Protein 7RTI (pdb70)

Structure (mmCIF, N/CA/C/O backbone):
data_7RTI
#
_entry.id   7RTI
#
_cell.length_a   67.790
_cell.length_b   97.080
_cell.length_c   105.540
_cell.angle_alpha   90.00
_cell.angle_beta   90.00
_cell.angle_gamma   90.00
#
_symmetry.space_group_name_H-M   'P 21 21 21'
#
loop_
_entity.id
_entity.type
_entity.pdbx_description
1 polymer "DNA (5'-D(*AP*AP*TP*CP*TP*TP*TP*CP*CP*CP*AP*CP*GP*GP*T)-3')"
2 polymer "DNA (5'-D(*TP*TP*AP*CP*CP*GP*TP*GP*GP*GP*AP*AP*AP*GP*A)-3')"
3 polymer 'Recombining binding protein suppressor of hairless'
4 polymer 'Lethal(3)malignant brain tumor-like protein 3'
5 non-polymer 1,2-ETHANEDIOL
6 water water
#
loop_
_atom_site.group_PDB
_atom_site.id
_atom_site.type_symbol
_atom_site.label_atom_id
_atom_site.label_alt_id
_atom_site.label_comp_id
_atom_site.label_asym_id
_atom_site.label_entity_id
_atom_site.label_seq_id
_atom_site.pdbx_PDB_ins_code
_atom_site.Cartn_x
_atom_site.Cartn_y
_atom_site.Cartn_z
_atom_site.occupancy
_atom_site.B_iso_or_equiv
_atom_site.auth_seq_id
_atom_site.auth_comp_id
_atom_site.auth_asym_id
_atom_site.auth_atom_id
_atom_site.pdbx_PDB_model_num
ATOM 610 N N . SER C 3 1 ? -1.427 -3.947 21.889 1.00 38.42 52 SER C N 1
ATOM 611 C CA . SER C 3 1 ? -2.706 -4.542 21.500 1.00 47.05 52 SER C CA 1
ATOM 612 C C . SER C 3 1 ? -2.809 -4.687 19.985 1.00 48.59 52 SER C C 1
ATOM 613 O O . SER C 3 1 ? -2.368 -3.805 19.250 1.00 47.85 52 SER C O 1
ATOM 616 N N . PRO C 3 2 ? -3.383 -5.797 19.523 1.00 50.17 53 PRO C N 1
ATOM 617 C CA . PRO C 3 2 ? -3.560 -5.997 18.079 1.00 44.49 53 PRO C CA 1
ATOM 618 C C . PRO C 3 2 ? -4.288 -4.821 17.452 1.00 43.23 53 PRO C C 1
ATOM 619 O O . PRO C 3 2 ? -5.097 -4.147 18.111 1.00 41.95 53 PRO C O 1
ATOM 623 N N . PRO C 3 3 ? -4.006 -4.529 16.185 1.00 45.15 54 PRO C N 1
ATOM 624 C CA . PRO C 3 3 ? -4.689 -3.422 15.508 1.00 43.31 54 PRO C CA 1
ATOM 625 C C . PRO C 3 3 ? -6.159 -3.741 15.277 1.00 41.78 54 PRO C C 1
ATOM 626 O O . PRO C 3 3 ? -6.587 -4.895 15.306 1.00 40.84 54 PRO C O 1
ATOM 630 N N . LYS C 3 4 ? -6.924 -2.687 15.010 1.00 43.70 55 LYS C N 1
ATOM 631 C CA . LYS C 3 4 ? -8.369 -2.802 14.815 1.00 43.28 55 LYS C CA 1
ATOM 632 C C . LYS C 3 4 ? -8.707 -3.607 13.566 1.00 39.84 55 LYS C C 1
ATOM 633 O O . LYS C 3 4 ? -8.150 -3.368 12.495 1.00 39.05 55 LYS C O 1
ATOM 639 N N . ARG C 3 5 ? -9.656 -4.536 13.701 1.00 36.71 56 ARG C N 1
ATOM 640 C CA . ARG C 3 5 ? -10.175 -5.302 12.580 1.00 39.32 56 ARG C CA 1
ATOM 641 C C . ARG C 3 5 ? -11.194 -4.486 11.782 1.00 39.67 56 ARG C C 1
ATOM 642 O O . ARG C 3 5 ? -11.803 -3.539 12.286 1.00 38.94 56 ARG C O 1
ATOM 650 N N . LEU C 3 6 ? -11.384 -4.876 10.519 1.00 33.72 57 LEU C N 1
ATOM 651 C CA . LEU C 3 6 ? -12.318 -4.164 9.654 1.00 35.67 57 LEU C CA 1
ATOM 652 C C . LEU C 3 6 ? -13.747 -4.299 10.171 1.00 37.42 57 LEU C C 1
ATOM 653 O O . LEU C 3 6 ? -14.230 -5.408 10.399 1.00 35.76 57 LEU C O 1
ATOM 658 N N . THR C 3 7 ? -14.426 -3.171 10.333 1.00 35.90 58 THR C N 1
ATOM 659 C CA . THR C 3 7 ? -15.830 -3.137 10.726 1.00 35.66 58 THR C CA 1
ATOM 660 C C . THR C 3 7 ? -16.714 -3.208 9.490 1.00 36.44 58 THR C C 1
ATOM 661 O O . THR C 3 7 ? -16.279 -2.895 8.377 1.00 36.39 58 THR C O 1
ATOM 665 N N . ARG C 3 8 ? -17.978 -3.616 9.696 1.00 37.10 59 ARG C N 1
ATOM 666 C CA . ARG C 3 8 ? -18.932 -3.653 8.585 1.00 37.43 59 ARG C CA 1
ATOM 667 C C . ARG C 3 8 ? -19.148 -2.267 7.991 1.00 35.64 59 ARG C C 1
ATOM 668 O O . ARG C 3 8 ? -19.295 -2.118 6.772 1.00 38.34 59 ARG C O 1
ATOM 676 N N . GLU C 3 9 ? -19.210 -1.243 8.840 1.00 37.68 60 GLU C N 1
ATOM 677 C CA . GLU C 3 9 ? -19.337 0.120 8.338 1.00 41.17 60 GLU C CA 1
ATOM 678 C C . GLU C 3 9 ? -18.158 0.486 7.437 1.00 36.66 60 GLU C C 1
ATOM 679 O O . GLU C 3 9 ? -18.342 1.085 6.371 1.00 38.65 60 GLU C O 1
ATOM 685 N N . ALA C 3 10 ? -16.939 0.108 7.828 1.00 34.48 61 ALA C N 1
ATOM 686 C CA . ALA C 3 10 ? -15.792 0.483 7.001 1.00 38.13 61 ALA C CA 1
ATOM 687 C C . ALA C 3 10 ? -15.785 -0.288 5.691 1.00 34.61 61 ALA C C 1
ATOM 688 O O . ALA C 3 10 ? -15.336 0.244 4.670 1.00 35.20 61 ALA C O 1
ATOM 690 N N . MET C 3 11 ? -16.301 -1.525 5.685 1.00 36.26 62 MET C N 1
ATOM 691 C CA . MET C 3 11 ? -16.397 -2.263 4.426 1.00 34.87 62 MET C CA 1
ATOM 692 C C . MET C 3 11 ? -17.420 -1.629 3.493 1.00 36.95 62 MET C C 1
ATOM 693 O O . MET C 3 11 ? -17.199 -1.570 2.280 1.00 36.00 62 MET C O 1
ATOM 698 N N . ARG C 3 12 ? -18.554 -1.164 4.042 1.00 36.39 63 ARG C N 1
ATOM 699 C CA . ARG C 3 12 ? -19.552 -0.485 3.219 1.00 37.01 63 ARG C CA 1
ATOM 700 C C . ARG C 3 12 ? -18.977 0.786 2.613 1.00 38.73 63 ARG C C 1
ATOM 701 O O . ARG C 3 12 ? -19.218 1.086 1.441 1.00 40.84 63 ARG C O 1
ATOM 709 N N . ASN C 3 13 ? -18.196 1.535 3.396 1.00 38.36 64 ASN C N 1
ATOM 710 C CA . ASN C 3 13 ? -17.564 2.743 2.881 1.00 40.45 64 ASN C CA 1
ATOM 711 C C . ASN C 3 13 ? -16.633 2.413 1.720 1.00 42.22 64 ASN C C 1
ATOM 712 O O . ASN C 3 13 ? -16.663 3.089 0.685 1.00 43.99 64 ASN C O 1
ATOM 717 N N . TYR C 3 14 ? -15.830 1.350 1.857 1.00 40.60 65 TYR C N 1
ATOM 718 C CA . TYR C 3 14 ? -14.930 0.953 0.772 1.00 42.10 65 TYR C CA 1
ATOM 719 C C . TYR C 3 14 ? -15.699 0.565 -0.480 1.00 44.26 65 TYR C C 1
ATOM 720 O O . TYR C 3 14 ? -15.319 0.946 -1.593 1.00 44.73 65 TYR C O 1
ATOM 729 N N . LEU C 3 15 ? -16.759 -0.235 -0.322 1.00 40.95 66 LEU C N 1
ATOM 730 C CA . LEU C 3 15 ? -17.505 -0.694 -1.487 1.00 44.17 66 LEU C CA 1
ATOM 731 C C . LEU C 3 15 ? -18.149 0.471 -2.232 1.00 47.07 66 LEU C C 1
ATOM 732 O O . LEU C 3 15 ? -18.301 0.416 -3.457 1.00 45.84 66 LEU C O 1
ATOM 737 N N . LYS C 3 16 ? -18.488 1.546 -1.519 1.00 48.89 67 LYS C N 1
ATOM 738 C CA . LYS C 3 16 ? -19.051 2.732 -2.161 1.00 52.98 67 LYS C CA 1
ATOM 739 C C . LYS C 3 16 ? -17.987 3.502 -2.939 1.00 55.77 67 LYS C C 1
ATOM 740 O O . LYS C 3 16 ? -18.156 3.786 -4.130 1.00 55.96 67 LYS C O 1
ATOM 746 N N . GLU C 3 17 ? -16.883 3.853 -2.286 1.00 61.62 68 GLU C N 1
ATOM 747 C CA . GLU C 3 17 ? -15.818 4.651 -2.899 1.00 64.70 68 GLU C CA 1
ATOM 748 C C . GLU C 3 17 ? -14.539 3.816 -2.952 1.00 61.68 68 GLU C C 1
ATOM 749 O O . GLU C 3 17 ? -13.687 3.903 -2.068 1.00 71.25 68 GLU C O 1
ATOM 755 N N . ARG C 3 18 ? -14.403 3.019 -4.012 1.00 57.01 69 ARG C N 1
ATOM 756 C CA . ARG C 3 18 ? -13.320 2.041 -4.150 1.00 52.79 69 ARG C CA 1
ATOM 757 C C . ARG C 3 18 ? -12.016 2.727 -4.571 1.00 56.32 69 ARG C C 1
ATOM 758 O O . ARG C 3 18 ? -11.650 2.784 -5.750 1.00 61.81 69 ARG C O 1
ATOM 766 N N . GLY C 3 19 ? -11.275 3.232 -3.590 1.00 47.95 70 GLY C N 1
ATOM 767 C CA . GLY C 3 19 ? -9.989 3.815 -3.937 1.00 47.03 70 GLY C CA 1
ATOM 768 C C . GLY C 3 19 ? -8.774 2.903 -3.846 1.00 42.10 70 GLY C C 1
ATOM 769 O O . GLY C 3 19 ? -7.857 3.192 -3.073 1.00 37.56 70 GLY C O 1
ATOM 770 N N . ASP C 3 20 ? -8.733 1.830 -4.643 1.00 37.59 71 ASP C N 1
ATOM 771 C CA . ASP C 3 20 ? -7.680 0.816 -4.531 1.00 35.47 71 ASP C CA 1
ATOM 772 C C . ASP C 3 20 ? -6.314 1.342 -4.967 1.00 33.18 71 ASP C C 1
ATOM 773 O O . ASP C 3 20 ? -6.197 2.174 -5.867 1.00 32.89 71 ASP C O 1
ATOM 778 N N . GLN C 3 21 ? -5.268 0.813 -4.339 1.00 32.32 72 GLN C N 1
ATOM 779 C CA . GLN C 3 21 ? -3.892 1.019 -4.779 1.00 29.89 72 GLN C CA 1
ATOM 780 C C . GLN C 3 21 ? -3.406 -0.238 -5.491 1.00 29.55 72 GLN C C 1
ATOM 781 O O . GLN C 3 21 ? -3.499 -1.339 -4.940 1.00 30.05 72 GLN C O 1
ATOM 787 N N . THR C 3 22 ? -2.880 -0.080 -6.703 1.00 30.07 73 THR C N 1
ATOM 788 C CA . THR C 3 22 ? -2.434 -1.209 -7.510 1.00 29.35 73 THR C CA 1
ATOM 789 C C . THR C 3 22 ? -0.974 -1.035 -7.918 1.00 31.69 73 THR C C 1
ATOM 790 O O . THR C 3 22 ? -0.554 0.057 -8.308 1.00 30.94 73 THR C O 1
ATOM 794 N N . VAL C 3 23 ? -0.199 -2.113 -7.824 1.00 30.23 74 VAL C N 1
ATOM 795 C CA . VAL C 3 23 ? 1.155 -2.164 -8.369 1.00 31.10 74 VAL C CA 1
ATOM 796 C C . VAL C 3 23 ? 1.170 -3.163 -9.518 1.00 30.73 74 VAL C C 1
ATOM 797 O O . VAL C 3 23 ? 0.698 -4.295 -9.358 1.00 28.69 74 VAL C O 1
ATOM 801 N N . LEU C 3 24 ? 1.708 -2.742 -10.672 1.00 29.55 75 LEU C N 1
ATOM 802 C CA . LEU C 3 24 ? 1.879 -3.596 -11.844 1.00 31.32 75 LEU C CA 1
ATOM 803 C C . LEU C 3 24 ? 3.361 -3.749 -12.130 1.00 29.09 75 LEU C C 1
ATOM 804 O O . LEU C 3 24 ? 4.083 -2.753 -12.174 1.00 30.38 75 LEU C O 1
ATOM 809 N N . ILE C 3 25 ? 3.809 -4.968 -12.388 1.00 28.66 76 ILE C N 1
ATOM 810 C CA . ILE C 3 25 ? 5.171 -5.200 -12.860 1.00 28.23 76 ILE C CA 1
ATOM 811 C C . ILE C 3 25 ? 5.092 -5.873 -14.228 1.00 28.76 76 ILE C C 1
ATOM 812 O O . ILE C 3 25 ? 4.662 -7.027 -14.331 1.00 29.24 76 ILE C O 1
ATOM 817 N N . LEU C 3 26 ? 5.520 -5.174 -15.270 1.00 28.56 77 LEU C N 1
ATOM 818 C CA . LEU C 3 26 ? 5.578 -5.735 -16.619 1.00 29.29 77 LEU C CA 1
ATOM 819 C C . LEU C 3 26 ? 7.018 -6.100 -16.954 1.00 30.10 77 LEU C C 1
ATOM 820 O O . LEU C 3 26 ? 7.935 -5.309 -16.711 1.00 30.45 77 LEU C O 1
ATOM 825 N N . HIS C 3 27 ? 7.221 -7.283 -17.529 1.00 25.72 78 HIS C N 1
ATOM 826 C CA . HIS C 3 27 ? 8.585 -7.764 -17.721 1.00 29.91 78 HIS C CA 1
ATOM 827 C C . HIS C 3 27 ? 8.596 -8.907 -18.724 1.00 28.95 78 HIS C C 1
ATOM 828 O O . HIS C 3 27 ? 7.560 -9.503 -19.016 1.00 27.90 78 HIS C O 1
ATOM 835 N N . ALA C 3 28 ? 9.792 -9.218 -19.231 1.00 30.33 79 ALA C N 1
ATOM 836 C CA . ALA C 3 28 ? 9.971 -10.361 -20.125 1.00 29.62 79 ALA C CA 1
ATOM 837 C C . ALA C 3 28 ? 9.922 -11.683 -19.350 1.00 30.16 79 ALA C C 1
ATOM 838 O O . ALA C 3 28 ? 10.181 -11.739 -18.145 1.00 28.69 79 ALA C O 1
ATOM 840 N N . LYS C 3 29 ? 9.582 -12.766 -20.065 1.00 27.04 80 LYS C N 1
ATOM 841 C CA . LYS C 3 29 ? 9.506 -14.104 -19.478 1.00 28.61 80 LYS C CA 1
ATOM 842 C C . LYS C 3 29 ? 10.844 -14.841 -19.434 1.00 26.28 80 LYS C C 1
ATOM 843 O O . LYS C 3 29 ? 10.966 -15.846 -18.725 1.00 27.19 80 LYS C O 1
ATOM 849 N N . VAL C 3 30 ? 11.839 -14.399 -20.194 1.00 30.17 81 VAL C N 1
ATOM 850 C CA . VAL C 3 30 ? 13.153 -15.027 -20.194 1.00 28.17 81 VAL C CA 1
ATOM 851 C C . VAL C 3 30 ? 14.195 -13.926 -20.079 1.00 27.86 81 VAL C C 1
ATOM 852 O O . VAL C 3 30 ? 13.899 -12.738 -20.240 1.00 29.56 81 VAL C O 1
ATOM 856 N N . ALA C 3 31 ? 15.424 -14.327 -19.772 1.00 29.22 82 ALA C N 1
ATOM 857 C CA . ALA C 3 31 ? 16.519 -13.369 -19.714 1.00 28.24 82 ALA C CA 1
ATOM 858 C C . ALA C 3 31 ? 17.838 -14.106 -19.866 1.00 29.79 82 ALA C C 1
ATOM 859 O O . ALA C 3 31 ? 18.048 -15.153 -19.250 1.00 30.91 82 ALA C O 1
ATOM 861 N N . GLN C 3 32 ? 18.731 -13.535 -20.657 1.00 28.75 83 GLN C N 1
ATOM 862 C CA . GLN C 3 32 ? 20.028 -14.140 -20.893 1.00 30.16 83 GLN C CA 1
ATOM 863 C C . GLN C 3 32 ? 20.991 -13.765 -19.773 1.00 30.48 83 GLN C C 1
ATOM 864 O O . GLN C 3 32 ? 21.082 -12.598 -19.374 1.00 29.11 83 GLN C O 1
ATOM 870 N N . LYS C 3 33 ? 21.722 -14.753 -19.275 1.00 30.77 84 LYS C N 1
ATOM 871 C CA . LYS C 3 33 ? 22.604 -14.522 -18.150 1.00 31.50 84 LYS C CA 1
ATOM 872 C C . LYS C 3 3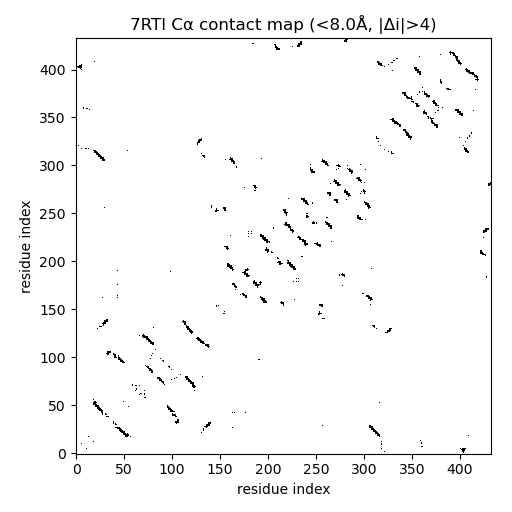3 ? 23.903 -13.855 -18.605 1.00 32.34 84 LYS C C 1
ATOM 873 O O . LYS C 3 33 ? 24.298 -13.923 -19.780 1.00 32.21 84 LYS C O 1
ATOM 879 N N . SER C 3 34 ? 24.574 -13.212 -17.646 1.00 31.72 85 SER C N 1
ATOM 880 C CA . SER C 3 34 ? 25.852 -12.535 -17.857 1.00 31.97 85 SER C CA 1
ATOM 881 C C . SER C 3 34 ? 26.978 -13.327 -17.197 1.00 35.09 85 SER C C 1
ATOM 882 O O . SER C 3 34 ? 26.852 -13.741 -16.040 1.00 36.28 85 SER C O 1
ATOM 885 N N . TYR C 3 35 ? 28.075 -13.520 -17.921 1.00 29.19 86 TYR C N 1
ATOM 886 C CA . TYR C 3 35 ? 29.250 -14.220 -17.423 1.00 35.06 86 TYR C CA 1
ATOM 887 C C . TYR C 3 35 ? 30.315 -13.213 -16.991 1.00 40.07 86 TYR C C 1
ATOM 888 O O . TYR C 3 35 ? 30.310 -12.050 -17.409 1.00 36.42 86 TYR C O 1
ATOM 897 N N . GLY C 3 36 ? 31.233 -13.675 -16.138 1.00 38.71 87 GLY C N 1
ATOM 898 C CA . GLY C 3 36 ? 32.350 -12.829 -15.740 1.00 39.09 87 GLY C CA 1
ATOM 899 C C . GLY C 3 36 ? 31.843 -11.533 -15.132 1.00 39.17 87 GLY C C 1
ATOM 900 O O . GLY C 3 36 ? 30.960 -11.536 -14.271 1.00 37.70 87 GLY C O 1
ATOM 901 N N . ASN C 3 37 ? 32.373 -10.406 -15.612 1.00 40.46 88 ASN C N 1
ATOM 902 C CA . ASN C 3 37 ? 31.964 -9.085 -15.144 1.00 39.05 88 ASN C CA 1
ATOM 903 C C . ASN C 3 37 ? 31.056 -8.347 -16.121 1.00 36.68 88 ASN C C 1
ATOM 904 O O . ASN C 3 37 ? 30.794 -7.162 -15.914 1.00 36.15 88 ASN C O 1
ATOM 909 N N . GLU C 3 38 ? 30.593 -8.995 -17.187 1.00 36.57 89 GLU C N 1
ATOM 910 C CA . GLU C 3 38 ? 29.805 -8.282 -18.185 1.00 32.65 89 GLU C CA 1
ATOM 911 C C . GLU C 3 38 ? 28.393 -7.998 -17.654 1.00 31.25 89 GLU C C 1
ATOM 912 O O . GLU C 3 38 ? 27.959 -8.539 -16.641 1.00 32.34 89 GLU C O 1
ATOM 918 N N . LYS C 3 39 ? 27.667 -7.132 -18.355 1.00 30.98 90 LYS C N 1
ATOM 919 C CA . LYS C 3 39 ? 26.278 -6.830 -18.022 1.00 29.22 90 LYS C CA 1
ATOM 920 C C . LYS C 3 39 ? 25.462 -6.960 -19.301 1.00 30.96 90 LYS C C 1
ATOM 921 O O . LYS C 3 39 ? 25.663 -6.190 -20.246 1.00 29.44 90 LYS C O 1
ATOM 927 N N . ARG C 3 40 ? 24.575 -7.953 -19.356 1.00 25.30 91 ARG C N 1
ATOM 928 C CA . ARG C 3 40 ? 23.660 -8.127 -20.478 1.00 27.30 91 ARG C CA 1
ATOM 929 C C . ARG C 3 40 ? 22.282 -7.752 -19.946 1.00 27.27 91 ARG C C 1
ATOM 930 O O . ARG C 3 40 ? 21.643 -8.537 -19.246 1.00 23.61 91 ARG C O 1
ATOM 938 N N . PHE C 3 41 ? 21.846 -6.539 -20.261 1.00 23.83 92 PHE C N 1
ATOM 939 C CA . PHE C 3 41 ? 20.678 -5.965 -19.613 1.00 29.03 92 PHE C CA 1
ATOM 940 C C . PHE C 3 41 ? 19.393 -6.686 -20.020 1.00 25.56 92 PHE C C 1
ATOM 941 O O . PHE C 3 41 ? 19.265 -7.192 -21.130 1.00 26.78 92 PHE C O 1
ATOM 949 N N . PHE C 3 42 ? 18.448 -6.741 -19.091 1.00 29.46 93 PHE C N 1
ATOM 950 C CA . PHE C 3 42 ? 17.119 -7.239 -19.405 1.00 28.64 93 PHE C CA 1
ATOM 951 C C . PHE C 3 42 ? 16.484 -6.323 -20.437 1.00 27.62 93 PHE C C 1
ATOM 952 O O . PHE C 3 42 ? 16.395 -5.108 -20.233 1.00 29.12 93 PHE C O 1
ATOM 960 N N . CYS C 3 43 ? 16.044 -6.909 -21.545 1.00 27.49 94 CYS C N 1
ATOM 961 C CA . CYS C 3 43 ? 15.409 -6.176 -22.636 1.00 25.79 94 CYS C CA 1
ATOM 962 C C . CYS C 3 43 ? 14.166 -6.950 -23.036 1.00 29.39 94 CYS C C 1
ATOM 963 O O . CYS C 3 43 ? 14.262 -8.154 -23.322 1.00 35.03 94 CYS C O 1
ATOM 966 N N . PRO C 3 44 ? 12.985 -6.332 -23.047 1.00 30.93 95 PRO C N 1
ATOM 967 C CA . PRO C 3 44 ? 12.725 -4.953 -22.635 1.00 27.96 95 PRO C CA 1
ATOM 968 C C . PRO C 3 44 ? 12.921 -4.735 -21.134 1.00 26.16 95 PRO C C 1
ATOM 969 O O . PRO C 3 44 ? 12.908 -5.687 -20.346 1.00 28.03 95 PRO C O 1
ATOM 973 N N . PRO C 3 45 ? 13.121 -3.488 -20.743 1.00 27.16 96 PRO C N 1
ATOM 974 C CA . PRO C 3 45 ? 13.387 -3.192 -19.346 1.00 28.20 96 PRO C CA 1
ATOM 975 C C . PRO C 3 45 ? 12.135 -3.384 -18.508 1.00 27.63 96 PRO C C 1
ATOM 976 O O . PRO C 3 45 ? 11.056 -2.900 -18.871 1.00 28.14 96 PRO C O 1
ATOM 980 N N . PRO C 3 46 ? 12.235 -4.067 -17.372 1.00 26.04 97 PRO C N 1
ATOM 981 C CA . PRO C 3 46 ? 11.053 -4.228 -16.515 1.00 28.96 97 PRO C CA 1
ATOM 982 C C . PRO C 3 46 ? 10.483 -2.869 -16.146 1.00 30.24 97 PRO C C 1
ATOM 983 O O . PRO C 3 46 ? 11.227 -1.912 -15.935 1.00 28.10 97 PRO C O 1
ATOM 987 N N . CYS C 3 47 ? 9.156 -2.785 -16.084 1.00 27.65 98 CYS C N 1
ATOM 988 C CA . CYS C 3 47 ? 8.473 -1.518 -15.852 1.00 30.85 98 CYS C CA 1
ATOM 989 C C . CYS C 3 47 ? 7.478 -1.645 -14.702 1.00 32.61 98 CYS C C 1
ATOM 990 O O . CYS C 3 47 ? 6.624 -2.538 -14.715 1.00 33.81 98 CYS C O 1
ATOM 993 N N . VAL C 3 48 ? 7.579 -0.744 -13.720 1.00 28.73 99 VAL C N 1
ATOM 994 C CA . VAL C 3 48 ? 6.690 -0.716 -12.557 1.00 29.32 99 VAL C CA 1
ATOM 995 C C . VAL C 3 48 ? 5.664 0.395 -12.748 1.00 31.05 99 VAL C C 1
ATOM 996 O O . VAL C 3 48 ? 6.030 1.523 -13.093 1.00 28.91 99 VAL C O 1
ATOM 1000 N N . TYR C 3 49 ? 4.384 0.089 -12.506 1.00 30.69 100 TYR C N 1
ATOM 1001 C CA . TYR C 3 49 ? 3.294 1.052 -12.624 1.00 29.31 100 TYR C CA 1
ATOM 1002 C C . TYR C 3 49 ? 2.522 1.146 -11.324 1.00 30.83 100 TYR C C 1
ATOM 1003 O O . TYR C 3 49 ? 2.191 0.120 -10.724 1.00 30.42 100 TYR C O 1
ATOM 1012 N N . LEU C 3 50 ? 2.180 2.373 -10.928 1.00 30.24 101 LEU C N 1
ATOM 1013 C CA . LEU C 3 50 ? 1.352 2.633 -9.751 1.00 32.20 101 LEU C CA 1
ATOM 1014 C C . LEU C 3 50 ? -0.024 3.046 -10.265 1.00 29.87 101 LEU C C 1
ATOM 1015 O O . LEU C 3 50 ? -0.247 4.216 -10.566 1.00 29.97 101 LEU C O 1
ATOM 1020 N N . MET C 3 51 ? -0.948 2.095 -10.344 1.00 31.80 102 MET C N 1
ATOM 1021 C CA . MET C 3 51 ? -2.250 2.325 -10.955 1.00 30.24 102 MET C CA 1
ATOM 1022 C C . MET C 3 51 ? -3.330 2.546 -9.905 1.00 33.36 102 MET C C 1
ATOM 1023 O O . MET C 3 51 ? -3.176 2.193 -8.730 1.00 32.31 102 MET C O 1
ATOM 1028 N N . GLY C 3 52 ? -4.433 3.132 -10.346 1.00 32.80 103 GLY C N 1
ATOM 1029 C CA . GLY C 3 52 ? -5.603 3.241 -9.493 1.00 33.12 103 GLY C CA 1
ATOM 1030 C C . GLY C 3 52 ? -5.717 4.603 -8.832 1.00 36.85 103 GLY C C 1
ATOM 1031 O O . GLY C 3 52 ? -4.721 5.296 -8.588 1.00 37.83 103 GLY C O 1
ATOM 1032 N N . SER C 3 53 ? -6.957 5.000 -8.525 1.00 33.23 104 SER C N 1
ATOM 1033 C CA . SER C 3 53 ? -7.160 6.267 -7.837 1.00 37.17 104 SER C CA 1
ATOM 1034 C C . SER C 3 53 ? -6.631 6.247 -6.411 1.00 35.41 104 SER C C 1
ATOM 1035 O O . SER C 3 53 ? -6.586 7.302 -5.766 1.00 38.22 104 SER C O 1
ATOM 1038 N N . GLY C 3 54 ? -6.231 5.084 -5.900 1.00 36.30 105 GLY C N 1
ATOM 1039 C CA . GLY C 3 54 ? -5.874 5.001 -4.498 1.00 35.55 105 GLY C CA 1
ATOM 1040 C C . GLY C 3 54 ? -4.596 5.728 -4.144 1.00 34.36 105 GLY C C 1
ATOM 1041 O O . GLY C 3 54 ? -4.415 6.125 -2.993 1.00 33.56 105 GLY C O 1
ATOM 1042 N N . TRP C 3 55 ? -3.685 5.896 -5.110 1.00 35.00 106 TRP C N 1
ATOM 1043 C CA . TRP C 3 55 ? -2.424 6.577 -4.807 1.00 35.43 106 TRP C CA 1
ATOM 1044 C C . TRP C 3 55 ? -2.673 8.044 -4.479 1.00 36.90 106 TRP C C 1
ATOM 1045 O O . TRP C 3 55 ? -2.150 8.573 -3.488 1.00 37.90 106 TRP C O 1
ATOM 1056 N N . LYS C 3 56 ? -3.499 8.709 -5.284 1.00 35.15 107 LYS C N 1
ATOM 1057 C CA . LYS C 3 56 ? -3.840 10.099 -5.007 1.00 38.60 107 LYS C CA 1
ATOM 1058 C C . LYS C 3 56 ? -4.620 10.228 -3.706 1.00 40.63 107 LYS C C 1
ATOM 1059 O O . LYS C 3 56 ? -4.350 11.129 -2.904 1.00 41.02 107 LYS C O 1
ATOM 1065 N N . LYS C 3 57 ? -5.579 9.326 -3.469 1.00 37.04 108 LYS C N 1
ATOM 1066 C CA . LYS C 3 57 ? -6.312 9.351 -2.208 1.00 40.52 108 LYS C CA 1
ATOM 1067 C C . LYS C 3 57 ? -5.358 9.181 -1.036 1.00 40.09 108 LYS C C 1
ATOM 1068 O O . LYS C 3 57 ? -5.411 9.937 -0.064 1.00 41.63 108 LYS C O 1
ATOM 1074 N N . LYS C 3 58 ? -4.459 8.195 -1.123 1.00 38.50 109 LYS C N 1
ATOM 1075 C CA . LYS C 3 58 ? -3.485 7.979 -0.056 1.00 40.13 109 LYS C CA 1
ATOM 1076 C C . LYS C 3 58 ? -2.577 9.196 0.127 1.00 41.56 109 LYS C C 1
ATOM 1077 O O . LYS C 3 58 ? -2.258 9.580 1.259 1.00 44.87 109 LYS C O 1
ATOM 1083 N N . LYS C 3 59 ? -2.154 9.818 -0.976 1.00 40.01 110 LYS C N 1
ATOM 1084 C CA . LYS C 3 59 ? -1.321 11.013 -0.881 1.00 42.69 110 LYS C CA 1
ATOM 1085 C C . LYS C 3 59 ? -2.026 12.138 -0.125 1.00 46.03 110 LYS C C 1
ATOM 1086 O O . LYS C 3 59 ? -1.415 12.806 0.717 1.00 45.35 110 LYS C O 1
ATOM 1092 N N . GLU C 3 60 ? -3.304 12.380 -0.430 1.00 43.28 111 GLU C N 1
ATOM 1093 C CA . GLU C 3 60 ? -4.048 13.433 0.257 1.00 47.36 111 GLU C CA 1
ATOM 1094 C C . GLU C 3 60 ? -4.267 13.090 1.729 1.00 48.95 111 GLU C C 1
ATOM 1095 O O . GLU C 3 60 ? -4.198 13.970 2.587 1.00 53.32 111 GLU C O 1
ATOM 1101 N N . GLN C 3 61 ? -4.522 11.815 2.043 1.00 48.94 112 GLN C N 1
ATOM 1102 C CA . GLN C 3 61 ? -4.628 11.409 3.445 1.00 53.03 112 GLN C CA 1
ATOM 1103 C C . GLN C 3 61 ? -3.351 11.725 4.212 1.00 53.88 112 GLN C C 1
ATOM 1104 O O . GLN C 3 61 ? -3.408 12.210 5.344 1.00 56.38 112 GLN C O 1
ATOM 1110 N N . MET C 3 62 ? -2.188 11.427 3.628 1.00 50.66 113 MET C N 1
ATOM 1111 C CA . MET C 3 62 ? -0.935 11.665 4.336 1.00 51.53 113 MET C CA 1
ATOM 1112 C C . MET C 3 62 ? -0.697 13.152 4.543 1.00 55.19 113 MET C C 1
ATOM 1113 O O . MET C 3 62 ? -0.262 13.572 5.622 1.00 56.58 113 MET C O 1
ATOM 1118 N N . GLU C 3 63 ? -0.983 13.963 3.524 1.00 55.03 114 GLU C N 1
ATOM 1119 C CA . GLU C 3 63 ? -0.734 15.395 3.636 1.00 58.62 114 GLU C CA 1
ATOM 1120 C C . GLU C 3 63 ? -1.723 16.056 4.585 1.00 61.99 114 GLU C C 1
ATOM 1121 O O . GLU C 3 63 ? -1.356 16.977 5.322 1.00 62.18 114 GLU C O 1
ATOM 1127 N N . ARG C 3 64 ? -2.975 15.586 4.597 1.00 64.92 115 ARG C N 1
ATOM 1128 C CA . ARG C 3 64 ? -3.923 16.025 5.619 1.00 67.27 115 ARG C CA 1
ATOM 1129 C C . ARG C 3 64 ? -3.408 15.744 7.024 1.00 68.82 115 ARG C C 1
ATOM 1130 O O . ARG C 3 64 ? -3.733 16.477 7.963 1.00 77.75 115 ARG C O 1
ATOM 1138 N N . ASP C 3 65 ? -2.618 14.685 7.194 1.00 65.31 116 ASP C N 1
ATOM 1139 C CA . ASP C 3 65 ? -2.077 14.320 8.494 1.00 65.00 116 ASP C CA 1
ATOM 1140 C C . ASP C 3 65 ? -0.706 14.932 8.754 1.00 65.87 116 ASP C C 1
ATOM 1141 O O . ASP C 3 65 ? 0.005 14.477 9.658 1.00 64.27 116 ASP C O 1
ATOM 1146 N N . GLY C 3 66 ? -0.318 15.946 7.981 1.00 64.88 117 GLY C N 1
ATOM 1147 C CA . GLY C 3 66 ? 0.885 16.712 8.245 1.00 64.98 117 GLY C CA 1
ATOM 1148 C C . GLY C 3 66 ? 2.043 16.443 7.310 1.00 62.83 117 GLY C C 1
ATOM 1149 O O . GLY C 3 66 ? 3.041 17.172 7.372 1.00 66.78 117 GLY C O 1
ATOM 1150 N N . CYS C 3 67 ? 1.953 15.437 6.446 1.00 61.65 118 CYS C N 1
ATOM 1151 C CA . CYS C 3 67 ? 3.079 15.095 5.589 1.00 60.50 118 CYS C CA 1
ATOM 1152 C C . CYS C 3 67 ? 3.292 16.155 4.519 1.00 56.54 118 CYS C C 1
ATOM 1153 O O . CYS C 3 67 ? 2.343 16.623 3.883 1.00 57.00 118 CYS C O 1
ATOM 1156 N N . SER C 3 68 ? 4.552 16.516 4.312 1.00 54.00 119 SER C N 1
ATOM 1157 C CA . SER C 3 68 ? 4.926 17.336 3.179 1.00 53.48 119 SER C CA 1
ATOM 1158 C C . SER C 3 68 ? 4.758 16.552 1.882 1.00 53.48 119 SER C C 1
ATOM 1159 O O . SER C 3 68 ? 4.603 15.330 1.873 1.00 51.09 119 SER C O 1
ATOM 1162 N N . GLU C 3 69 ? 4.815 17.279 0.770 1.00 52.58 120 GLU C N 1
ATOM 1163 C CA . GLU C 3 69 ? 4.737 16.647 -0.539 1.00 55.29 120 GLU C CA 1
ATOM 1164 C C . GLU C 3 69 ? 5.832 15.602 -0.714 1.00 54.68 120 GLU C C 1
ATOM 1165 O O . GLU C 3 69 ? 5.586 14.523 -1.264 1.00 49.88 120 GLU C O 1
ATOM 1171 N N . GLN C 3 70 ? 7.043 15.894 -0.232 1.00 56.49 121 GLN C N 1
ATOM 1172 C CA . GLN C 3 70 ? 8.152 14.957 -0.404 1.00 57.37 121 GLN C CA 1
ATOM 1173 C C . GLN C 3 70 ? 7.960 13.701 0.440 1.00 49.36 121 GLN C C 1
ATOM 1174 O O . GLN C 3 70 ? 8.335 12.604 0.019 1.00 47.42 121 GLN C O 1
ATOM 1180 N N . GLU C 3 71 ? 7.398 13.845 1.642 1.00 43.94 122 GLU C N 1
ATOM 1181 C CA . GLU C 3 71 ? 7.161 12.696 2.513 1.00 45.36 122 GLU C CA 1
ATOM 1182 C C . GLU C 3 71 ? 6.047 11.779 2.010 1.00 43.42 122 GLU C C 1
ATOM 1183 O O . GLU C 3 71 ? 6.019 10.599 2.380 1.00 41.82 122 GLU C O 1
ATOM 1189 N N . SER C 3 72 ? 5.122 12.297 1.204 1.00 42.26 123 SER C N 1
ATOM 1190 C CA . SER C 3 72 ? 4.026 11.511 0.651 1.00 44.44 123 SER C CA 1
ATOM 1191 C C . SER C 3 72 ? 4.377 10.846 -0.676 1.00 41.28 123 SER C C 1
ATOM 1192 O O . SER C 3 72 ? 3.581 10.051 -1.188 1.00 41.58 123 SER C O 1
ATOM 1195 N N . GLN C 3 73 ? 5.535 11.149 -1.232 1.00 40.30 124 GLN C N 1
ATOM 1196 C CA . GLN C 3 73 ? 5.962 10.563 -2.493 1.00 38.20 124 GLN C CA 1
ATOM 1197 C C . GLN C 3 73 ? 6.307 9.082 -2.325 1.00 40.50 124 GLN C C 1
ATOM 1198 O O . GLN C 3 73 ? 7.099 8.730 -1.439 1.00 37.65 124 GLN C O 1
ATOM 1204 N N . PRO C 3 74 ? 5.765 8.194 -3.161 1.00 36.12 125 PRO C N 1
ATOM 1205 C CA . PRO C 3 74 ? 6.196 6.793 -3.118 1.00 36.66 125 PRO C CA 1
ATOM 1206 C C . PRO C 3 74 ? 7.609 6.631 -3.671 1.00 38.66 125 PRO C C 1
ATOM 1207 O O . PRO C 3 74 ? 8.007 7.312 -4.618 1.00 35.56 125 PRO C O 1
ATOM 1211 N N . CYS C 3 75 ? 8.381 5.745 -3.040 1.00 33.98 126 CYS C N 1
ATOM 1212 C CA . CYS C 3 75 ? 9.719 5.391 -3.501 1.00 31.73 126 CYS C CA 1
ATOM 1213 C C . CYS C 3 75 ? 9.744 3.909 -3.846 1.00 34.35 126 CYS C C 1
ATOM 1214 O O . CYS C 3 75 ? 8.986 3.119 -3.276 1.00 32.04 126 CYS C O 1
ATOM 1217 N N . ALA C 3 76 ? 10.621 3.521 -4.773 1.00 32.33 127 ALA C N 1
ATOM 1218 C CA . ALA C 3 76 ? 10.670 2.125 -5.185 1.00 31.68 127 ALA C CA 1
ATOM 1219 C C . ALA C 3 76 ? 12.082 1.741 -5.598 1.00 30.79 127 ALA C C 1
ATOM 1220 O O . ALA C 3 76 ? 12.807 2.549 -6.179 1.00 27.45 127 ALA C O 1
ATOM 1222 N N . PHE C 3 77 ? 12.455 0.506 -5.277 1.00 30.14 128 PHE C N 1
ATOM 1223 C CA . PHE C 3 77 ? 13.706 -0.109 -5.680 1.00 27.91 128 PHE C CA 1
ATOM 1224 C C . PHE C 3 77 ? 13.368 -1.444 -6.316 1.00 31.73 128 PHE C C 1
ATOM 1225 O O . PHE C 3 77 ? 12.345 -2.051 -5.988 1.00 30.23 128 PHE C O 1
ATOM 1233 N N . ILE C 3 78 ? 14.221 -1.901 -7.234 1.00 29.20 129 ILE C N 1
ATOM 1234 C CA . ILE C 3 78 ? 13.992 -3.176 -7.899 1.00 31.32 129 ILE C CA 1
ATOM 1235 C C . ILE C 3 78 ? 15.313 -3.927 -8.004 1.00 33.23 129 ILE C C 1
ATOM 1236 O O . ILE C 3 78 ? 16.391 -3.329 -8.093 1.00 32.64 129 ILE C O 1
ATOM 1241 N N . GLY C 3 79 ? 15.227 -5.249 -7.926 1.00 30.55 130 GLY C N 1
ATOM 1242 C CA . GLY C 3 79 ? 16.404 -6.091 -7.968 1.00 31.21 130 GLY C CA 1
ATOM 1243 C C . GLY C 3 79 ? 16.003 -7.523 -8.236 1.00 34.47 130 GLY C C 1
ATOM 1244 O O . GLY C 3 79 ? 14.819 -7.870 -8.257 1.00 29.31 130 GLY C O 1
ATOM 1245 N N . ILE C 3 80 ? 17.021 -8.344 -8.492 1.00 32.99 131 ILE C N 1
ATOM 1246 C CA . ILE C 3 80 ? 16.842 -9.789 -8.529 1.00 35.92 131 ILE C CA 1
ATOM 1247 C C . ILE C 3 80 ? 16.440 -10.273 -7.148 1.00 34.87 131 ILE C C 1
ATOM 1248 O O . ILE C 3 80 ? 17.136 -10.013 -6.163 1.00 39.10 131 ILE C O 1
ATOM 1253 N N . GLY C 3 81 ? 15.337 -11.011 -7.068 1.00 36.72 132 GLY C N 1
ATOM 1254 C CA . GLY C 3 81 ? 14.881 -11.495 -5.771 1.00 37.55 132 GLY C CA 1
ATOM 1255 C C . GLY C 3 81 ? 15.813 -12.565 -5.220 1.00 42.94 132 GLY C C 1
ATOM 1256 O O . GLY C 3 81 ? 16.372 -13.372 -5.963 1.00 43.70 132 GLY C O 1
ATOM 1257 N N . ASN C 3 82 ? 15.984 -12.565 -3.896 1.00 45.82 133 ASN C N 1
ATOM 1258 C CA . ASN C 3 82 ? 16.748 -13.609 -3.209 1.00 48.56 133 ASN C CA 1
ATOM 1259 C C . ASN C 3 82 ? 18.157 -13.739 -3.781 1.00 48.17 133 ASN C C 1
ATOM 1260 O O . ASN C 3 82 ? 18.598 -14.832 -4.147 1.00 46.46 133 ASN C O 1
ATOM 1265 N N . SER C 3 83 ? 18.858 -12.613 -3.889 1.00 47.03 134 SER C N 1
ATOM 1266 C CA . SER C 3 83 ? 20.218 -12.633 -4.405 1.00 48.15 134 SER C CA 1
ATOM 1267 C C . SER C 3 83 ? 21.050 -11.593 -3.685 1.00 49.62 134 SER C C 1
ATOM 1268 O O . SER C 3 83 ? 20.527 -10.652 -3.083 1.00 48.42 134 SER C O 1
ATOM 1271 N N . ASP C 3 84 ? 22.367 -11.759 -3.800 1.00 52.02 135 ASP C N 1
ATOM 1272 C CA . ASP C 3 84 ? 23.318 -10.779 -3.300 1.00 54.19 135 ASP C CA 1
ATOM 1273 C C . ASP C 3 84 ? 23.468 -9.564 -4.219 1.00 53.03 135 ASP C C 1
ATOM 1274 O O . ASP C 3 84 ? 24.054 -8.565 -3.792 1.00 53.08 135 ASP C O 1
ATOM 1276 N N . GLN C 3 85 ? 22.961 -9.615 -5.456 1.00 48.00 136 GLN C N 1
ATOM 1277 C CA . GLN C 3 85 ? 23.057 -8.456 -6.342 1.00 48.27 136 GLN C CA 1
ATOM 1278 C C . GLN C 3 85 ? 22.293 -7.278 -5.745 1.00 47.25 136 GLN C C 1
ATOM 1279 O O . GLN C 3 85 ? 21.277 -7.450 -5.070 1.00 44.50 136 GLN C O 1
ATOM 1285 N N . GLU C 3 86 ? 22.792 -6.070 -5.994 1.00 46.55 137 GLU C N 1
ATOM 1286 C CA . GLU C 3 86 ? 22.240 -4.883 -5.343 1.00 46.58 137 GLU C CA 1
ATOM 1287 C C . GLU C 3 86 ? 20.924 -4.442 -5.988 1.00 42.94 137 GLU C C 1
ATOM 1288 O O . GLU C 3 86 ? 20.689 -4.638 -7.182 1.00 37.51 137 GLU C O 1
ATOM 1290 N N . MET C 3 87 ? 20.067 -3.817 -5.190 1.00 40.65 138 MET C N 1
ATOM 1291 C CA . MET C 3 87 ? 18.848 -3.240 -5.736 1.00 37.95 138 MET C CA 1
ATOM 1292 C C . MET C 3 87 ? 19.136 -1.874 -6.347 1.00 35.22 138 MET C C 1
ATOM 1293 O O . MET C 3 87 ? 20.085 -1.193 -5.961 1.00 40.55 138 MET C O 1
ATOM 1298 N N . GLN C 3 88 ? 18.301 -1.478 -7.309 1.00 32.77 139 GLN C N 1
ATOM 1299 C CA . GLN C 3 88 ? 18.469 -0.234 -8.042 1.00 32.87 139 GLN C CA 1
ATOM 1300 C C . GLN C 3 88 ? 17.234 0.640 -7.869 1.00 33.19 139 GLN C C 1
ATOM 1301 O O . GLN C 3 88 ? 16.098 0.145 -7.924 1.00 31.64 139 GLN C O 1
ATOM 1307 N N . GLN C 3 89 ? 17.457 1.940 -7.649 1.00 28.92 140 GLN C N 1
ATOM 1308 C CA . GLN C 3 89 ? 16.360 2.847 -7.357 1.00 35.12 140 GLN C CA 1
ATOM 1309 C C . GLN C 3 89 ? 15.635 3.182 -8.647 1.00 36.57 140 GLN C C 1
ATOM 1310 O O . GLN C 3 89 ? 16.274 3.448 -9.670 1.00 36.63 140 GLN C O 1
ATOM 1316 N N . LEU C 3 90 ? 14.306 3.159 -8.601 1.00 32.92 141 LEU C N 1
ATOM 1317 C CA . LEU C 3 90 ? 13.491 3.667 -9.692 1.00 37.42 141 LEU C CA 1
ATOM 1318 C C . LEU C 3 90 ? 13.203 5.142 -9.458 1.00 40.98 141 LEU C C 1
ATOM 1319 O O . LEU C 3 90 ? 13.153 5.603 -8.318 1.00 42.54 141 LEU C O 1
ATOM 1324 N N . ASN C 3 91 ? 13.015 5.888 -10.538 1.00 40.78 142 ASN C N 1
ATOM 1325 C CA . ASN C 3 91 ? 12.660 7.302 -10.433 1.00 48.12 142 ASN C CA 1
ATOM 1326 C C . ASN C 3 91 ? 11.172 7.462 -10.729 1.00 48.08 142 ASN C C 1
ATOM 1327 O O . ASN C 3 91 ? 10.754 7.386 -11.887 1.00 49.36 142 ASN C O 1
ATOM 1332 N N . LEU C 3 92 ? 10.381 7.717 -9.686 1.00 49.30 143 LEU C N 1
ATOM 1333 C CA . LEU C 3 92 ? 8.936 7.869 -9.811 1.00 50.29 143 LEU C CA 1
ATOM 1334 C C . LEU C 3 92 ? 8.464 9.305 -9.637 1.00 56.30 143 LEU C C 1
ATOM 1335 O O . LEU C 3 92 ? 7.257 9.530 -9.480 1.00 57.00 143 LEU C O 1
ATOM 1340 N N . GLU C 3 93 ? 9.366 10.283 -9.657 1.00 59.93 144 GLU C N 1
ATOM 1341 C CA . GLU C 3 93 ? 8.940 11.665 -9.474 1.00 61.11 144 GLU C CA 1
ATOM 1342 C C . GLU C 3 93 ? 8.189 12.162 -10.704 1.00 58.92 144 GLU C C 1
ATOM 1343 O O . GLU C 3 93 ? 8.681 12.069 -11.833 1.00 58.88 144 GLU C O 1
ATOM 1349 N N . GLY C 3 94 ? 6.988 12.686 -10.478 1.00 58.75 145 GLY C N 1
ATOM 1350 C CA . GLY C 3 94 ? 6.193 13.279 -11.530 1.00 61.25 145 GLY C CA 1
ATOM 1351 C C . GLY C 3 94 ? 5.506 12.302 -12.451 1.00 57.07 145 GLY C C 1
ATOM 1352 O O . GLY C 3 94 ? 4.744 12.735 -13.322 1.00 58.19 145 GLY C O 1
ATOM 1353 N N . LYS C 3 95 ? 5.745 11.003 -12.296 1.00 54.74 146 LYS C N 1
ATOM 1354 C CA . LYS C 3 95 ? 5.181 9.992 -13.172 1.00 50.42 146 LYS C CA 1
ATOM 1355 C C . LYS C 3 95 ? 4.595 8.868 -12.325 1.00 44.91 146 LYS C C 1
ATOM 1356 O O . LYS C 3 95 ? 4.918 8.714 -11.147 1.00 43.45 146 LYS C O 1
ATOM 1362 N N . ASN C 3 96 ? 3.729 8.069 -12.933 1.00 39.02 147 ASN C N 1
ATOM 1363 C CA . ASN C 3 96 ? 3.164 6.921 -12.243 1.00 39.58 147 ASN C CA 1
ATOM 1364 C C . ASN C 3 96 ? 3.811 5.602 -12.663 1.00 37.62 147 ASN C C 1
ATOM 1365 O O . ASN C 3 96 ? 3.254 4.534 -12.386 1.00 35.21 147 ASN C O 1
ATOM 1370 N N . TYR C 3 97 ? 4.968 5.655 -13.325 1.00 38.44 148 TYR C N 1
ATOM 1371 C CA . TYR C 3 97 ? 5.637 4.468 -13.839 1.00 36.15 148 TYR C CA 1
ATOM 1372 C C . TYR C 3 97 ? 7.120 4.777 -13.994 1.00 35.68 148 TYR C C 1
ATOM 1373 O O . TYR C 3 97 ? 7.506 5.925 -14.221 1.00 37.37 148 TYR C O 1
ATOM 1382 N N . CYS C 3 98 ? 7.943 3.731 -13.914 1.00 33.12 149 CYS C N 1
ATOM 1383 C CA . CYS C 3 98 ? 9.365 3.864 -14.212 1.00 34.28 149 CYS C CA 1
ATOM 1384 C C . CYS C 3 98 ? 9.883 2.531 -14.731 1.00 33.61 149 CYS C C 1
ATOM 1385 O O . CYS C 3 98 ? 9.407 1.467 -14.323 1.00 30.93 149 CYS C O 1
ATOM 1388 N N . THR C 3 99 ? 10.856 2.600 -15.633 1.00 32.53 150 THR C N 1
ATOM 1389 C CA . THR C 3 99 ? 11.509 1.420 -16.183 1.00 33.27 150 THR C CA 1
ATOM 1390 C C . THR C 3 99 ? 12.866 1.216 -15.516 1.00 32.33 150 THR C C 1
ATOM 1391 O O . THR C 3 99 ? 13.530 2.169 -15.108 1.00 33.30 150 THR C O 1
ATOM 1395 N N . ALA C 3 100 ? 13.279 -0.034 -15.424 1.00 30.54 151 ALA C N 1
ATOM 1396 C CA . ALA C 3 100 ? 14.581 -0.389 -14.875 1.00 30.21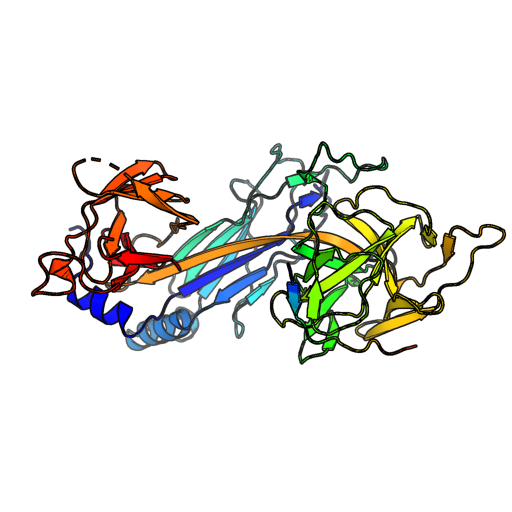 151 ALA C CA 1
ATOM 1397 C C . ALA C 3 100 ? 15.453 -0.842 -16.042 1.00 27.76 151 ALA C C 1
ATOM 1398 O O . ALA C 3 100 ? 15.301 -1.963 -16.534 1.00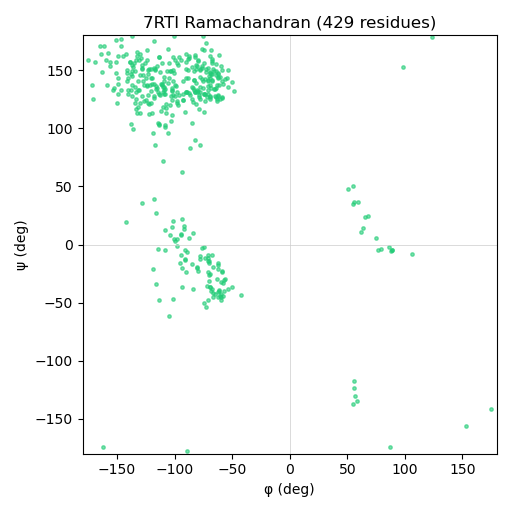 28.20 151 ALA C O 1
ATOM 1400 N N . LYS C 3 101 ? 16.359 0.032 -16.483 1.00 28.72 152 LYS C N 1
ATOM 1401 C CA . LYS C 3 101 ? 17.071 -0.148 -17.742 1.00 29.84 152 LYS C CA 1
ATOM 1402 C C . LYS C 3 101 ? 18.392 -0.897 -17.625 1.00 29.23 152 LYS C C 1
ATOM 1403 O O . LYS C 3 101 ? 18.950 -1.277 -18.664 1.00 30.57 152 LYS C O 1
ATOM 1409 N N . THR C 3 102 ? 18.917 -1.104 -16.420 1.00 29.16 153 THR C N 1
ATOM 1410 C CA . THR C 3 102 ? 20.255 -1.679 -16.273 1.00 29.80 153 THR C CA 1
ATOM 1411 C C . THR C 3 102 ? 20.256 -2.877 -15.323 1.00 29.16 153 THR C C 1
ATOM 1412 O O . THR C 3 102 ? 21.222 -3.108 -14.588 1.00 32.49 153 THR C O 1
ATOM 1416 N N . LEU C 3 103 ? 19.199 -3.672 -15.335 1.00 28.15 154 LEU C N 1
ATOM 1417 C CA . LEU C 3 103 ? 19.184 -4.925 -14.584 1.00 29.06 154 LEU C CA 1
ATOM 1418 C C . LEU C 3 103 ? 19.860 -6.037 -15.381 1.00 29.51 154 LEU C C 1
ATOM 1419 O O . LEU C 3 103 ? 19.801 -6.065 -16.608 1.00 28.11 154 LEU C O 1
ATOM 1424 N N . TYR C 3 104 ? 20.479 -6.972 -14.664 1.00 28.78 155 TYR C N 1
ATOM 1425 C CA . TYR C 3 104 ? 21.134 -8.119 -15.288 1.00 29.66 155 TYR C CA 1
ATOM 1426 C C . TYR C 3 104 ? 21.267 -9.206 -14.230 1.00 31.90 155 TYR C C 1
ATOM 1427 O O . TYR C 3 104 ? 21.240 -8.926 -13.032 1.00 31.76 155 TYR C O 1
ATOM 1436 N N . ILE C 3 105 ? 21.424 -10.449 -14.668 1.00 29.62 156 ILE C N 1
ATOM 1437 C CA . ILE C 3 105 ? 21.617 -11.546 -13.722 1.00 32.99 156 ILE C CA 1
ATOM 1438 C C . ILE C 3 105 ? 22.949 -12.215 -14.011 1.00 36.85 156 ILE C C 1
ATOM 1439 O O . ILE C 3 105 ? 23.190 -12.682 -15.129 1.00 33.90 156 ILE C O 1
ATOM 1444 N N . SER C 3 106 ? 23.813 -12.232 -12.999 1.00 36.99 157 SER C N 1
ATOM 1445 C CA . SER C 3 106 ? 25.146 -12.816 -13.060 1.00 39.07 157 SER C CA 1
ATOM 1446 C C . SER C 3 106 ? 25.089 -14.341 -12.986 1.00 42.71 157 SER C C 1
ATOM 1447 O O . SER C 3 106 ? 24.186 -14.928 -12.379 1.00 40.05 157 SER C O 1
ATOM 1450 N N . ASP C 3 107 ? 26.088 -14.986 -13.585 1.00 41.28 158 ASP C N 1
ATOM 1451 C CA . ASP C 3 107 ? 26.177 -16.437 -13.471 1.00 42.82 158 ASP C CA 1
ATOM 1452 C C . ASP C 3 107 ? 26.658 -16.898 -12.098 1.00 44.17 158 ASP C C 1
ATOM 1453 O O . ASP C 3 107 ? 26.715 -18.110 -11.884 1.00 44.95 158 ASP C O 1
ATOM 1458 N N . SER C 3 108 ? 26.990 -15.972 -11.183 1.00 45.43 159 SER C N 1
ATOM 1459 C CA . SER C 3 108 ? 27.089 -16.306 -9.759 1.00 49.31 159 SER C CA 1
ATOM 1460 C C . SER C 3 108 ? 25.813 -16.971 -9.256 1.00 51.10 159 SER C C 1
ATOM 1461 O O . SER C 3 108 ? 25.858 -17.876 -8.413 1.00 48.63 159 SER C O 1
ATOM 1464 N N . ASP C 3 109 ? 24.664 -16.498 -9.733 1.00 45.62 160 ASP C N 1
ATOM 1465 C CA . ASP C 3 109 ? 23.388 -17.122 -9.413 1.00 49.19 160 ASP C CA 1
ATOM 1466 C C . ASP C 3 109 ? 23.255 -18.415 -10.195 1.00 49.86 160 ASP C C 1
ATOM 1467 O O . ASP C 3 109 ? 23.428 -18.431 -11.418 1.00 48.94 160 ASP C O 1
ATOM 1472 N N . LYS C 3 110 ? 22.919 -19.493 -9.495 1.00 49.42 161 LYS C N 1
ATOM 1473 C CA . LYS C 3 110 ? 22.809 -20.812 -10.097 1.00 49.61 161 LYS C CA 1
ATOM 1474 C C . LYS C 3 110 ? 21.363 -21.212 -10.397 1.00 50.39 161 LYS C C 1
ATOM 1475 O O . LYS C 3 110 ? 21.120 -22.336 -10.854 1.00 49.82 161 LYS C O 1
ATOM 1481 N N . ARG C 3 111 ? 20.401 -20.323 -10.176 1.00 48.46 162 ARG C N 1
ATOM 1482 C CA . ARG C 3 111 ? 19.010 -20.712 -10.342 1.00 49.20 162 ARG C CA 1
ATOM 1483 C C . ARG C 3 111 ? 18.629 -20.779 -11.816 1.00 45.33 162 ARG C C 1
ATOM 1484 O O . ARG C 3 111 ? 19.237 -20.140 -12.676 1.00 42.91 162 ARG C O 1
ATOM 1492 N N . LYS C 3 112 ? 17.637 -21.610 -12.102 1.00 44.57 163 LYS C N 1
ATOM 1493 C CA . LYS C 3 112 ? 17.111 -21.718 -13.449 1.00 45.28 163 LYS C CA 1
ATOM 1494 C C . LYS C 3 112 ? 15.974 -20.743 -13.696 1.00 42.50 163 LYS C C 1
ATOM 1495 O O . LYS C 3 112 ? 15.717 -20.400 -14.853 1.00 39.12 163 LYS C O 1
ATOM 1501 N N . HIS C 3 113 ? 15.291 -20.307 -12.638 1.00 40.24 164 HIS C N 1
ATOM 1502 C CA . HIS C 3 113 ? 14.254 -19.295 -12.714 1.00 38.38 164 HIS C CA 1
ATOM 1503 C C . HIS C 3 113 ? 14.452 -18.320 -11.563 1.00 36.99 164 HIS C C 1
ATOM 1504 O O . HIS C 3 113 ? 14.995 -18.681 -10.523 1.00 34.37 164 HIS C O 1
ATOM 1511 N N . PHE C 3 114 ? 14.019 -17.077 -11.748 1.00 33.96 165 PHE C N 1
ATOM 1512 C CA . PHE C 3 114 ? 14.040 -16.115 -10.656 1.00 31.08 165 PHE C CA 1
ATOM 1513 C C . PHE C 3 114 ? 12.855 -15.180 -10.814 1.00 30.85 165 PHE C C 1
ATOM 1514 O O . PHE C 3 114 ? 12.155 -15.204 -11.827 1.00 28.18 165 PHE C O 1
ATOM 1522 N N . MET C 3 115 ? 12.625 -14.363 -9.786 1.00 31.82 166 MET C N 1
ATOM 1523 C CA . MET C 3 115 ? 11.652 -13.278 -9.842 1.00 29.60 166 MET C CA 1
ATOM 1524 C C . MET C 3 115 ? 12.340 -11.955 -9.532 1.00 29.53 166 MET C C 1
ATOM 1525 O O . MET C 3 115 ? 13.320 -11.900 -8.788 1.00 31.97 166 MET C O 1
ATOM 1530 N N . LEU C 3 116 ? 11.815 -10.889 -10.111 1.00 28.49 167 LEU C N 1
ATOM 1531 C CA . LEU C 3 116 ? 12.212 -9.549 -9.716 1.00 29.48 167 LEU C CA 1
ATOM 1532 C C . LEU C 3 116 ? 11.509 -9.195 -8.420 1.00 28.98 167 LEU C C 1
ATOM 1533 O O . LEU C 3 116 ? 10.405 -9.668 -8.145 1.00 30.11 167 LEU C O 1
ATOM 1538 N N . SER C 3 117 ? 12.159 -8.360 -7.623 1.00 28.85 168 SER C N 1
ATOM 1539 C CA . SER C 3 117 ? 11.658 -7.946 -6.326 1.00 30.01 168 SER C CA 1
ATOM 1540 C C . SER C 3 117 ? 11.579 -6.430 -6.324 1.00 28.85 168 SER C C 1
ATOM 1541 O O . SER C 3 117 ? 12.582 -5.761 -6.595 1.00 30.77 168 SER C O 1
ATOM 1544 N N . VAL C 3 118 ? 10.385 -5.890 -6.080 1.00 25.82 169 VAL C N 1
ATOM 1545 C CA . VAL C 3 118 ? 10.179 -4.447 -6.042 1.00 26.67 169 VAL C CA 1
ATOM 1546 C C . VAL C 3 118 ? 9.867 -4.062 -4.601 1.00 30.26 169 VAL C C 1
ATOM 1547 O O . VAL C 3 118 ? 8.827 -4.456 -4.057 1.00 29.55 169 VAL C O 1
ATOM 1551 N N . LYS C 3 119 ? 10.756 -3.286 -3.988 1.00 28.86 170 LYS C N 1
ATOM 1552 C CA . LYS C 3 119 ? 10.592 -2.804 -2.620 1.00 29.68 170 LYS C CA 1
ATOM 1553 C C . LYS C 3 119 ? 10.081 -1.368 -2.636 1.00 30.66 170 LYS C C 1
ATOM 1554 O O . LYS C 3 119 ? 10.672 -0.507 -3.290 1.00 31.03 170 LYS C O 1
ATOM 1560 N N . MET C 3 120 ? 8.997 -1.099 -1.904 1.00 28.94 171 MET C N 1
ATOM 1561 C CA . MET C 3 120 ? 8.382 0.219 -1.911 1.00 31.14 171 MET C CA 1
ATOM 1562 C C . MET C 3 120 ? 8.142 0.757 -0.503 1.00 33.44 171 MET C C 1
ATOM 1563 O O . MET C 3 120 ? 7.806 0.010 0.423 1.00 32.93 171 MET C O 1
ATOM 1568 N N . PHE C 3 121 ? 8.281 2.076 -0.370 1.00 30.03 172 PHE C N 1
ATOM 1569 C CA . PHE C 3 121 ? 7.963 2.779 0.871 1.00 33.56 172 PHE C CA 1
ATOM 1570 C C . PHE C 3 121 ? 7.692 4.234 0.523 1.00 33.34 172 PHE C C 1
ATOM 1571 O O . PHE C 3 121 ? 7.996 4.690 -0.581 1.00 34.56 172 PHE C O 1
ATOM 1579 N N . TYR C 3 122 ? 7.095 4.953 1.463 1.00 32.28 173 TYR C N 1
ATOM 1580 C CA . TYR C 3 122 ? 6.844 6.370 1.242 1.00 35.29 173 TYR C CA 1
ATOM 1581 C C . TYR C 3 122 ? 8.029 7.193 1.735 1.00 36.98 173 TYR C C 1
ATOM 1582 O O . TYR C 3 122 ? 8.875 6.712 2.498 1.00 36.53 173 TYR C O 1
ATOM 1591 N N . GLY C 3 123 ? 8.072 8.456 1.287 1.00 37.52 174 GLY C N 1
ATOM 1592 C CA . GLY C 3 123 ? 9.163 9.350 1.650 1.00 38.97 174 GLY C CA 1
ATOM 1593 C C . GLY C 3 123 ? 9.319 9.578 3.145 1.00 38.94 174 GLY C C 1
ATOM 1594 O O . GLY C 3 123 ? 10.402 9.936 3.608 1.00 38.62 174 GLY C O 1
ATOM 1595 N N . ASN C 3 124 ? 8.253 9.384 3.922 1.00 38.28 175 ASN C N 1
ATOM 1596 C CA . ASN C 3 124 ? 8.379 9.464 5.375 1.00 38.42 175 ASN C CA 1
ATOM 1597 C C . ASN C 3 124 ? 8.862 8.149 6.004 1.00 36.71 175 ASN C C 1
ATOM 1598 O O . ASN C 3 124 ? 8.787 8.006 7.230 1.00 37.98 175 ASN C O 1
ATOM 1603 N N . SER C 3 125 ? 9.301 7.185 5.186 1.00 36.57 176 SER C N 1
ATOM 1604 C CA . SER C 3 125 ? 9.785 5.860 5.575 1.00 36.91 176 SER C CA 1
ATOM 1605 C C . SER C 3 125 ? 8.691 4.879 6.000 1.00 38.94 176 SER C C 1
ATOM 1606 O O . SER C 3 125 ? 9.022 3.763 6.445 1.00 39.62 176 SER C O 1
ATOM 1609 N N . ASP C 3 126 ? 7.408 5.240 5.891 1.00 38.19 177 ASP C N 1
ATOM 1610 C CA . ASP C 3 126 ? 6.346 4.263 6.132 1.00 39.24 177 ASP C CA 1
ATOM 1611 C C . ASP C 3 126 ? 6.451 3.139 5.103 1.00 36.86 177 ASP C C 1
ATOM 1612 O O . ASP C 3 126 ? 6.490 3.391 3.901 1.00 35.00 177 ASP C O 1
ATOM 1617 N N . ASP C 3 127 ? 6.482 1.900 5.569 1.00 42.69 178 ASP C N 1
ATOM 1618 C CA . ASP C 3 127 ? 6.683 0.770 4.670 1.00 42.61 178 ASP C CA 1
ATOM 1619 C C . ASP C 3 127 ? 5.419 0.438 3.885 1.00 38.74 178 ASP C C 1
ATOM 1620 O O . ASP C 3 127 ? 4.308 0.518 4.408 1.00 41.14 178 ASP C O 1
ATOM 1625 N N . ILE C 3 128 ? 5.597 0.063 2.617 1.00 37.04 179 ILE C N 1
ATOM 1626 C CA . ILE C 3 128 ? 4.503 -0.467 1.808 1.00 34.50 179 ILE C CA 1
ATOM 1627 C C . ILE C 3 128 ? 4.685 -1.969 1.673 1.00 37.39 179 ILE C C 1
ATOM 1628 O O . ILE C 3 128 ? 3.826 -2.748 2.110 1.00 33.71 179 ILE C O 1
ATOM 1633 N N . GLY C 3 129 ? 5.800 -2.383 1.073 1.00 32.64 180 GLY C N 1
ATOM 1634 C CA . GLY C 3 129 ? 6.208 -3.774 1.120 1.00 32.38 180 GLY C CA 1
ATOM 1635 C C . GLY C 3 129 ? 7.049 -4.145 -0.090 1.00 32.72 180 GLY C C 1
ATOM 1636 O O . GLY C 3 129 ? 7.644 -3.287 -0.746 1.00 29.75 180 GLY C O 1
ATOM 1637 N N . VAL C 3 130 ? 7.044 -5.443 -0.379 1.00 30.12 181 VAL C N 1
ATOM 1638 C CA . VAL C 3 130 ? 7.842 -6.041 -1.439 1.00 27.17 181 VAL C CA 1
ATOM 1639 C C . VAL C 3 130 ? 6.903 -6.814 -2.360 1.00 30.11 181 VAL C C 1
ATOM 1640 O O . VAL C 3 130 ? 6.156 -7.679 -1.900 1.00 31.76 181 VAL C O 1
ATOM 1644 N N . PHE C 3 131 ? 6.931 -6.491 -3.647 1.00 27.34 182 PHE C N 1
ATOM 1645 C CA . PHE C 3 131 ? 6.082 -7.102 -4.657 1.00 27.72 182 PHE C CA 1
ATOM 1646 C C . PHE C 3 131 ? 6.957 -7.875 -5.637 1.00 27.28 182 PHE C C 1
ATOM 1647 O O . PHE C 3 131 ? 7.964 -7.353 -6.112 1.00 26.36 182 PHE C O 1
ATOM 1655 N N . LEU C 3 132 ? 6.550 -9.093 -5.975 1.00 26.75 183 LEU C N 1
ATOM 1656 C CA . LEU C 3 132 ? 7.349 -9.988 -6.811 1.00 26.78 183 LEU C CA 1
ATOM 1657 C C . LEU C 3 132 ? 6.793 -10.063 -8.228 1.00 28.78 183 LEU C C 1
ATOM 1658 O O . LEU C 3 132 ? 5.574 -10.050 -8.430 1.00 24.93 183 LEU C O 1
ATOM 1663 N N . SER C 3 133 ? 7.690 -10.145 -9.212 1.00 25.89 184 SER C N 1
ATOM 1664 C CA . SER C 3 133 ? 7.252 -10.313 -10.587 1.00 26.15 184 SER C CA 1
ATOM 1665 C C . SER C 3 133 ? 6.796 -11.751 -10.788 1.00 27.77 184 SER C C 1
ATOM 1666 O O . SER C 3 133 ? 6.854 -12.582 -9.881 1.00 27.56 184 SER C O 1
ATOM 1669 N N . LYS C 3 134 ? 6.346 -12.054 -11.999 1.00 28.48 185 LYS C N 1
ATOM 1670 C CA . LYS C 3 134 ? 6.134 -13.439 -12.377 1.00 30.33 185 LYS C CA 1
ATOM 1671 C C . LYS C 3 134 ? 7.501 -14.114 -12.579 1.00 30.69 185 LYS C C 1
ATOM 1672 O O . LYS C 3 134 ? 8.553 -13.475 -12.540 1.00 30.86 185 LYS C O 1
ATOM 1678 N N . ARG C 3 135 ? 7.489 -15.422 -12.789 1.00 30.11 186 ARG C N 1
ATOM 1679 C CA . ARG C 3 135 ? 8.728 -16.187 -12.897 1.00 30.98 186 ARG C CA 1
ATOM 1680 C C . ARG C 3 135 ? 9.450 -15.858 -14.201 1.00 31.60 186 ARG C C 1
ATOM 1681 O O . ARG C 3 135 ? 8.818 -15.676 -15.240 1.00 32.42 186 ARG C O 1
ATOM 1689 N N . ILE C 3 136 ? 10.779 -15.756 -14.143 1.00 30.83 187 ILE C N 1
ATOM 1690 C CA . ILE C 3 136 ? 11.602 -15.437 -15.307 1.00 30.01 187 ILE C CA 1
ATOM 1691 C C . ILE C 3 136 ? 12.625 -16.548 -15.508 1.00 33.35 187 ILE C C 1
ATOM 1692 O O . ILE C 3 136 ? 13.344 -16.908 -14.571 1.00 30.17 187 ILE C O 1
ATOM 1697 N N . LYS C 3 137 ? 12.689 -17.078 -16.724 1.00 30.24 188 LYS C N 1
ATOM 1698 C CA . LYS C 3 137 ? 13.571 -18.188 -17.057 1.00 33.37 188 LYS C CA 1
ATOM 1699 C C . LYS C 3 137 ? 14.942 -17.682 -17.512 1.00 31.46 188 LYS C C 1
ATOM 1700 O O . LYS C 3 137 ? 15.031 -16.801 -18.375 1.00 31.71 188 LYS C O 1
ATOM 1706 N N . VAL C 3 138 ? 16.005 -18.262 -16.944 1.00 29.39 189 VAL C N 1
ATOM 1707 C CA . VAL C 3 138 ? 17.379 -17.930 -17.304 1.00 32.51 189 VAL C CA 1
ATOM 1708 C C . VAL C 3 138 ? 17.810 -18.783 -18.486 1.00 32.31 189 VAL C C 1
ATOM 1709 O O . VAL C 3 138 ? 17.685 -20.008 -18.440 1.00 31.40 189 VAL C O 1
ATOM 1713 N N . ILE C 3 139 ? 18.338 -18.153 -19.537 1.00 29.90 190 ILE C N 1
ATOM 1714 C CA . ILE C 3 139 ? 18.995 -18.905 -20.605 1.00 32.36 190 ILE C CA 1
ATOM 1715 C C . ILE C 3 13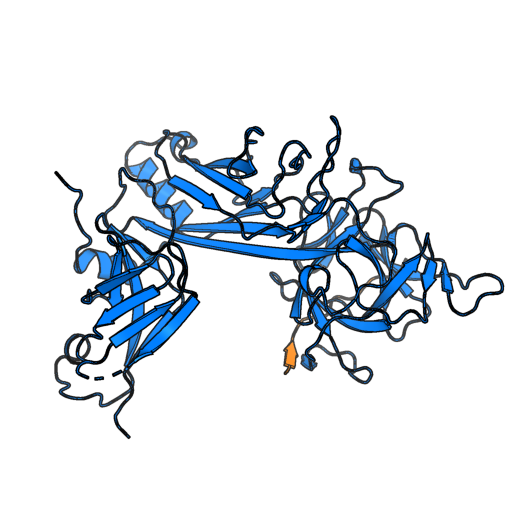9 ? 20.471 -18.505 -20.684 1.00 35.22 190 ILE C C 1
ATOM 1716 O O . ILE C 3 139 ? 20.860 -17.378 -20.351 1.00 35.51 190 ILE C O 1
ATOM 1721 N N . SER C 3 140 ? 21.305 -19.458 -21.117 1.00 31.95 191 SER C N 1
ATOM 1722 C CA . SER C 3 140 ? 22.712 -19.159 -21.340 1.00 32.11 191 SER C CA 1
ATOM 1723 C C . SER C 3 140 ? 22.888 -18.341 -22.615 1.00 34.19 191 SER C C 1
ATOM 1724 O O . SER C 3 140 ? 23.586 -17.318 -22.625 1.00 34.73 191 SER C O 1
ATOM 1727 N N . LYS C 3 141 ? 22.290 -18.806 -23.702 1.00 32.43 192 LYS C N 1
ATOM 1728 C CA . LYS C 3 141 ? 22.135 -18.075 -24.952 1.00 36.89 192 LYS C CA 1
ATOM 1729 C C . LYS C 3 141 ? 21.168 -18.873 -25.827 1.00 38.38 192 LYS C C 1
ATOM 1730 O O . LYS C 3 141 ? 21.016 -20.085 -25.625 1.00 39.19 192 LYS C O 1
ATOM 1736 N N . PRO C 3 142 ? 20.505 -18.227 -26.789 1.00 38.97 193 PRO C N 1
ATOM 1737 C CA . PRO C 3 142 ? 19.539 -18.958 -27.627 1.00 39.99 193 PRO C CA 1
ATOM 1738 C C . PRO C 3 142 ? 20.194 -20.074 -28.437 1.00 43.23 193 PRO C C 1
ATOM 1739 O O . PRO C 3 142 ? 21.325 -19.950 -28.912 1.00 41.49 193 PRO C O 1
ATOM 1743 N N . SER C 3 143 ? 19.472 -21.183 -28.581 1.00 44.81 194 SER C N 1
ATOM 1744 C CA . SER C 3 143 ? 19.955 -22.261 -29.424 1.00 45.17 194 SER C CA 1
ATOM 1745 C C . SER C 3 143 ? 19.957 -21.823 -30.890 1.00 46.59 194 SER C C 1
ATOM 1746 O O . SER C 3 143 ? 19.246 -20.901 -31.296 1.00 45.77 194 SER C O 1
ATOM 1749 N N . LYS C 3 144 ? 20.801 -22.477 -31.678 1.00 46.48 195 LYS C N 1
ATOM 1750 C CA . LYS C 3 144 ? 20.820 -22.287 -33.121 1.00 51.44 195 LYS C CA 1
ATOM 1751 C C . LYS C 3 144 ? 19.905 -23.259 -33.853 1.00 52.21 195 LYS C C 1
ATOM 1752 O O . LYS C 3 144 ? 19.627 -23.051 -35.036 1.00 50.73 195 LYS C O 1
ATOM 1758 N N . LYS C 3 145 ? 19.426 -24.297 -33.175 1.00 50.27 196 LYS C N 1
ATOM 1759 C CA . LYS C 3 145 ? 18.620 -25.340 -33.788 1.00 52.81 196 LYS C CA 1
ATOM 1760 C C . LYS C 3 145 ? 17.158 -24.931 -33.826 1.00 51.68 196 LYS C C 1
ATOM 1761 O O . LYS C 3 145 ? 16.692 -24.152 -32.995 1.00 52.92 196 LYS C O 1
ATOM 1767 N N . LYS C 3 146 ? 16.437 -25.474 -34.800 1.00 52.03 197 LYS C N 1
ATOM 1768 C CA . LYS C 3 146 ? 14.995 -25.296 -34.856 1.00 51.08 197 LYS C CA 1
ATOM 1769 C C . LYS C 3 146 ? 14.372 -25.636 -33.509 1.00 50.34 197 LYS C C 1
ATOM 1770 O O . LYS C 3 146 ? 14.775 -26.588 -32.839 1.00 48.26 197 LYS C O 1
ATOM 1776 N N . GLN C 3 147 ? 13.389 -24.839 -33.110 1.00 49.00 198 GLN C N 1
ATOM 1777 C CA . GLN C 3 147 ? 12.788 -24.968 -31.792 1.00 48.93 198 GLN C CA 1
ATOM 1778 C C . GLN C 3 147 ? 11.738 -26.077 -31.805 1.00 49.70 198 GLN C C 1
ATOM 1779 O O . GLN C 3 147 ? 10.883 -26.126 -32.694 1.00 49.98 198 GLN C O 1
ATOM 1785 N N . SER C 3 148 ? 11.812 -26.972 -30.826 1.00 54.10 199 SER C N 1
ATOM 1786 C CA . SER C 3 148 ? 10.859 -28.063 -30.709 1.00 55.63 199 SER C CA 1
ATOM 1787 C C . SER C 3 148 ? 9.673 -27.640 -29.850 1.00 59.12 199 SER C C 1
ATOM 1788 O O . SER C 3 148 ? 9.828 -26.906 -28.870 1.00 60.91 199 SER C O 1
ATOM 1791 N N . LEU C 3 149 ? 8.483 -28.110 -30.227 1.00 57.65 200 LEU C N 1
ATOM 1792 C CA . LEU C 3 149 ? 7.285 -27.827 -29.449 1.00 59.75 200 LEU C CA 1
ATOM 1793 C C . LEU C 3 149 ? 7.256 -28.563 -28.117 1.00 64.13 200 LEU C C 1
ATOM 1794 O O . LEU C 3 149 ? 6.398 -28.255 -27.281 1.00 64.70 200 LEU C O 1
ATOM 1799 N N . LYS C 3 150 ? 8.154 -29.529 -27.900 1.00 64.89 201 LYS C N 1
ATOM 1800 C CA . LYS C 3 150 ? 8.225 -30.187 -26.601 1.00 66.92 201 LYS C CA 1
ATOM 1801 C C . LYS C 3 150 ? 8.684 -29.228 -25.510 1.00 69.11 201 LYS C C 1
ATOM 1802 O O . LYS C 3 150 ? 8.437 -29.488 -24.329 1.00 69.51 201 LYS C O 1
ATOM 1804 N N . ASN C 3 151 ? 9.314 -28.116 -25.882 1.00 68.48 202 ASN C N 1
ATOM 1805 C CA . ASN C 3 151 ? 9.792 -27.109 -24.939 1.00 68.56 202 ASN C CA 1
ATOM 1806 C C . ASN C 3 151 ? 8.949 -25.842 -25.080 1.00 67.08 202 ASN C C 1
ATOM 1807 O O . ASN C 3 151 ? 9.404 -24.814 -25.590 1.00 61.38 202 ASN C O 1
ATOM 1812 N N . ALA C 3 152 ? 7.698 -25.925 -24.611 1.00 73.98 203 ALA C N 1
ATOM 1813 C CA . ALA C 3 152 ? 6.770 -24.806 -24.763 1.00 66.98 203 ALA C CA 1
ATOM 1814 C C . ALA C 3 152 ? 7.322 -23.524 -24.154 1.00 66.22 203 ALA C C 1
ATOM 1815 O O . ALA C 3 152 ? 7.003 -22.427 -24.630 1.00 60.60 203 ALA C O 1
ATOM 1817 N N . ASP C 3 153 ? 8.145 -23.649 -23.109 1.00 68.62 204 ASP C N 1
ATOM 1818 C CA . ASP C 3 153 ? 8.844 -22.540 -22.469 1.00 64.39 204 ASP C CA 1
ATOM 1819 C C . ASP C 3 153 ? 9.428 -21.559 -23.479 1.00 59.36 204 ASP C C 1
ATOM 1820 O O . ASP C 3 153 ? 9.327 -20.342 -23.305 1.00 55.18 204 ASP C O 1
ATOM 1825 N N . LEU C 3 154 ? 10.051 -22.065 -24.538 1.00 56.56 205 LEU C N 1
ATOM 1826 C CA . LEU C 3 154 ? 10.745 -21.204 -25.481 1.00 50.94 205 LEU C CA 1
ATOM 1827 C C . LEU C 3 154 ? 9.917 -20.876 -26.724 1.00 48.40 205 LEU C C 1
ATOM 1828 O O . LEU C 3 154 ? 10.433 -20.209 -27.625 1.00 46.54 205 LEU C O 1
ATOM 1833 N N . CYS C 3 155 ? 8.656 -21.311 -26.792 1.00 44.31 206 CYS C N 1
ATOM 1834 C CA . CYS C 3 155 ? 7.780 -21.032 -27.924 1.00 43.93 206 CYS C CA 1
ATOM 1835 C C . CYS C 3 155 ? 6.825 -19.887 -27.585 1.00 42.56 206 CYS C C 1
ATOM 1836 O O . CYS C 3 155 ? 6.834 -19.347 -26.476 1.00 42.93 206 CYS C O 1
ATOM 1839 N N . ILE C 3 156 ? 5.979 -19.522 -28.548 1.00 37.28 207 ILE C N 1
ATOM 1840 C CA . ILE C 3 156 ? 5.074 -18.383 -28.413 1.00 36.16 207 ILE C CA 1
ATOM 1841 C C . ILE C 3 156 ? 3.670 -18.800 -28.853 1.00 37.26 207 ILE C C 1
ATOM 1842 O O . ILE C 3 156 ? 3.437 -19.067 -30.040 1.00 35.94 207 ILE C O 1
ATOM 1847 N N . ALA C 3 157 ? 2.735 -18.834 -27.906 1.00 38.60 208 ALA C N 1
ATOM 1848 C CA . ALA C 3 157 ? 1.366 -19.254 -28.182 1.00 35.63 208 ALA C CA 1
ATOM 1849 C C . ALA C 3 157 ? 0.545 -18.096 -28.735 1.00 36.07 208 ALA C C 1
ATOM 1850 O O . ALA C 3 157 ? 0.688 -16.949 -28.297 1.00 35.36 208 ALA C O 1
ATOM 1852 N N . SER C 3 158 ? -0.327 -18.406 -29.694 1.00 35.18 209 SER C N 1
ATOM 1853 C CA . SER C 3 158 ? -1.267 -17.418 -30.200 1.00 35.79 209 SER C CA 1
ATOM 1854 C C . SER C 3 158 ? -2.045 -16.806 -29.046 1.00 38.25 209 SER C C 1
ATOM 1855 O O . SER C 3 158 ? -2.476 -17.506 -28.120 1.00 36.36 209 SER C O 1
ATOM 1858 N N . GLY C 3 159 ? -2.191 -15.486 -29.086 1.00 36.33 210 GLY C N 1
ATOM 1859 C CA . GLY C 3 159 ? -2.962 -14.796 -28.077 1.00 35.75 210 GLY C CA 1
ATOM 1860 C C . GLY C 3 159 ? -2.195 -14.367 -26.842 1.00 36.65 210 GLY C C 1
ATOM 1861 O O . GLY C 3 159 ? -2.778 -13.706 -25.978 1.00 36.49 210 GLY C O 1
ATOM 1862 N N . THR C 3 160 ? -0.922 -14.731 -26.714 1.00 36.55 211 THR C N 1
ATOM 1863 C CA . THR C 3 160 ? -0.103 -14.226 -25.622 1.00 34.35 211 THR C CA 1
ATOM 1864 C C . THR C 3 160 ? 0.563 -12.919 -26.055 1.00 34.45 211 THR C C 1
ATOM 1865 O O . THR C 3 160 ? 0.355 -12.423 -27.169 1.00 33.14 211 THR C O 1
ATOM 1869 N N . LYS C 3 161 ? 1.391 -12.360 -25.175 1.00 32.01 212 LYS C N 1
ATOM 1870 C CA . LYS C 3 161 ? 1.942 -11.024 -25.357 1.00 30.49 212 LYS C CA 1
ATOM 1871 C C . LYS C 3 161 ? 3.437 -11.081 -25.634 1.00 32.00 212 LYS C C 1
ATOM 1872 O O . LYS C 3 161 ? 4.170 -11.839 -24.994 1.00 30.49 212 LYS C O 1
ATOM 1878 N N . VAL C 3 162 ? 3.891 -10.252 -26.577 1.00 26.66 213 VAL C N 1
ATOM 1879 C CA . VAL C 3 162 ? 5.307 -10.155 -26.889 1.00 25.93 213 VAL C CA 1
ATOM 1880 C C . VAL C 3 162 ? 5.710 -8.691 -26.913 1.00 24.36 213 VAL C C 1
ATOM 1881 O O . VAL C 3 162 ? 4.888 -7.795 -27.116 1.00 27.01 213 VAL C O 1
ATOM 1885 N N . ALA C 3 163 ? 7.004 -8.463 -26.742 1.00 25.19 214 ALA C N 1
ATOM 1886 C CA . ALA C 3 163 ? 7.642 -7.198 -27.056 1.00 26.25 214 ALA C CA 1
ATOM 1887 C C . ALA C 3 163 ? 8.557 -7.374 -28.262 1.00 26.67 214 ALA C C 1
ATOM 1888 O O . ALA C 3 163 ? 9.046 -8.467 -28.552 1.00 26.36 214 ALA C O 1
ATOM 1890 N N . LEU C 3 164 ? 8.822 -6.274 -28.951 1.00 24.61 215 LEU C N 1
ATOM 1891 C CA . LEU C 3 164 ? 9.613 -6.323 -30.170 1.00 24.45 215 LEU C CA 1
ATOM 1892 C C . LEU C 3 164 ? 10.589 -5.160 -30.163 1.00 25.86 215 LEU C C 1
ATOM 1893 O O . LEU C 3 164 ? 10.169 -4.010 -30.010 1.00 23.52 215 LEU C O 1
ATOM 1898 N N . PHE C 3 165 ? 11.878 -5.441 -30.372 1.00 27.62 216 PHE C N 1
ATOM 1899 C CA . PHE C 3 165 ? 12.845 -4.354 -30.396 1.00 26.18 216 PHE C CA 1
ATOM 1900 C C . PHE C 3 165 ? 13.839 -4.524 -31.531 1.00 27.34 216 PHE C C 1
ATOM 1901 O O . PHE C 3 165 ? 14.069 -5.624 -32.047 1.00 25.40 216 PHE C O 1
ATOM 1909 N N . ASN C 3 166 ? 14.382 -3.393 -31.951 1.00 27.39 217 ASN C N 1
ATOM 1910 C CA . ASN C 3 166 ? 15.396 -3.342 -32.984 1.00 28.93 217 ASN C CA 1
ATOM 1911 C C . ASN C 3 166 ? 16.639 -2.690 -32.398 1.00 30.34 217 ASN C C 1
ATOM 1912 O O . ASN C 3 166 ? 16.535 -1.760 -31.584 1.00 27.07 217 ASN C O 1
ATOM 1917 N N . ARG C 3 167 ? 17.807 -3.185 -32.812 1.00 27.82 218 ARG C N 1
ATOM 1918 C CA . ARG C 3 167 ? 19.093 -2.691 -32.337 1.00 29.09 218 ARG C CA 1
ATOM 1919 C C . ARG C 3 167 ? 20.041 -2.602 -33.529 1.00 26.18 218 ARG C C 1
ATOM 1920 O O . ARG C 3 167 ? 20.124 -3.535 -34.333 1.00 28.82 218 ARG C O 1
ATOM 1928 N N . LEU C 3 168 ? 20.734 -1.485 -33.660 1.00 27.06 219 LEU C N 1
ATOM 1929 C CA . LEU C 3 168 ? 21.637 -1.253 -34.784 1.00 26.71 219 LEU C CA 1
ATOM 1930 C C . LEU C 3 168 ? 23.083 -1.587 -34.387 1.00 28.19 219 LEU C C 1
ATOM 1931 O O . LEU C 3 168 ? 23.627 -0.988 -33.453 1.00 29.57 219 LEU C O 1
ATOM 1936 N N . ARG C 3 169 ? 23.692 -2.546 -35.094 1.00 28.44 220 ARG C N 1
ATOM 1937 C CA . ARG C 3 169 ? 25.128 -2.863 -35.017 1.00 29.62 220 ARG C CA 1
ATOM 1938 C C . ARG C 3 169 ? 25.617 -3.067 -33.575 1.00 26.26 220 ARG C C 1
ATOM 1939 O O . ARG C 3 169 ? 26.644 -2.530 -33.162 1.00 26.93 220 ARG C O 1
ATOM 1947 N N . SER C 3 170 ? 24.879 -3.863 -32.802 1.00 26.27 221 SER C N 1
ATOM 1948 C CA . SER C 3 170 ? 25.310 -4.282 -31.463 1.00 28.67 221 SER C CA 1
ATOM 1949 C C . SER C 3 170 ? 25.422 -3.134 -30.455 1.00 28.51 221 SER C C 1
ATOM 1950 O O . SER C 3 170 ? 26.180 -3.242 -29.475 1.00 26.38 221 SER C O 1
ATOM 1953 N N . GLN C 3 171 ? 24.725 -2.018 -30.634 1.00 25.92 222 GLN C N 1
ATOM 1954 C CA . GLN C 3 171 ? 24.952 -0.877 -29.749 1.00 25.97 222 GLN C CA 1
ATOM 1955 C C . GLN C 3 171 ? 23.772 -0.718 -28.807 1.00 27.21 222 GLN C C 1
ATOM 1956 O O . GLN C 3 171 ? 22.640 -0.522 -29.256 1.00 26.08 222 GLN C O 1
ATOM 1962 N N . THR C 3 172 ? 24.042 -0.788 -27.502 1.00 27.98 223 THR C N 1
ATOM 1963 C CA . THR C 3 172 ? 22.960 -0.665 -26.529 1.00 27.24 223 THR C CA 1
ATOM 1964 C C . THR C 3 172 ? 22.225 0.670 -26.654 1.00 28.41 223 THR C C 1
ATOM 1965 O O . THR C 3 172 ? 21.009 0.719 -26.443 1.00 27.12 223 THR C O 1
ATOM 1969 N N . VAL C 3 173 ? 22.912 1.747 -27.050 1.00 27.23 224 VAL C N 1
ATOM 1970 C CA . VAL C 3 173 ? 22.232 3.044 -27.091 1.00 27.44 224 VAL C CA 1
ATOM 1971 C C . VAL C 3 173 ? 21.195 3.117 -28.216 1.00 30.10 224 VAL C C 1
ATOM 1972 O O . VAL C 3 173 ? 20.317 3.988 -28.189 1.00 26.89 224 VAL C O 1
ATOM 1976 N N . SER C 3 174 ? 21.248 2.207 -29.192 1.00 27.01 225 SER C N 1
ATOM 1977 C CA . SER C 3 174 ? 20.359 2.257 -30.346 1.00 26.38 225 SER C CA 1
ATOM 1978 C C . SER C 3 174 ? 19.070 1.477 -30.150 1.00 28.03 225 SER C C 1
ATOM 1979 O O . SER C 3 174 ? 18.213 1.515 -31.036 1.00 28.54 225 SER C O 1
ATOM 1982 N N . THR C 3 175 ? 18.914 0.768 -29.030 1.00 24.96 226 THR C N 1
ATOM 1983 C CA . THR C 3 175 ? 17.756 -0.089 -28.832 1.00 26.72 226 THR C CA 1
ATOM 1984 C C . THR C 3 175 ? 16.466 0.718 -28.916 1.00 26.44 226 THR C C 1
ATOM 1985 O O . THR C 3 175 ? 16.324 1.738 -28.236 1.00 25.06 226 THR C O 1
ATOM 1989 N N . ARG C 3 176 ? 15.534 0.271 -29.763 1.00 28.06 227 ARG C N 1
ATOM 1990 C CA . ARG C 3 176 ? 14.202 0.867 -29.854 1.00 28.89 227 ARG C CA 1
ATOM 1991 C C . ARG C 3 176 ? 13.135 -0.218 -29.822 1.00 27.29 227 ARG C C 1
ATOM 1992 O O . ARG C 3 176 ? 13.289 -1.272 -30.438 1.00 27.63 227 ARG C O 1
ATOM 2000 N N . TYR C 3 177 ? 12.047 0.071 -29.123 1.00 27.95 228 TYR C N 1
ATOM 2001 C CA . TYR C 3 177 ? 10.952 -0.854 -28.871 1.00 28.26 228 TYR C CA 1
ATOM 2002 C C . TYR C 3 177 ? 9.698 -0.410 -29.622 1.00 29.33 228 TYR C C 1
ATOM 2003 O O . TYR C 3 177 ? 9.352 0.777 -29.621 1.00 30.38 228 TYR C O 1
ATOM 2012 N N . LEU C 3 178 ? 8.999 -1.363 -30.234 1.00 26.90 229 LEU C N 1
ATOM 2013 C CA . LEU C 3 178 ? 7.706 -1.035 -30.821 1.00 29.56 229 LEU C CA 1
ATOM 2014 C C . LEU C 3 178 ? 6.750 -0.592 -29.715 1.00 30.47 229 LEU C C 1
ATOM 2015 O O . LEU C 3 178 ? 6.719 -1.175 -28.624 1.00 26.45 229 LEU C O 1
ATOM 2020 N N . HIS C 3 179 ? 5.987 0.462 -29.989 1.00 29.59 230 HIS C N 1
ATOM 2021 C CA . HIS C 3 179 ? 5.211 1.126 -28.949 1.00 30.88 230 HIS C CA 1
ATOM 2022 C C . HIS C 3 179 ? 4.153 1.994 -29.615 1.00 34.16 230 HIS C C 1
ATOM 2023 O O . HIS C 3 179 ? 4.370 2.520 -30.706 1.00 35.01 230 HIS C O 1
ATOM 2030 N N . VAL C 3 180 ? 3.015 2.150 -28.947 1.00 34.72 231 VAL C N 1
ATOM 2031 C CA . VAL C 3 180 ? 1.913 2.962 -29.462 1.00 37.02 231 VAL C CA 1
ATOM 2032 C C . VAL C 3 180 ? 1.739 4.159 -28.545 1.00 38.08 231 VAL C C 1
ATOM 2033 O O . VAL C 3 180 ? 1.713 4.009 -27.316 1.00 38.39 231 VAL C O 1
ATOM 2037 N N . GLU C 3 181 ? 1.650 5.343 -29.137 1.00 42.25 232 GLU C N 1
ATOM 2038 C CA . GLU C 3 181 ? 1.493 6.565 -28.363 1.00 46.63 232 GLU C CA 1
ATOM 2039 C C . GLU C 3 181 ? 0.685 7.556 -29.180 1.00 49.54 232 GLU C C 1
ATOM 2040 O O . GLU C 3 181 ? 1.003 7.798 -30.349 1.00 48.88 232 GLU C O 1
ATOM 2046 N N . GLY C 3 182 ? -0.350 8.118 -28.565 1.00 50.41 233 GLY C N 1
ATOM 2047 C CA . GLY C 3 182 ? -1.188 9.091 -29.252 1.00 50.80 233 GLY C CA 1
ATOM 2048 C C . GLY C 3 182 ? -1.770 8.580 -30.549 1.00 47.52 233 GLY C C 1
ATOM 2049 O O . GLY C 3 182 ? -1.862 9.332 -31.526 1.00 47.24 233 GLY C O 1
ATOM 2050 N N . GLY C 3 183 ? -2.137 7.303 -30.593 1.00 49.44 234 GLY C N 1
ATOM 2051 C CA . GLY C 3 183 ? -2.789 6.734 -31.751 1.00 48.90 234 GLY C CA 1
ATOM 2052 C C . GLY C 3 183 ? -1.882 6.223 -32.851 1.00 47.90 234 GLY C C 1
ATOM 2053 O O . GLY C 3 183 ? -2.394 5.684 -33.840 1.00 49.79 234 GLY C O 1
ATOM 2054 N N . ASN C 3 184 ? -0.562 6.360 -32.719 1.00 44.42 235 ASN C N 1
ATOM 2055 C CA . ASN C 3 184 ? 0.376 5.985 -33.771 1.00 43.15 235 ASN C CA 1
ATOM 2056 C C . ASN C 3 184 ? 1.416 4.999 -33.251 1.00 40.05 235 ASN C C 1
ATOM 2057 O O . ASN C 3 184 ? 1.857 5.095 -32.097 1.00 36.91 235 ASN C O 1
ATOM 2062 N N . PHE C 3 185 ? 1.805 4.052 -34.104 1.00 36.98 236 PHE C N 1
ATOM 2063 C CA . PHE C 3 185 ? 2.947 3.203 -33.786 1.00 37.03 236 PHE C CA 1
ATOM 2064 C C . PHE C 3 185 ? 4.226 4.012 -33.948 1.00 37.00 236 PHE C C 1
ATOM 2065 O O . PHE C 3 185 ? 4.344 4.847 -34.853 1.00 33.62 236 PHE C O 1
ATOM 2073 N N . HIS C 3 186 ? 5.185 3.781 -33.058 1.00 36.34 237 HIS C N 1
ATOM 2074 C CA . HIS C 3 186 ? 6.500 4.388 -33.207 1.00 37.53 237 HIS C CA 1
ATOM 2075 C C . HIS C 3 186 ? 7.521 3.460 -32.558 1.00 35.42 237 HIS C C 1
ATOM 2076 O O . HIS C 3 186 ? 7.171 2.422 -31.993 1.00 34.44 237 HIS C O 1
ATOM 2083 N N . ALA C 3 187 ? 8.797 3.817 -32.666 1.00 35.91 238 ALA C N 1
ATOM 2084 C CA . ALA C 3 187 ? 9.868 2.991 -32.109 1.00 37.15 238 ALA C CA 1
ATOM 2085 C C . ALA C 3 187 ? 10.495 3.805 -30.991 1.00 38.47 238 ALA C C 1
ATOM 2086 O O . ALA C 3 187 ? 11.245 4.751 -31.243 1.00 41.72 238 ALA C O 1
ATOM 2088 N N . SER C 3 188 ? 10.182 3.443 -29.758 1.00 33.94 239 SER C N 1
ATOM 2089 C CA . SER C 3 188 ? 10.577 4.247 -28.620 1.00 37.04 239 SER C CA 1
ATOM 2090 C C . SER C 3 188 ? 11.908 3.763 -28.064 1.00 35.52 239 SER C C 1
ATOM 2091 O O . SER C 3 188 ? 12.166 2.560 -27.988 1.00 33.68 239 SER C O 1
ATOM 2094 N N . SER C 3 189 ? 12.745 4.708 -27.659 1.00 36.41 240 SER C N 1
ATOM 2095 C CA . SER C 3 189 ? 13.958 4.346 -26.947 1.00 37.01 240 SER C CA 1
ATOM 2096 C C . SER C 3 189 ? 13.707 4.066 -25.471 1.00 40.22 240 SER C C 1
ATOM 2097 O O . SER C 3 189 ? 14.511 3.369 -24.851 1.00 38.87 240 SER C O 1
ATOM 2100 N N . GLN C 3 190 ? 12.595 4.549 -24.904 1.00 40.51 241 GLN C N 1
ATOM 2101 C CA . GLN C 3 190 ? 12.362 4.467 -23.466 1.00 43.17 241 GLN C CA 1
ATOM 2102 C C . GLN C 3 190 ? 11.170 3.605 -23.053 1.00 39.27 241 GLN C C 1
ATOM 2103 O O . GLN C 3 190 ? 11.226 2.986 -21.995 1.00 39.67 241 GLN C O 1
ATOM 2109 N N . GLN C 3 191 ? 10.094 3.552 -23.832 1.00 35.15 242 GLN C N 1
ATOM 2110 C CA . GLN C 3 191 ? 8.933 2.750 -23.476 1.00 35.05 242 GLN C CA 1
ATOM 2111 C C . GLN C 3 191 ? 8.768 1.600 -24.456 1.00 33.00 242 GLN C C 1
ATOM 2112 O O . GLN C 3 191 ? 9.275 1.649 -25.575 1.00 30.76 242 GLN C O 1
ATOM 2118 N N . TRP C 3 192 ? 8.003 0.585 -24.049 1.00 30.52 243 TRP C N 1
ATOM 2119 C CA . TRP C 3 192 ? 7.736 -0.555 -24.916 1.00 27.40 243 TRP C CA 1
ATOM 2120 C C . TRP C 3 192 ? 6.297 -1.021 -24.782 1.00 31.76 243 TRP C C 1
ATOM 2121 O O . TRP C 3 192 ? 5.738 -1.033 -23.681 1.00 29.52 243 TRP C O 1
ATOM 2132 N N . GLY C 3 193 ? 5.718 -1.443 -25.911 1.00 30.37 244 GLY C N 1
ATOM 2133 C CA . GLY C 3 193 ? 4.393 -2.035 -25.909 1.00 31.07 244 GLY C CA 1
ATOM 2134 C C . GLY C 3 193 ? 4.448 -3.535 -25.685 1.00 28.59 244 GLY C C 1
ATOM 2135 O O . GLY C 3 193 ? 5.426 -4.195 -26.023 1.00 26.92 244 GLY C O 1
ATOM 2136 N N . ALA C 3 194 ? 3.396 -4.064 -25.066 1.00 28.95 245 ALA C N 1
ATOM 2137 C CA . ALA C 3 194 ? 3.169 -5.502 -24.976 1.00 28.32 245 ALA C CA 1
ATOM 2138 C C . ALA C 3 194 ? 2.022 -5.823 -25.918 1.00 31.24 245 ALA C C 1
ATOM 2139 O O . ALA C 3 194 ? 0.883 -5.400 -25.690 1.00 32.32 245 ALA C O 1
ATOM 2141 N N . PHE C 3 195 ? 2.315 -6.555 -26.983 1.00 31.21 246 PHE C N 1
ATOM 2142 C CA . PHE C 3 195 ? 1.352 -6.775 -28.048 1.00 29.56 246 PHE C CA 1
ATOM 2143 C C . PHE C 3 195 ? 0.864 -8.214 -28.001 1.00 31.44 246 PHE C C 1
ATOM 2144 O O . PHE C 3 195 ? 1.678 -9.139 -27.930 1.00 28.33 246 PHE C O 1
ATOM 2152 N N . TYR C 3 196 ? -0.459 -8.405 -28.016 1.00 31.74 247 TYR C N 1
ATOM 2153 C CA . TYR C 3 196 ? -0.983 -9.729 -28.336 1.00 31.30 247 TYR C CA 1
ATOM 2154 C C . TYR C 3 196 ? -0.549 -10.081 -29.745 1.00 31.33 247 TYR C C 1
ATOM 2155 O O . TYR C 3 196 ? -0.607 -9.243 -30.646 1.00 33.97 247 TYR C O 1
ATOM 2164 N N . ILE C 3 197 ? -0.116 -11.319 -29.945 1.00 32.62 248 ILE C N 1
ATOM 2165 C CA . ILE C 3 197 ? 0.195 -11.815 -31.278 1.00 33.36 248 ILE C CA 1
ATOM 2166 C C . ILE C 3 197 ? -0.822 -12.908 -31.605 1.00 36.26 248 ILE C C 1
ATOM 2167 O O . ILE C 3 197 ? -0.729 -14.043 -31.118 1.00 37.07 248 ILE C O 1
ATOM 2172 N N . HIS C 3 198 ? -1.808 -12.563 -32.429 1.00 34.63 249 HIS C N 1
ATOM 2173 C CA . HIS C 3 198 ? -2.913 -13.453 -32.779 1.00 37.24 249 HIS C CA 1
ATOM 2174 C C . HIS C 3 198 ? -2.630 -14.168 -34.095 1.00 37.47 249 HIS C C 1
ATOM 2175 O O . HIS C 3 198 ? -2.331 -13.527 -35.103 1.00 37.40 249 HIS C O 1
ATOM 2182 N N . LEU C 3 199 ? -2.765 -15.485 -34.095 1.00 40.89 250 LEU C N 1
ATOM 2183 C CA . LEU C 3 199 ? -2.650 -16.254 -35.326 1.00 41.70 250 LEU C CA 1
ATOM 2184 C C . LEU C 3 199 ? -3.950 -16.167 -36.133 1.00 42.35 250 LEU C C 1
ATOM 2185 O O . LEU C 3 199 ? -5.032 -16.441 -35.610 1.00 42.79 250 LEU C O 1
ATOM 2190 N N . LEU C 3 200 ? -3.847 -15.775 -37.399 1.00 41.92 251 LEU C N 1
ATOM 2191 C CA . LEU C 3 200 ? -4.990 -15.759 -38.306 1.00 45.62 251 LEU C CA 1
ATOM 2192 C C . LEU C 3 200 ? -4.904 -16.916 -39.288 1.00 47.36 251 LEU C C 1
ATOM 2193 O O . LEU C 3 200 ? -3.822 -17.431 -39.588 1.00 44.78 251 LEU C O 1
ATOM 2198 N N . ASP C 3 201 ? -6.066 -17.305 -39.808 1.00 50.83 252 ASP C N 1
ATOM 2199 C CA . ASP C 3 201 ? -6.108 -18.226 -40.931 1.00 52.19 252 ASP C CA 1
ATOM 2200 C C . ASP C 3 201 ? -5.524 -17.558 -42.176 1.00 53.94 252 ASP C C 1
ATOM 2201 O O . ASP C 3 201 ? -5.581 -16.334 -42.340 1.00 51.99 252 ASP C O 1
ATOM 2203 N N . ASP C 3 202 ? -4.946 -18.382 -43.055 1.00 53.46 253 ASP C N 1
ATOM 2204 C CA . ASP C 3 202 ? -4.315 -17.867 -44.269 1.00 56.14 253 ASP C CA 1
ATOM 2205 C C . ASP C 3 202 ? -5.280 -17.063 -45.139 1.00 57.98 253 ASP C C 1
ATOM 2206 O O . ASP C 3 202 ? -4.855 -16.114 -45.811 1.00 53.97 253 ASP C O 1
ATOM 2211 N N . ASP C 3 203 ? -6.567 -17.419 -45.159 1.00 56.88 254 ASP C N 1
ATOM 2212 C CA . ASP C 3 203 ? -7.514 -16.730 -46.029 1.00 59.57 254 ASP C CA 1
ATOM 2213 C C . ASP C 3 203 ? -8.265 -15.590 -45.334 1.00 59.64 254 ASP C C 1
ATOM 2214 O O . ASP C 3 203 ? -9.189 -15.026 -45.925 1.00 60.00 254 ASP C O 1
ATOM 2219 N N . GLU C 3 204 ? -7.881 -15.222 -44.112 1.00 61.51 255 GLU C N 1
ATOM 2220 C CA . GLU C 3 204 ? -8.549 -14.125 -43.417 1.00 58.95 255 GLU C CA 1
ATOM 2221 C C . GLU C 3 204 ? -8.232 -12.799 -44.103 1.00 58.44 255 GLU C C 1
ATOM 2222 O O . GLU C 3 204 ? -7.064 -12.466 -44.324 1.00 54.33 255 GLU C O 1
ATOM 2228 N N . SER C 3 205 ? -9.271 -12.041 -44.446 1.00 57.89 256 SER C N 1
ATOM 2229 C CA . SER C 3 205 ? -9.058 -10.781 -45.141 1.00 55.16 256 SER C CA 1
ATOM 2230 C C . SER C 3 205 ? -8.720 -9.667 -44.151 1.00 57.54 256 SER C C 1
ATOM 2231 O O . SER C 3 205 ? -8.944 -9.777 -42.942 1.00 54.60 256 SER C O 1
ATOM 2234 N N . GLU C 3 206 ? -8.165 -8.580 -44.681 1.00 54.95 257 GLU C N 1
ATOM 2235 C CA . GLU C 3 206 ? -7.905 -7.419 -43.844 1.00 55.70 257 GLU C CA 1
ATOM 2236 C C . GLU C 3 206 ? -9.219 -6.849 -43.328 1.00 58.96 257 GLU C C 1
ATOM 2237 O O . GLU C 3 206 ? -10.186 -6.706 -44.082 1.00 63.88 257 GLU C O 1
ATOM 2243 N N . GLY C 3 207 ? -9.258 -6.531 -42.040 1.00 58.22 258 GLY C N 1
ATOM 2244 C CA . GLY C 3 207 ? -10.493 -6.058 -41.443 1.00 64.31 258 GLY C CA 1
ATOM 2245 C C . GLY C 3 207 ? -10.280 -5.643 -40.007 1.00 65.12 258 GLY C C 1
ATOM 2246 O O . GLY C 3 207 ? -9.307 -6.044 -39.358 1.00 59.29 258 GLY C O 1
ATOM 2247 N N . GLU C 3 208 ? -11.204 -4.812 -39.524 1.00 65.26 259 GLU C N 1
ATOM 2248 C CA . GLU C 3 208 ? -11.156 -4.401 -38.125 1.00 66.03 259 GLU C CA 1
ATOM 2249 C C . GLU C 3 208 ? -11.478 -5.571 -37.205 1.00 63.92 259 GLU C C 1
ATOM 2250 O O . GLU C 3 208 ? -10.891 -5.699 -36.125 1.00 62.23 259 GLU C O 1
ATOM 2256 N N . GLU C 3 209 ? -12.400 -6.434 -37.619 1.00 61.95 260 GLU C N 1
ATOM 2257 C CA . GLU C 3 209 ? -12.737 -7.652 -36.900 1.00 61.08 260 GLU C CA 1
ATOM 2258 C C . GLU C 3 209 ? -12.159 -8.849 -37.645 1.00 60.45 260 GLU C C 1
ATOM 2259 O O . GLU C 3 209 ? -12.204 -8.904 -38.880 1.00 63.53 260 GLU C O 1
ATOM 2265 N N . PHE C 3 210 ? -11.617 -9.806 -36.896 1.00 58.87 261 PHE C N 1
ATOM 2266 C CA . PHE C 3 210 ? -10.966 -10.963 -37.496 1.00 58.25 261 PHE C CA 1
ATOM 2267 C C . PHE C 3 210 ? -11.086 -12.151 -36.553 1.00 59.86 261 PHE C C 1
ATOM 2268 O O . PHE C 3 210 ? -11.257 -11.994 -35.341 1.00 59.16 261 PHE C O 1
ATOM 2276 N N . THR C 3 211 ? -10.976 -13.343 -37.130 1.00 58.20 262 THR C N 1
ATOM 2277 C CA . THR C 3 211 ? -11.049 -14.600 -36.396 1.00 58.35 262 THR C CA 1
ATOM 2278 C C . THR C 3 211 ? -9.654 -15.050 -35.991 1.00 56.55 262 THR C C 1
ATOM 2279 O O . THR C 3 211 ? -8.753 -15.113 -36.834 1.00 55.00 262 THR C O 1
ATOM 2283 N N . VAL C 3 212 ? -9.476 -15.374 -34.709 1.00 56.40 263 VAL C N 1
ATOM 2284 C CA . VAL C 3 212 ? -8.177 -15.827 -34.220 1.00 53.94 263 VAL C CA 1
ATOM 2285 C C . VAL C 3 212 ? -8.202 -17.338 -34.042 1.00 53.64 263 VAL C C 1
ATOM 2286 O O . VAL C 3 212 ? -9.240 -17.946 -33.771 1.00 55.25 263 VAL C O 1
ATOM 2290 N N . ARG C 3 213 ? -7.041 -17.951 -34.223 1.00 49.75 264 ARG C N 1
ATOM 2291 C CA . ARG C 3 213 ? -6.851 -19.382 -34.070 1.00 51.54 264 ARG C CA 1
ATOM 2292 C C . ARG C 3 213 ? -5.941 -19.648 -32.881 1.00 53.96 264 ARG C C 1
ATOM 2293 O O . ARG C 3 213 ? -5.199 -18.772 -32.427 1.00 49.58 264 ARG C O 1
ATOM 2301 N N . ASP C 3 214 ? -5.990 -20.879 -32.394 1.00 54.21 265 ASP C N 1
ATOM 2302 C CA . ASP C 3 214 ? -5.121 -21.322 -31.317 1.00 54.25 265 ASP C CA 1
ATOM 2303 C C . ASP C 3 214 ? -3.897 -22.039 -31.870 1.00 50.29 265 ASP C C 1
ATOM 2304 O O . ASP C 3 214 ? -3.872 -22.483 -33.018 1.00 48.68 265 ASP C O 1
ATOM 2309 N N . GLY C 3 215 ? -2.877 -22.144 -31.032 1.00 48.07 266 GLY C N 1
ATOM 2310 C CA . GLY C 3 215 ? -1.670 -22.870 -31.364 1.00 45.01 266 GLY C CA 1
ATOM 2311 C C . GLY C 3 215 ? -0.440 -21.993 -31.233 1.00 43.79 266 GLY C C 1
ATOM 2312 O O . GLY C 3 215 ? -0.513 -20.806 -30.912 1.00 38.39 266 GLY C O 1
ATOM 2313 N N . TYR C 3 216 ? 0.707 -22.614 -31.499 1.00 38.96 267 TYR C N 1
ATOM 2314 C CA . TYR C 3 216 ? 1.984 -21.936 -31.393 1.00 40.79 267 TYR C CA 1
ATOM 2315 C C . TYR C 3 216 ? 2.323 -21.261 -32.716 1.00 39.40 267 TYR C C 1
ATOM 2316 O O . TYR C 3 216 ? 2.035 -21.800 -33.788 1.00 39.34 267 TYR C O 1
ATOM 2325 N N . ILE C 3 217 ? 2.942 -20.077 -32.634 1.00 36.75 268 ILE C N 1
ATOM 2326 C CA . ILE C 3 217 ? 3.269 -19.317 -33.838 1.00 36.83 268 ILE C CA 1
ATOM 2327 C C . ILE C 3 217 ? 4.461 -19.959 -34.538 1.00 38.95 268 ILE C C 1
ATOM 2328 O O . ILE C 3 217 ? 5.490 -20.240 -33.909 1.00 37.11 268 ILE C O 1
ATOM 2333 N N . HIS C 3 218 ? 4.323 -20.204 -35.843 1.00 36.80 269 HIS C N 1
ATOM 2334 C CA . HIS C 3 218 ? 5.401 -20.690 -36.699 1.00 38.58 269 HIS C CA 1
ATOM 2335 C C . HIS C 3 218 ? 5.790 -19.617 -37.719 1.00 37.29 269 HIS C C 1
ATOM 2336 O O . HIS C 3 218 ? 4.949 -18.827 -38.161 1.00 36.47 269 HIS C O 1
ATOM 2343 N N . TYR C 3 219 ? 7.067 -19.597 -38.107 1.00 35.64 270 TYR C N 1
ATOM 2344 C CA . TYR C 3 219 ? 7.474 -18.735 -39.214 1.00 36.75 270 TYR C CA 1
ATOM 2345 C C . TYR C 3 219 ? 6.611 -19.031 -40.437 1.00 37.53 270 TYR C C 1
ATOM 2346 O O . TYR C 3 219 ? 6.214 -20.172 -40.673 1.00 37.29 270 TYR C O 1
ATOM 2355 N N . GLY C 3 220 ? 6.282 -17.990 -41.184 1.00 35.38 271 GLY C N 1
ATOM 2356 C CA . GLY C 3 220 ? 5.446 -18.128 -42.357 1.00 35.57 271 GLY C CA 1
ATOM 2357 C C . GLY C 3 220 ? 3.956 -18.031 -42.098 1.00 36.41 271 GLY C C 1
ATOM 2358 O O . GLY C 3 220 ? 3.177 -18.026 -43.057 1.00 36.23 271 GLY C O 1
ATOM 2359 N N . GLN C 3 221 ? 3.523 -17.953 -40.845 1.00 35.11 272 GLN C N 1
ATOM 2360 C CA . GLN C 3 221 ? 2.096 -17.796 -40.597 1.00 38.75 272 GLN C CA 1
ATOM 2361 C C . GLN C 3 221 ? 1.713 -16.315 -40.612 1.00 38.46 272 GLN C C 1
ATOM 2362 O O . GLN C 3 221 ? 2.561 -15.428 -40.466 1.00 33.84 272 GLN C O 1
ATOM 2368 N N . THR C 3 222 ? 0.413 -16.062 -40.800 1.00 36.48 273 THR C N 1
ATOM 2369 C CA . THR C 3 222 ? -0.154 -14.720 -40.760 1.00 34.32 273 THR C CA 1
ATOM 2370 C C . THR C 3 222 ? -0.594 -14.375 -39.339 1.00 38.35 273 THR C C 1
ATOM 2371 O O . THR C 3 222 ? -1.306 -15.157 -38.690 1.00 37.39 273 THR C O 1
ATOM 2375 N N . VAL C 3 223 ? -0.195 -13.190 -38.862 1.00 36.43 274 VAL C N 1
ATOM 2376 C CA . VAL C 3 223 ? -0.509 -12.776 -37.501 1.00 34.99 274 VAL C CA 1
ATOM 2377 C C . VAL C 3 223 ? -1.022 -11.348 -37.453 1.00 35.57 274 VAL C C 1
ATOM 2378 O O . VAL C 3 223 ? -0.781 -10.526 -38.341 1.00 34.65 274 VAL C O 1
ATOM 2382 N N . LYS C 3 224 ? -1.718 -11.061 -36.365 1.00 34.09 275 LYS C N 1
ATOM 2383 C CA . LYS C 3 224 ? -2.157 -9.715 -36.028 1.00 36.74 275 LYS C CA 1
ATOM 2384 C C . LYS C 3 224 ? -1.516 -9.313 -34.704 1.00 34.93 275 LYS C C 1
ATOM 2385 O O . LYS C 3 224 ? -1.639 -10.030 -33.706 1.00 36.58 275 LYS C O 1
ATOM 2391 N N . LEU C 3 225 ? -0.831 -8.175 -34.697 1.00 32.46 276 LEU C N 1
ATOM 2392 C CA . LEU C 3 225 ? -0.251 -7.599 -33.491 1.00 32.23 276 LEU C CA 1
ATOM 2393 C C . LEU C 3 225 ? -1.190 -6.521 -32.960 1.00 34.14 276 LEU C C 1
ATOM 2394 O O . LEU C 3 225 ? -1.521 -5.573 -33.681 1.00 35.03 276 LEU C O 1
ATOM 2399 N N . VAL C 3 226 ? -1.649 -6.677 -31.720 1.00 32.89 277 VAL C N 1
ATOM 2400 C CA . VAL C 3 226 ? -2.595 -5.738 -31.120 1.00 33.74 277 VAL C CA 1
ATOM 2401 C C . VAL C 3 226 ? -2.024 -5.255 -29.799 1.00 31.81 277 VAL C C 1
ATOM 2402 O O . VAL C 3 226 ? -1.731 -6.065 -28.913 1.00 32.09 277 VAL C O 1
ATOM 2406 N N . CYS C 3 227 ? -1.886 -3.943 -29.660 1.00 32.31 278 CYS C N 1
ATOM 2407 C CA . CYS C 3 227 ? -1.426 -3.362 -28.405 1.00 33.23 278 CYS C CA 1
ATOM 2408 C C . CYS C 3 227 ? -2.395 -3.704 -27.281 1.00 36.35 278 CYS C C 1
ATOM 2409 O O . CYS C 3 227 ? -3.596 -3.427 -27.378 1.00 35.62 278 CYS C O 1
ATOM 2412 N N . SER C 3 228 ? -1.870 -4.301 -26.213 1.00 35.15 279 SER C N 1
ATOM 2413 C CA . SER C 3 228 ? -2.708 -4.718 -25.100 1.00 35.05 279 SER C CA 1
ATOM 2414 C C . SER C 3 228 ? -3.260 -3.541 -24.308 1.00 37.44 279 SER C C 1
ATOM 2415 O O . SER C 3 228 ? -4.195 -3.728 -23.527 1.00 38.60 279 SER C O 1
ATOM 2418 N N . VAL C 3 229 ? -2.724 -2.341 -24.494 1.00 37.57 280 VAL C N 1
ATOM 2419 C CA . VAL C 3 229 ? -3.181 -1.166 -23.766 1.00 38.12 280 VAL C CA 1
ATOM 2420 C C . VAL C 3 229 ? -4.091 -0.290 -24.624 1.00 40.16 280 VAL C C 1
ATOM 2421 O O . VAL C 3 229 ? -5.168 0.111 -24.181 1.00 40.66 280 VAL C O 1
ATOM 2425 N N . THR C 3 230 ? -3.697 -0.005 -25.869 1.00 39.22 281 THR C N 1
ATOM 2426 C CA . THR C 3 230 ? -4.483 0.901 -26.708 1.00 41.36 281 THR C CA 1
ATOM 2427 C C . THR C 3 230 ? -5.490 0.199 -27.613 1.00 41.69 281 THR C C 1
ATOM 2428 O O . THR C 3 230 ? -6.426 0.852 -28.085 1.00 45.82 281 THR C O 1
ATOM 2432 N N . GLY C 3 231 ? -5.326 -1.093 -27.892 1.00 40.83 282 GLY C N 1
ATOM 2433 C CA . GLY C 3 231 ? -6.185 -1.742 -28.866 1.00 39.19 282 GLY C CA 1
ATOM 2434 C C . GLY C 3 231 ? -5.828 -1.502 -30.321 1.00 42.47 282 GLY C C 1
ATOM 2435 O O . GLY C 3 231 ? -6.473 -2.087 -31.201 1.00 43.25 282 GLY C O 1
ATOM 2436 N N . MET C 3 232 ? -4.833 -0.665 -30.609 1.00 39.15 283 MET C N 1
ATOM 2437 C CA . MET C 3 232 ? -4.393 -0.444 -31.982 1.00 40.31 283 MET C CA 1
ATOM 2438 C C . MET C 3 232 ? -3.737 -1.698 -32.555 1.00 40.14 283 MET C C 1
ATOM 2439 O O . MET C 3 232 ? -3.045 -2.445 -31.856 1.00 38.43 283 MET C O 1
ATOM 2444 N N . ALA C 3 233 ? -3.915 -1.893 -33.854 1.00 39.44 284 ALA C N 1
ATOM 2445 C CA . ALA C 3 233 ? -3.342 -3.027 -34.557 1.00 38.18 284 ALA C CA 1
ATOM 2446 C C . ALA C 3 233 ? -2.577 -2.548 -35.782 1.00 39.63 284 ALA C C 1
ATOM 2447 O O . ALA C 3 233 ? -2.855 -1.485 -36.348 1.00 39.91 284 ALA C O 1
ATOM 2449 N N . LEU C 3 234 ? -1.622 -3.350 -36.185 1.00 34.91 285 LEU C N 1
ATOM 2450 C CA . LEU C 3 234 ? -0.985 -3.233 -37.484 1.00 37.72 285 LEU C CA 1
ATOM 2451 C C . LEU C 3 234 ? -1.780 -4.025 -38.512 1.00 38.65 285 LEU C C 1
ATOM 2452 O O . LEU C 3 234 ? -2.590 -4.879 -38.146 1.00 40.55 285 LEU C O 1
ATOM 2457 N N . PRO C 3 235 ? -1.590 -3.761 -39.805 1.00 37.50 286 PRO C N 1
ATOM 2458 C CA . PRO C 3 235 ? -2.192 -4.631 -40.824 1.00 38.47 286 PRO C CA 1
ATOM 2459 C C . PRO C 3 235 ? -1.661 -6.051 -40.693 1.00 39.28 286 PRO C C 1
ATOM 2460 O O . PRO C 3 235 ? -0.641 -6.298 -40.052 1.00 38.27 286 PRO C O 1
ATOM 2464 N N . ARG C 3 236 ? -2.372 -6.988 -41.320 1.00 39.60 287 ARG C N 1
ATOM 2465 C CA . ARG C 3 236 ? -1.958 -8.390 -41.339 1.00 39.08 287 ARG C CA 1
ATOM 2466 C C . ARG C 3 236 ? -0.490 -8.514 -41.716 1.00 35.06 287 ARG C C 1
ATOM 2467 O O . ARG C 3 236 ? -0.031 -7.903 -42.681 1.00 37.56 287 ARG C O 1
ATOM 2475 N N . LEU C 3 237 ? 0.251 -9.296 -40.943 1.00 35.60 288 LEU C N 1
ATOM 2476 C CA . LEU C 3 237 ? 1.671 -9.489 -41.177 1.00 34.59 288 LEU C CA 1
ATOM 2477 C C . LEU C 3 237 ? 1.965 -10.967 -41.368 1.00 36.67 288 LEU C C 1
ATOM 2478 O O . LEU C 3 237 ? 1.277 -11.826 -40.817 1.00 36.19 288 LEU C O 1
ATOM 2483 N N . ILE C 3 238 ? 3.007 -11.265 -42.137 1.00 34.89 289 ILE C N 1
ATOM 2484 C CA . ILE C 3 238 ? 3.577 -12.605 -42.167 1.00 33.15 289 ILE C CA 1
ATOM 2485 C C . ILE C 3 238 ? 4.902 -12.545 -41.429 1.00 32.90 289 ILE C C 1
ATOM 2486 O O . ILE C 3 238 ? 5.815 -11.806 -41.824 1.00 31.28 289 ILE C O 1
ATOM 2491 N N . ILE C 3 239 ? 4.990 -13.293 -40.333 1.00 34.49 290 ILE C N 1
ATOM 2492 C CA . ILE C 3 239 ? 6.188 -13.290 -39.507 1.00 32.85 290 ILE C CA 1
ATOM 2493 C C . ILE C 3 239 ? 7.203 -14.219 -40.165 1.00 33.33 290 ILE C C 1
ATOM 2494 O O . ILE C 3 239 ? 6.924 -15.400 -40.390 1.00 36.54 290 ILE C O 1
ATOM 2499 N N . ARG C 3 240 ? 8.364 -13.678 -40.516 1.00 30.05 291 ARG C N 1
ATOM 2500 C CA . ARG C 3 240 ? 9.357 -14.444 -41.249 1.00 32.45 291 ARG C CA 1
ATOM 2501 C C . ARG C 3 240 ? 10.658 -14.525 -40.476 1.00 33.32 291 ARG C C 1
ATOM 2502 O O . ARG C 3 240 ? 11.003 -13.629 -39.698 1.00 32.13 291 ARG C O 1
ATOM 2510 N N . LYS C 3 241 ? 11.381 -15.613 -40.710 1.00 34.30 292 LYS C N 1
ATOM 2511 C CA . LYS C 3 241 ? 12.605 -15.883 -39.976 1.00 34.99 292 LYS C CA 1
ATOM 2512 C C . LYS C 3 241 ? 13.761 -15.122 -40.604 1.00 36.52 292 LYS C C 1
ATOM 2513 O O . LYS C 3 241 ? 13.931 -15.134 -41.826 1.00 38.18 292 LYS C O 1
ATOM 2519 N N . VAL C 3 242 ? 14.551 -14.451 -39.770 1.00 36.39 293 VAL C N 1
ATOM 2520 C CA . VAL C 3 242 ? 15.684 -13.663 -40.237 1.00 36.99 293 VAL C CA 1
ATOM 2521 C C . VAL C 3 242 ? 16.947 -14.480 -40.065 1.00 40.15 293 VAL C C 1
ATOM 2522 O O . VAL C 3 242 ? 17.153 -15.120 -39.027 1.00 40.74 293 VAL C O 1
ATOM 2526 N N . ASP C 3 243 ? 17.798 -14.454 -41.084 1.00 39.66 294 ASP C N 1
ATOM 2527 C CA . ASP C 3 243 ? 19.104 -15.092 -41.042 1.00 44.21 294 ASP C CA 1
ATOM 2528 C C . ASP C 3 243 ? 20.104 -14.083 -41.592 1.00 44.55 294 ASP C C 1
ATOM 2529 O O . ASP C 3 243 ? 20.007 -13.688 -42.761 1.00 44.36 294 ASP C O 1
ATOM 2534 N N . LYS C 3 244 ? 21.049 -13.660 -40.749 1.00 44.24 295 LYS C N 1
ATOM 2535 C CA . LYS C 3 244 ? 21.948 -12.538 -41.044 1.00 45.79 295 LYS C CA 1
ATOM 2536 C C . LYS C 3 244 ? 21.062 -11.338 -41.352 1.00 43.80 295 LYS C C 1
ATOM 2537 O O . LYS C 3 244 ? 20.311 -10.905 -40.464 1.00 44.94 295 LYS C O 1
ATOM 2543 N N . GLN C 3 245 ? 21.091 -10.775 -42.550 1.00 41.89 296 GLN C N 1
ATOM 2544 C CA . GLN C 3 245 ? 20.216 -9.656 -42.863 1.00 40.91 296 GLN C CA 1
ATOM 2545 C C . GLN C 3 245 ? 19.248 -9.993 -43.999 1.00 38.95 296 GLN C C 1
ATOM 2546 O O . GLN C 3 245 ? 18.935 -9.156 -44.852 1.00 37.85 296 GLN C O 1
ATOM 2552 N N . THR C 3 246 ? 18.732 -11.218 -43.999 1.00 37.49 297 THR C N 1
ATOM 2553 C CA . THR C 3 246 ? 17.769 -11.664 -44.991 1.00 38.55 297 THR C CA 1
ATOM 2554 C C . THR C 3 246 ? 16.556 -12.270 -44.296 1.00 40.80 297 THR C C 1
ATOM 2555 O O . THR C 3 246 ? 16.661 -12.809 -43.194 1.00 40.21 297 THR C O 1
ATOM 2559 N N . ALA C 3 247 ? 15.402 -12.186 -44.942 1.00 36.27 298 ALA C N 1
ATOM 2560 C CA . ALA C 3 247 ? 14.223 -12.910 -44.489 1.00 40.08 298 ALA C CA 1
ATOM 2561 C C . ALA C 3 247 ? 14.106 -14.190 -45.303 1.00 39.82 298 ALA C C 1
ATOM 2562 O O . ALA C 3 247 ? 14.202 -14.150 -46.532 1.00 40.07 298 ALA C O 1
ATOM 2564 N N . LEU C 3 248 ? 13.906 -15.315 -44.622 1.00 37.46 299 LEU C N 1
ATOM 2565 C CA . LEU C 3 248 ? 13.645 -16.576 -45.307 1.00 41.43 299 LEU C CA 1
ATOM 2566 C C . LEU C 3 248 ? 12.158 -16.677 -45.627 1.00 42.24 299 LEU C C 1
ATOM 2567 O O . LEU C 3 248 ? 11.311 -16.555 -44.735 1.00 40.91 299 LEU C O 1
ATOM 2572 N N . LEU C 3 249 ? 11.832 -16.887 -46.895 1.00 43.78 300 LEU C N 1
ATOM 2573 C CA . LEU C 3 249 ? 10.431 -17.002 -47.272 1.00 43.26 300 LEU C CA 1
ATOM 2574 C C . LEU C 3 249 ? 9.854 -18.375 -46.965 1.00 47.71 300 LEU C C 1
ATOM 2575 O O . LEU C 3 249 ? 8.639 -18.490 -46.781 1.00 48.16 300 LEU C O 1
ATOM 2580 N N . ASP C 3 250 ? 10.696 -19.402 -46.865 1.00 48.88 301 ASP C N 1
ATOM 2581 C CA . ASP C 3 250 ? 10.251 -20.788 -46.803 1.00 50.26 301 ASP C CA 1
ATOM 2582 C C . ASP C 3 250 ? 10.413 -21.437 -45.434 1.00 50.31 301 ASP C C 1
ATOM 2583 O O . ASP C 3 250 ? 9.971 -22.576 -45.261 1.00 50.92 301 ASP C O 1
ATOM 2588 N N . ALA C 3 251 ? 11.017 -20.760 -44.458 1.00 48.13 302 ALA C N 1
ATOM 2589 C CA . ALA C 3 251 ? 11.131 -21.337 -43.121 1.00 46.48 302 ALA C CA 1
ATOM 2590 C C . ALA C 3 251 ? 9.757 -21.437 -42.473 1.00 44.89 302 ALA C C 1
ATOM 2591 O O . ALA C 3 251 ? 8.921 -20.546 -42.626 1.00 45.60 302 ALA C O 1
ATOM 2593 N N . ASP C 3 252 ? 9.518 -22.544 -41.749 1.00 44.51 303 ASP C N 1
ATOM 2594 C CA . ASP C 3 252 ? 8.210 -22.769 -41.140 1.00 43.21 303 ASP C CA 1
ATOM 2595 C C . ASP C 3 252 ? 8.306 -23.413 -39.759 1.00 41.48 303 ASP C C 1
ATOM 2596 O O . ASP C 3 252 ? 7.317 -23.982 -39.282 1.00 43.06 303 ASP C O 1
ATOM 2601 N N . ASP C 3 253 ? 9.459 -23.334 -39.106 1.00 41.19 304 ASP C N 1
ATOM 2602 C CA . ASP C 3 253 ? 9.621 -23.883 -37.771 1.00 39.57 304 ASP C CA 1
ATOM 2603 C C . ASP C 3 253 ? 8.955 -22.960 -36.737 1.00 40.05 304 ASP C C 1
ATOM 2604 O O . ASP C 3 253 ? 8.541 -21.841 -37.061 1.00 40.10 304 ASP C O 1
ATOM 2609 N N . PRO C 3 254 ? 8.797 -23.414 -35.488 1.00 39.66 305 PRO C N 1
ATOM 2610 C CA . PRO C 3 254 ? 8.171 -22.553 -34.467 1.00 39.69 305 PRO C CA 1
ATOM 2611 C C . PRO C 3 254 ? 9.039 -21.352 -34.104 1.00 38.55 305 PRO C C 1
ATOM 2612 O O . PRO C 3 254 ? 10.262 -21.459 -34.007 1.00 38.72 305 PRO C O 1
ATOM 2616 N N . VAL C 3 255 ? 8.385 -20.206 -33.884 1.00 35.47 306 VAL C N 1
ATOM 2617 C CA . VAL C 3 255 ? 9.082 -18.988 -33.478 1.00 35.25 306 VAL C CA 1
ATOM 2618 C C . VAL C 3 255 ? 9.614 -19.158 -32.062 1.00 38.95 306 VAL C C 1
ATOM 2619 O O . VAL C 3 255 ? 8.914 -19.668 -31.179 1.00 38.63 306 VAL C O 1
ATOM 2623 N N . SER C 3 256 ? 10.852 -18.720 -31.829 1.00 35.78 307 SER C N 1
ATOM 2624 C CA . SER C 3 256 ? 11.551 -18.972 -30.574 1.00 36.24 307 SER C CA 1
ATOM 2625 C C . SER C 3 256 ? 11.819 -17.664 -29.832 1.00 34.34 307 SER C C 1
ATOM 2626 O O . SER C 3 256 ? 11.931 -16.602 -30.451 1.00 33.21 307 SER C O 1
ATOM 2629 N N . GLN C 3 257 ? 11.939 -17.750 -28.506 1.00 33.44 308 GLN C N 1
ATOM 2630 C CA . GLN C 3 257 ? 12.246 -16.571 -27.701 1.00 34.21 308 GLN C CA 1
ATOM 2631 C C . GLN C 3 257 ? 13.555 -15.932 -28.144 1.00 32.45 308 GLN C C 1
ATOM 2632 O O . GLN C 3 257 ? 14.542 -16.616 -28.385 1.00 28.85 308 GLN C O 1
ATOM 2638 N N . LEU C 3 258 ? 13.569 -14.606 -28.217 1.00 31.25 309 LEU C N 1
ATOM 2639 C CA . LEU C 3 258 ? 14.748 -13.815 -28.548 1.00 30.53 309 LEU C CA 1
ATOM 2640 C C . LEU C 3 258 ? 15.274 -14.069 -29.959 1.00 30.85 309 LEU C C 1
ATOM 2641 O O . LEU C 3 258 ? 16.403 -13.671 -30.267 1.00 32.74 309 LEU C O 1
ATOM 2646 N N . HIS C 3 259 ? 14.511 -14.722 -30.829 1.00 29.30 310 HIS C N 1
ATOM 2647 C CA . HIS C 3 259 ? 14.955 -14.844 -32.211 1.00 32.28 310 HIS C CA 1
ATOM 2648 C C . HIS C 3 259 ? 14.650 -13.574 -33.008 1.00 32.55 310 HIS C C 1
ATOM 2649 O O . HIS C 3 259 ? 13.719 -12.821 -32.698 1.00 31.55 310 HIS C O 1
ATOM 2656 N N . LYS C 3 260 ? 15.446 -13.338 -34.049 1.00 33.89 311 LYS C N 1
ATOM 2657 C CA . LYS C 3 260 ? 15.207 -12.208 -34.940 1.00 35.94 311 LYS C CA 1
ATOM 2658 C C . LYS C 3 260 ? 14.120 -12.561 -35.958 1.00 33.72 311 LYS C C 1
ATOM 2659 O O . LYS C 3 260 ? 14.103 -13.666 -36.516 1.00 34.64 311 LYS C O 1
ATOM 2665 N N . CYS C 3 261 ? 13.238 -11.589 -36.222 1.00 32.97 312 CYS C N 1
ATOM 2666 C CA . CYS C 3 261 ? 11.997 -11.757 -36.968 1.00 32.41 312 CYS C CA 1
ATOM 2667 C C . CYS C 3 261 ? 11.834 -10.585 -37.922 1.00 31.43 312 CYS C C 1
ATOM 2668 O O . CYS C 3 261 ? 12.203 -9.454 -37.594 1.00 32.83 312 CYS C O 1
ATOM 2671 N N . ALA C 3 262 ? 11.269 -10.851 -39.091 1.00 30.61 313 ALA C N 1
ATOM 2672 C CA . ALA C 3 262 ? 10.843 -9.800 -40.002 1.00 32.34 313 ALA C CA 1
ATOM 2673 C C . ALA C 3 262 ? 9.341 -9.929 -40.229 1.00 32.30 313 ALA C C 1
ATOM 2674 O O . ALA C 3 262 ? 8.812 -11.041 -40.291 1.00 33.78 313 ALA C O 1
ATOM 2676 N N . PHE C 3 263 ? 8.649 -8.795 -40.340 1.00 30.11 314 PHE C N 1
A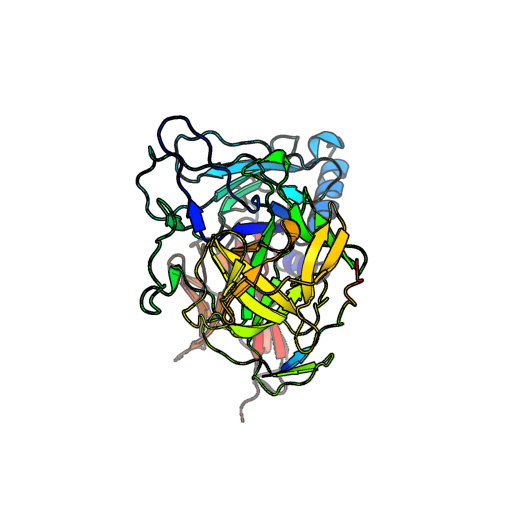TOM 2677 C CA . PHE C 3 263 ? 7.190 -8.799 -40.506 1.00 30.77 314 PHE C CA 1
ATOM 2678 C C . PHE C 3 263 ? 6.868 -8.261 -41.891 1.00 31.18 314 PHE C C 1
ATOM 2679 O O . PHE C 3 263 ? 6.956 -7.053 -42.135 1.00 32.15 314 PHE C O 1
ATOM 2687 N N . TYR C 3 264 ? 6.522 -9.170 -42.797 1.00 30.22 315 TYR C N 1
ATOM 2688 C CA . TYR C 3 264 ? 6.121 -8.796 -44.145 1.00 32.55 315 TYR C CA 1
ATOM 2689 C C . TYR C 3 264 ? 4.676 -8.317 -44.108 1.00 33.75 315 TYR C C 1
ATOM 2690 O O . TYR C 3 264 ? 3.817 -8.985 -43.531 1.00 33.88 315 TYR C O 1
ATOM 2699 N N . LEU C 3 265 ? 4.420 -7.141 -44.678 1.00 34.25 316 LEU C N 1
ATOM 2700 C CA . LEU C 3 265 ? 3.056 -6.627 -44.757 1.00 36.00 316 LEU C CA 1
ATOM 2701 C C . LEU C 3 265 ? 2.300 -7.405 -45.821 1.00 40.08 316 LEU C C 1
ATOM 2702 O O . LEU C 3 265 ? 2.635 -7.320 -47.011 1.00 40.63 316 LEU C O 1
ATOM 2707 N N . LYS C 3 266 ? 1.290 -8.162 -45.397 1.00 37.66 317 LYS C N 1
ATOM 2708 C CA . LYS C 3 266 ? 0.657 -9.113 -46.296 1.00 42.70 317 LYS C CA 1
ATOM 2709 C C . LYS C 3 266 ? 0.062 -8.397 -47.500 1.00 45.88 317 LYS C C 1
ATOM 2710 O O . LYS C 3 266 ? -0.412 -7.261 -47.396 1.00 44.77 317 LYS C O 1
ATOM 2716 N N . ASP C 3 267 ? 0.138 -9.067 -48.656 1.00 45.86 318 ASP C N 1
ATOM 2717 C CA . ASP C 3 267 ? -0.398 -8.578 -49.925 1.00 44.52 318 ASP C CA 1
ATOM 2718 C C . ASP C 3 267 ? 0.219 -7.240 -50.336 1.00 44.55 318 ASP C C 1
ATOM 2719 O O . ASP C 3 267 ? -0.455 -6.384 -50.902 1.00 45.45 318 ASP C O 1
ATOM 2724 N N . THR C 3 268 ? 1.511 -7.043 -50.054 1.00 44.07 319 THR C N 1
ATOM 2725 C CA . THR C 3 268 ? 2.248 -5.911 -50.616 1.00 41.31 319 THR C CA 1
ATOM 2726 C C . THR C 3 268 ? 3.387 -6.424 -51.493 1.00 40.39 319 THR C C 1
ATOM 2727 O O . THR C 3 268 ? 3.645 -7.626 -51.575 1.00 40.29 319 THR C O 1
ATOM 2731 N N . GLU C 3 269 ? 4.078 -5.488 -52.147 1.00 38.67 320 GLU C N 1
ATOM 2732 C CA . GLU C 3 269 ? 5.280 -5.794 -52.927 1.00 40.04 320 GLU C CA 1
ATOM 2733 C C . GLU C 3 269 ? 6.513 -5.771 -52.017 1.00 40.87 320 GLU C C 1
ATOM 2734 O O . GLU C 3 269 ? 7.250 -4.780 -51.926 1.00 41.24 320 GLU C O 1
ATOM 2736 N N . ARG C 3 270 ? 6.744 -6.898 -51.337 1.00 40.84 321 ARG C N 1
ATOM 2737 C CA . ARG C 3 270 ? 7.964 -7.102 -50.540 1.00 39.33 321 ARG C CA 1
ATOM 2738 C C . ARG C 3 270 ? 8.172 -5.989 -49.510 1.00 37.08 321 ARG C C 1
ATOM 2739 O O . ARG C 3 270 ? 9.295 -5.595 -49.219 1.00 37.36 321 ARG C O 1
ATOM 2747 N N . MET C 3 271 ? 7.080 -5.477 -48.946 1.00 36.84 322 MET C N 1
ATOM 2748 C CA . MET C 3 271 ? 7.141 -4.413 -47.948 1.00 34.41 322 MET C CA 1
ATOM 2749 C C . MET C 3 271 ? 7.240 -5.021 -46.548 1.00 34.36 322 MET C C 1
ATOM 2750 O O . MET C 3 271 ? 6.445 -5.894 -46.190 1.00 36.15 322 MET C O 1
ATOM 2755 N N . TYR C 3 272 ? 8.189 -4.540 -45.749 1.00 32.70 323 TYR C N 1
ATOM 2756 C CA . TYR C 3 272 ? 8.389 -5.041 -44.394 1.00 32.56 323 TYR C CA 1
ATOM 2757 C C . TYR C 3 272 ? 8.278 -3.911 -43.375 1.00 31.12 323 TYR C C 1
ATOM 2758 O O . TYR C 3 272 ? 8.688 -2.774 -43.630 1.00 31.90 323 TYR C O 1
ATOM 2767 N N . LEU C 3 273 ? 7.757 -4.247 -42.197 1.00 33.68 324 LEU C N 1
ATOM 2768 C CA . LEU C 3 273 ? 7.708 -3.306 -41.084 1.00 31.02 324 LEU C CA 1
ATOM 2769 C C . LEU C 3 273 ? 9.116 -2.899 -40.655 1.00 33.07 324 LEU C C 1
ATOM 2770 O O . LEU C 3 273 ? 9.970 -3.745 -40.379 1.00 32.81 324 LEU C O 1
ATOM 2775 N N . CYS C 3 274 ? 9.355 -1.596 -40.568 1.00 31.51 325 CYS C N 1
ATOM 2776 C CA . CYS C 3 274 ? 10.718 -1.094 -40.498 1.00 33.92 325 CYS C CA 1
ATOM 2777 C C . CYS C 3 274 ? 10.729 0.183 -39.672 1.00 35.29 325 CYS C C 1
ATOM 2778 O O . CYS C 3 274 ? 9.833 1.022 -39.805 1.00 37.92 325 CYS C O 1
ATOM 2781 N N . LEU C 3 275 ? 11.718 0.337 -38.806 1.00 34.25 326 LEU C N 1
ATOM 2782 C CA . LEU C 3 275 ? 11.862 1.640 -38.180 1.00 37.53 326 LEU C CA 1
ATOM 2783 C C . LEU C 3 275 ? 12.918 2.441 -38.927 1.00 39.28 326 LEU C C 1
ATOM 2784 O O . LEU C 3 275 ? 13.775 1.891 -39.623 1.00 38.92 326 LEU C O 1
ATOM 2789 N N . SER C 3 276 ? 12.781 3.756 -38.835 1.00 42.75 327 SER C N 1
ATOM 2790 C CA . SER C 3 276 ? 13.780 4.710 -39.299 1.00 47.51 327 SER C CA 1
ATOM 2791 C C . SER C 3 276 ? 13.861 5.749 -38.186 1.00 50.17 327 SER C C 1
ATOM 2792 O O . SER C 3 276 ? 12.998 6.630 -38.091 1.00 49.55 327 SER C O 1
ATOM 2795 N N . GLN C 3 277 ? 14.874 5.619 -37.325 1.00 51.81 328 GLN C N 1
ATOM 2796 C CA . GLN C 3 277 ? 14.963 6.406 -36.091 1.00 55.17 328 GLN C CA 1
ATOM 2797 C C . GLN C 3 277 ? 13.669 6.156 -35.319 1.00 53.95 328 GLN C C 1
ATOM 2798 O O . GLN C 3 277 ? 13.338 4.981 -35.084 1.00 49.62 328 GLN C O 1
ATOM 2804 N N . GLU C 3 278 ? 12.891 7.182 -34.955 1.00 53.77 329 GLU C N 1
ATOM 2805 C CA . GLU C 3 278 ? 11.655 6.945 -34.214 1.00 53.73 329 GLU C CA 1
ATOM 2806 C C . GLU C 3 278 ? 10.487 6.509 -35.100 1.00 47.99 329 GLU C C 1
ATOM 2807 O O . GLU C 3 278 ? 9.535 5.922 -34.579 1.00 47.24 329 GLU C O 1
ATOM 2813 N N . ARG C 3 279 ? 10.539 6.750 -36.413 1.00 50.06 330 ARG C N 1
ATOM 2814 C CA . ARG C 3 279 ? 9.402 6.454 -37.289 1.00 49.09 330 ARG C CA 1
ATOM 2815 C C . ARG C 3 279 ? 9.257 4.962 -37.573 1.00 42.59 330 ARG C C 1
ATOM 2816 O O . ARG C 3 279 ? 10.243 4.260 -37.810 1.00 42.75 330 ARG C O 1
ATOM 2824 N N . ILE C 3 280 ? 8.010 4.501 -37.603 1.00 37.82 331 ILE C N 1
ATOM 2825 C CA . ILE C 3 280 ? 7.654 3.175 -38.088 1.00 37.64 331 ILE C CA 1
ATOM 2826 C C . ILE C 3 280 ? 7.087 3.334 -39.495 1.00 40.28 331 ILE C C 1
ATOM 2827 O O . ILE C 3 280 ? 6.113 4.068 -39.699 1.00 38.85 331 ILE C O 1
ATOM 2832 N N . ILE C 3 281 ? 7.669 2.630 -40.455 1.00 35.98 332 ILE C N 1
ATOM 2833 C CA . ILE C 3 281 ? 7.293 2.696 -41.862 1.00 38.36 332 ILE C CA 1
ATOM 2834 C C . ILE C 3 281 ? 7.278 1.276 -42.406 1.00 37.59 332 ILE C C 1
ATOM 2835 O O . ILE C 3 281 ? 7.560 0.310 -41.686 1.00 36.01 332 ILE C O 1
ATOM 2840 N N . GLN C 3 282 ? 6.933 1.149 -43.684 1.00 37.11 333 GLN C N 1
ATOM 2841 C CA . GLN C 3 282 ? 7.194 -0.058 -44.457 1.00 38.08 333 GLN C CA 1
ATOM 2842 C C . GLN C 3 282 ? 8.285 0.245 -45.477 1.00 36.66 333 GLN C C 1
ATOM 2843 O O . GLN C 3 282 ? 8.346 1.356 -46.014 1.00 41.11 333 GLN C O 1
ATOM 2849 N N . PHE C 3 283 ? 9.152 -0.738 -45.727 1.00 34.68 334 PHE C N 1
ATOM 2850 C CA . PHE C 3 283 ? 10.341 -0.536 -46.551 1.00 36.40 334 PHE C CA 1
ATOM 2851 C C . PHE C 3 283 ? 10.539 -1.761 -47.421 1.00 35.11 334 PHE C C 1
ATOM 2852 O O . PHE C 3 283 ? 10.484 -2.885 -46.915 1.00 34.17 334 PHE C O 1
ATOM 2860 N N . GLN C 3 284 ? 10.796 -1.550 -48.715 1.00 36.11 335 GLN C N 1
ATOM 2861 C CA . GLN C 3 284 ? 10.774 -2.644 -49.682 1.00 36.72 335 GLN C CA 1
ATOM 2862 C C . GLN C 3 284 ? 12.068 -3.447 -49.622 1.00 39.24 335 GLN C C 1
ATOM 2863 O O . GLN C 3 284 ? 13.166 -2.883 -49.642 1.00 37.67 335 GLN C O 1
ATOM 2869 N N . ALA C 3 285 ? 11.935 -4.766 -49.564 1.00 39.19 336 ALA C N 1
ATOM 2870 C CA . ALA C 3 285 ? 13.099 -5.634 -49.548 1.00 39.96 336 ALA C CA 1
ATOM 2871 C C . ALA C 3 285 ? 13.606 -5.859 -50.971 1.00 43.91 336 ALA C C 1
ATOM 2872 O O . ALA C 3 285 ? 12.888 -5.649 -51.953 1.00 41.23 336 ALA C O 1
ATOM 2874 N N . THR C 3 286 ? 14.861 -6.305 -51.076 1.00 43.16 337 THR C N 1
ATOM 2875 C CA . THR C 3 286 ? 15.463 -6.569 -52.382 1.00 48.93 337 THR C CA 1
ATOM 2876 C C . THR C 3 286 ? 15.651 -8.068 -52.575 1.00 52.94 337 THR C C 1
ATOM 2877 O O . THR C 3 286 ? 16.153 -8.741 -51.661 1.00 49.49 337 THR C O 1
ATOM 2881 N N . PRO C 3 287 ? 15.237 -8.629 -53.713 1.00 61.60 338 PRO C N 1
ATOM 2882 C CA . PRO C 3 287 ? 15.413 -10.069 -53.926 1.00 61.12 338 PRO C CA 1
ATOM 2883 C C . PRO C 3 287 ? 16.888 -10.436 -53.916 1.00 65.86 338 PRO C C 1
ATOM 2884 O O . PRO C 3 287 ? 17.739 -9.679 -54.383 1.00 68.27 338 PRO C O 1
ATOM 2888 N N . CYS C 3 288 ? 17.182 -11.616 -53.380 1.00 70.25 339 CYS C N 1
ATOM 2889 C CA . CYS C 3 288 ? 18.548 -12.073 -53.181 1.00 78.38 339 CYS C CA 1
ATOM 2890 C C . CYS C 3 288 ? 19.141 -12.575 -54.497 1.00 93.00 339 CYS C C 1
ATOM 2891 O O . CYS C 3 288 ? 18.433 -13.180 -55.309 1.00 93.28 339 CYS C O 1
ATOM 2894 N N . PRO C 3 289 ? 20.436 -12.348 -54.723 1.00 103.77 340 PRO C N 1
ATOM 2895 C CA . PRO C 3 289 ? 21.078 -12.844 -55.953 1.00 106.59 340 PRO C CA 1
ATOM 2896 C C . PRO C 3 289 ? 21.060 -14.365 -56.013 1.00 112.47 340 PRO C C 1
ATOM 2897 O O . PRO C 3 289 ? 21.535 -15.045 -55.100 1.00 114.20 340 PRO C O 1
ATOM 2901 N N . LYS C 3 290 ? 20.490 -14.897 -57.095 1.00 108.83 341 LYS C N 1
ATOM 2902 C CA . LYS C 3 290 ? 20.474 -16.323 -57.416 1.00 109.35 341 LYS C CA 1
ATOM 2903 C C . LYS C 3 290 ? 19.750 -17.171 -56.372 1.00 110.51 341 LYS C C 1
ATOM 2904 O O . LYS C 3 290 ? 19.837 -18.405 -56.419 1.00 110.94 341 LYS C O 1
ATOM 2906 N N . GLU C 3 291 ? 19.040 -16.550 -55.430 1.00 115.76 342 GLU C N 1
ATOM 2907 C CA . GLU C 3 291 ? 18.283 -17.260 -54.404 1.00 108.66 342 GLU C CA 1
ATOM 2908 C C . GLU C 3 291 ? 16.893 -16.649 -54.351 1.00 100.87 342 GLU C C 1
ATOM 2909 O O . GLU C 3 291 ? 16.751 -15.457 -54.062 1.00 98.91 342 GLU C O 1
ATOM 2915 N N . GLN C 3 292 ? 15.871 -17.454 -54.632 1.00 94.05 343 GLN C N 1
ATOM 2916 C CA . GLN C 3 292 ? 14.509 -16.939 -54.663 1.00 90.69 343 GLN C CA 1
ATOM 2917 C C . GLN C 3 292 ? 13.772 -17.113 -53.345 1.00 76.69 343 GLN C C 1
ATOM 2918 O O . GLN C 3 292 ? 12.680 -16.559 -53.188 1.00 73.92 343 GLN C O 1
ATOM 2924 N N . ASN C 3 293 ? 14.343 -17.848 -52.396 1.00 71.17 344 ASN C N 1
ATOM 2925 C CA . ASN C 3 293 ? 13.698 -18.121 -51.122 1.00 65.57 344 ASN C CA 1
ATOM 2926 C C . ASN C 3 293 ? 14.106 -17.143 -50.029 1.00 59.01 344 ASN C C 1
ATOM 2927 O O . ASN C 3 293 ? 13.775 -17.369 -48.863 1.00 53.70 344 ASN C O 1
ATOM 2932 N N . LYS C 3 294 ? 14.839 -16.082 -50.367 1.00 59.97 345 LYS C N 1
ATOM 2933 C CA . LYS C 3 294 ? 15.326 -15.132 -49.378 1.00 56.66 345 LYS C CA 1
ATOM 2934 C C . LYS C 3 294 ? 15.234 -13.725 -49.943 1.00 52.58 345 LYS C C 1
ATOM 2935 O O . LYS C 3 294 ? 15.372 -13.517 -51.148 1.00 54.04 345 LYS C O 1
ATOM 2941 N N . GLU C 3 295 ? 15.041 -12.753 -49.058 1.00 43.42 346 GLU C N 1
ATOM 2942 C CA . GLU C 3 295 ? 15.000 -11.350 -49.449 1.00 44.48 346 GLU C CA 1
ATOM 2943 C C . GLU C 3 295 ? 15.847 -10.537 -48.482 1.00 40.47 346 GLU C C 1
ATOM 2944 O O . GLU C 3 295 ? 15.770 -10.733 -47.265 1.00 38.35 346 GLU C O 1
ATOM 2950 N N . MET C 3 296 ? 16.643 -9.628 -49.036 1.00 38.91 347 MET C N 1
ATOM 2951 C CA . MET C 3 296 ? 17.457 -8.710 -48.251 1.00 38.62 347 MET C CA 1
ATOM 2952 C C . MET C 3 296 ? 16.575 -7.617 -47.662 1.00 37.84 347 MET C C 1
ATOM 2953 O O . MET C 3 296 ? 15.735 -7.043 -48.361 1.00 39.02 347 MET C O 1
ATOM 2958 N N . ILE C 3 297 ? 16.761 -7.320 -46.380 1.00 34.84 348 ILE C N 1
ATOM 2959 C CA . ILE C 3 297 ? 15.889 -6.374 -45.693 1.00 36.35 348 ILE C CA 1
ATOM 2960 C C . ILE C 3 297 ? 16.728 -5.255 -45.090 1.00 33.88 348 ILE C C 1
ATOM 2961 O O . ILE C 3 297 ? 17.923 -5.408 -44.834 1.00 33.75 348 ILE C O 1
ATOM 2966 N N . ASN C 3 298 ? 16.060 -4.131 -44.839 1.00 32.20 349 ASN C N 1
ATOM 2967 C CA . ASN C 3 298 ? 16.655 -2.952 -44.209 1.00 35.23 349 ASN C CA 1
ATOM 2968 C C . ASN C 3 298 ? 17.099 -3.259 -42.774 1.00 32.76 349 ASN C C 1
ATOM 2969 O O . ASN C 3 298 ? 16.481 -4.069 -42.079 1.00 31.02 349 ASN C O 1
ATOM 2974 N N . ASP C 3 299 ? 18.162 -2.571 -42.322 1.00 31.41 350 ASP C N 1
ATOM 2975 C CA . ASP C 3 299 ? 18.628 -2.701 -40.931 1.00 36.94 350 ASP C CA 1
ATOM 2976 C C . ASP C 3 299 ? 17.490 -2.530 -39.946 1.00 33.28 350 ASP C C 1
ATOM 2977 O O . ASP C 3 299 ? 17.456 -3.184 -38.896 1.00 31.84 350 ASP C O 1
ATOM 2982 N N . GLY C 3 300 ? 16.564 -1.628 -40.257 1.00 32.60 351 GLY C N 1
ATOM 2983 C CA . GLY C 3 300 ? 15.430 -1.362 -39.403 1.00 33.97 351 GLY C CA 1
ATOM 2984 C C . GLY C 3 300 ? 14.335 -2.395 -39.433 1.00 31.64 351 GLY C C 1
ATOM 2985 O O . GLY C 3 300 ? 13.371 -2.276 -38.667 1.00 33.65 351 GLY C O 1
ATOM 2986 N N . ALA C 3 301 ? 14.454 -3.423 -40.269 1.00 32.65 352 ALA C N 1
ATOM 2987 C CA . ALA C 3 301 ? 13.379 -4.387 -40.468 1.00 29.52 352 ALA C CA 1
ATOM 2988 C C . ALA C 3 301 ? 13.571 -5.673 -39.674 1.00 31.83 352 ALA C C 1
ATOM 2989 O O . ALA C 3 301 ? 12.763 -6.598 -39.802 1.00 28.22 352 ALA C O 1
ATOM 2991 N N . SER C 3 302 ? 14.619 -5.760 -38.866 1.00 29.98 353 SER C N 1
ATOM 2992 C CA . SER C 3 302 ? 14.916 -6.961 -38.108 1.00 29.77 353 SER C CA 1
ATOM 2993 C C . SER C 3 302 ? 14.503 -6.709 -36.657 1.00 29.11 353 SER C C 1
ATOM 2994 O O . SER C 3 302 ? 14.959 -5.743 -36.044 1.00 31.61 353 SER C O 1
ATOM 2997 N N . TRP C 3 303 ? 13.585 -7.519 -36.141 1.00 29.17 354 TRP C N 1
ATOM 2998 C CA . TRP C 3 303 ? 13.000 -7.332 -34.814 1.00 28.93 354 TRP C CA 1
ATOM 2999 C C . TRP C 3 303 ? 13.264 -8.551 -33.946 1.00 29.37 354 TRP C C 1
ATOM 3000 O O . TRP C 3 303 ? 12.988 -9.679 -34.367 1.00 33.11 354 TRP C O 1
ATOM 3011 N N . THR C 3 304 ? 13.726 -8.326 -32.718 1.00 28.28 355 THR C N 1
ATOM 3012 C CA . THR C 3 304 ? 13.852 -9.400 -31.743 1.00 27.05 355 THR C CA 1
ATOM 3013 C C . THR C 3 304 ? 12.535 -9.557 -30.989 1.00 26.99 355 THR C C 1
ATOM 3014 O O . THR C 3 304 ? 11.978 -8.576 -30.501 1.00 27.18 355 THR C O 1
ATOM 3018 N N . ILE C 3 305 ? 12.038 -10.781 -30.888 1.00 27.13 356 ILE C N 1
ATOM 3019 C CA . ILE C 3 305 ? 10.729 -11.033 -30.297 1.00 27.21 356 ILE C CA 1
ATOM 3020 C C . ILE C 3 305 ? 10.945 -11.711 -28.953 1.00 26.86 356 ILE C C 1
ATOM 3021 O O . ILE C 3 305 ? 11.852 -12.532 -28.811 1.00 28.89 356 ILE C O 1
ATOM 3026 N N . ILE C 3 306 ? 10.147 -11.341 -27.958 1.00 26.05 357 ILE C N 1
ATOM 3027 C CA . ILE C 3 306 ? 10.280 -11.954 -26.641 1.00 25.79 357 ILE C CA 1
ATOM 3028 C C . ILE C 3 306 ? 8.932 -11.896 -25.930 1.00 25.86 357 ILE C C 1
ATOM 3029 O O . ILE C 3 306 ? 8.253 -10.866 -25.949 1.00 28.93 357 ILE C O 1
ATOM 3034 N N . SER C 3 307 ? 8.537 -13.008 -25.317 1.00 27.12 358 SER C N 1
ATOM 3035 C CA . SER C 3 307 ? 7.283 -13.062 -24.569 1.00 28.49 358 SER C CA 1
ATOM 3036 C C . SER C 3 307 ? 7.361 -12.233 -23.300 1.00 28.36 358 SER C C 1
ATOM 3037 O O . SER C 3 307 ? 8.399 -12.190 -22.633 1.00 29.94 358 SER C O 1
ATOM 3040 N N . THR C 3 308 ? 6.247 -11.587 -22.946 1.00 28.16 359 THR C N 1
ATOM 3041 C CA . THR C 3 308 ? 6.205 -10.760 -21.748 1.00 29.22 359 THR C CA 1
ATOM 3042 C C . THR C 3 308 ? 5.077 -11.224 -20.828 1.00 28.38 359 THR C C 1
ATOM 3043 O O . THR C 3 308 ? 4.239 -12.037 -21.201 1.00 29.79 359 THR C O 1
ATOM 3047 N N . ASP C 3 309 ? 5.091 -10.724 -19.594 1.00 26.66 360 ASP C N 1
ATOM 3048 C CA . ASP C 3 309 ? 4.162 -11.158 -18.552 1.00 28.07 360 ASP C CA 1
ATOM 3049 C C . ASP C 3 309 ? 3.857 -9.959 -17.661 1.00 29.00 360 ASP C C 1
ATOM 3050 O O . ASP C 3 309 ? 4.421 -8.868 -17.822 1.00 29.38 360 ASP C O 1
ATOM 3055 N N . LYS C 3 310 ? 2.978 -10.178 -16.694 1.00 29.67 361 LYS C N 1
ATOM 3056 C CA . LYS C 3 310 ? 2.450 -9.085 -15.891 1.00 29.61 361 LYS C CA 1
ATOM 3057 C C . LYS C 3 310 ? 2.125 -9.613 -14.503 1.00 31.51 361 LYS C C 1
ATOM 3058 O O . LYS C 3 310 ? 1.354 -10.568 -14.373 1.00 33.56 361 LYS C O 1
ATOM 3064 N N . ALA C 3 311 ? 2.731 -9.026 -13.478 1.00 26.89 362 ALA C N 1
ATOM 3065 C CA . ALA C 3 311 ? 2.293 -9.248 -12.109 1.00 30.37 362 ALA C CA 1
ATOM 3066 C C . ALA C 3 311 ? 1.469 -8.047 -11.677 1.00 29.75 362 ALA C C 1
ATOM 3067 O O . ALA C 3 311 ? 1.810 -6.905 -11.993 1.00 29.90 362 ALA C O 1
ATOM 3069 N N . GLU C 3 312 ? 0.397 -8.305 -10.942 1.00 28.79 363 GLU C N 1
ATOM 3070 C CA . GLU C 3 312 ? -0.553 -7.256 -10.569 1.00 30.24 363 GLU C CA 1
ATOM 3071 C C . GLU C 3 312 ? -1.013 -7.475 -9.141 1.00 29.14 363 GLU C C 1
ATOM 3072 O O . GLU C 3 312 ? -1.456 -8.574 -8.806 1.00 28.15 363 GLU C O 1
ATOM 3078 N N . TYR C 3 313 ? -0.938 -6.433 -8.309 1.00 26.39 364 TYR C N 1
ATOM 3079 C CA . TYR C 3 313 ? -1.354 -6.551 -6.914 1.00 25.76 364 TYR C CA 1
ATOM 3080 C C . TYR C 3 313 ? -2.162 -5.334 -6.485 1.00 25.80 364 TYR C C 1
ATOM 3081 O O . TYR C 3 313 ? -1.775 -4.198 -6.762 1.00 27.10 364 TYR C O 1
ATOM 3090 N N . THR C 3 314 ? -3.248 -5.570 -5.760 1.00 26.23 365 THR C N 1
ATOM 3091 C CA . THR C 3 314 ? -4.183 -4.512 -5.399 1.00 26.58 365 THR C CA 1
ATOM 3092 C C . THR C 3 314 ? -4.505 -4.564 -3.917 1.00 25.73 365 THR C C 1
ATOM 3093 O O . THR C 3 314 ? -4.809 -5.636 -3.398 1.00 28.49 365 THR C O 1
ATOM 3097 N N . PHE C 3 315 ? -4.449 -3.409 -3.245 1.00 27.70 366 PHE C N 1
ATOM 3098 C CA . PHE C 3 315 ? -4.679 -3.328 -1.809 1.00 27.36 366 PHE C CA 1
ATOM 3099 C C . PHE C 3 315 ? -5.290 -1.981 -1.441 1.00 30.27 366 PHE C C 1
ATOM 3100 O O . PHE C 3 315 ? -5.201 -1.001 -2.191 1.00 29.68 366 PHE C O 1
ATOM 3108 N N . TYR C 3 316 ? -5.880 -1.944 -0.246 1.00 27.64 367 TYR C N 1
ATOM 3109 C CA . TYR C 3 316 ? -6.522 -0.753 0.303 1.00 30.44 367 TYR C CA 1
ATOM 3110 C C . TYR C 3 316 ? -6.492 -0.841 1.824 1.00 31.60 367 TYR C C 1
ATOM 3111 O O . TYR C 3 316 ? -6.808 -1.890 2.402 1.00 30.62 367 TYR C O 1
ATOM 3120 N N . GLU C 3 317 ? -6.102 0.252 2.466 1.00 30.12 368 GLU C N 1
ATOM 3121 C CA . GLU C 3 317 ? -6.025 0.302 3.924 1.00 32.15 368 GLU C CA 1
ATOM 3122 C C . GLU C 3 317 ? -7.430 0.589 4.454 1.00 33.71 368 GLU C C 1
ATOM 3123 O O . GLU C 3 317 ? -7.816 1.736 4.664 1.00 36.56 368 GLU C O 1
ATOM 3129 N N . GLY C 3 318 ? -8.192 -0.477 4.711 1.00 34.90 369 GLY C N 1
ATOM 3130 C CA . GLY C 3 318 ? -9.598 -0.320 5.044 1.00 32.37 369 GLY C CA 1
ATOM 3131 C C . GLY C 3 318 ? -9.855 0.290 6.408 1.00 35.10 369 GLY C C 1
ATOM 3132 O O . GLY C 3 318 ? -10.911 0.889 6.628 1.00 33.91 369 GLY C O 1
ATOM 3133 N N . MET C 3 319 ? -8.918 0.136 7.339 1.00 35.41 370 MET C N 1
ATOM 3134 C CA . MET C 3 319 ? -8.986 0.794 8.636 1.00 35.64 370 MET C CA 1
ATOM 3135 C C . MET C 3 319 ? -7.832 1.775 8.819 1.00 36.36 370 MET C C 1
ATOM 3136 O O . MET C 3 319 ? -7.429 2.058 9.945 1.00 37.09 370 MET C O 1
ATOM 3141 N N . GLY C 3 320 ? -7.302 2.319 7.727 1.00 36.07 371 GLY C N 1
ATOM 3142 C CA . GLY C 3 320 ? -6.225 3.278 7.815 1.00 37.29 371 GLY C CA 1
ATOM 3143 C C . GLY C 3 320 ? -4.854 2.625 7.855 1.00 37.83 371 GLY C C 1
ATOM 3144 O O . GLY C 3 320 ? -4.718 1.409 7.724 1.00 37.34 371 GLY C O 1
ATOM 3145 N N . PRO C 3 321 ? -3.810 3.430 8.058 1.00 39.06 372 PRO C N 1
ATOM 3146 C CA . PRO C 3 321 ? -2.441 2.909 7.966 1.00 38.31 372 PRO C CA 1
ATOM 3147 C C . PRO C 3 321 ? -2.174 1.832 9.003 1.00 37.68 372 PRO C C 1
ATOM 3148 O O . PRO C 3 321 ? -2.707 1.859 10.111 1.00 36.03 372 PRO C O 1
ATOM 3152 N N . VAL C 3 322 ? -1.320 0.877 8.634 1.00 37.90 373 VAL C N 1
ATOM 3153 C CA . VAL C 3 322 ? -0.995 -0.224 9.524 1.00 36.32 373 VAL C CA 1
ATOM 3154 C C . VAL C 3 322 ? 0.513 -0.361 9.631 1.00 37.61 373 VAL C C 1
ATOM 3155 O O . VAL C 3 322 ? 1.271 0.091 8.769 1.00 35.54 373 VAL C O 1
ATOM 3159 N N . LEU C 3 323 ? 0.935 -1.032 10.699 1.00 35.23 374 LEU C N 1
ATOM 3160 C CA . LEU C 3 323 ? 2.358 -1.253 10.898 1.00 35.58 374 LEU C CA 1
ATOM 3161 C C . LEU C 3 323 ? 2.890 -2.256 9.890 1.00 34.43 374 LEU C C 1
ATOM 3162 O O . LEU C 3 323 ? 3.910 -2.006 9.242 1.00 35.73 374 LEU C O 1
ATOM 3167 N N . ALA C 3 324 ? 2.204 -3.386 9.725 1.00 32.85 375 ALA C N 1
ATOM 3168 C CA . ALA C 3 324 ? 2.718 -4.431 8.848 1.00 35.62 375 ALA C CA 1
ATOM 3169 C C . ALA C 3 324 ? 2.685 -3.978 7.386 1.00 35.54 375 ALA C C 1
ATOM 3170 O O . ALA C 3 324 ? 1.799 -3.223 6.978 1.00 35.00 375 ALA C O 1
ATOM 3172 N N . PRO C 3 325 ? 3.648 -4.415 6.579 1.00 34.70 376 PRO C N 1
ATOM 3173 C CA . PRO C 3 325 ? 3.532 -4.186 5.142 1.00 33.42 376 PRO C CA 1
ATOM 3174 C C . PRO C 3 325 ? 2.271 -4.860 4.631 1.00 31.16 376 PRO C C 1
ATOM 3175 O O . PRO C 3 325 ? 1.801 -5.855 5.193 1.00 29.03 376 PRO C O 1
ATOM 3179 N N . VAL C 3 326 ? 1.735 -4.321 3.536 1.00 31.28 377 VAL C N 1
ATOM 3180 C CA . VAL C 3 326 ? 0.520 -4.889 2.955 1.00 29.88 377 VAL C CA 1
ATOM 3181 C C . VAL C 3 326 ? 0.794 -6.144 2.144 1.00 32.32 377 VAL C C 1
ATOM 3182 O O . VAL C 3 326 ? -0.156 -6.844 1.755 1.00 29.75 377 VAL C O 1
ATOM 3186 N N . THR C 3 327 ? 2.078 -6.458 1.895 1.00 29.58 378 THR C N 1
ATOM 3187 C CA . THR C 3 327 ? 2.531 -7.607 1.142 1.00 29.26 378 THR C CA 1
ATOM 3188 C C . THR C 3 327 ? 2.845 -8.767 2.083 1.00 32.53 378 THR C C 1
ATOM 3189 O O . THR C 3 327 ? 3.076 -8.567 3.279 1.00 34.43 378 THR C O 1
ATOM 3193 N N . PRO C 3 328 ? 2.862 -10.009 1.583 1.00 31.58 379 PRO C N 1
ATOM 3194 C CA . PRO C 3 328 ? 2.524 -10.441 0.219 1.00 30.86 379 PRO C CA 1
ATOM 3195 C C . PRO C 3 328 ? 1.038 -10.282 -0.060 1.00 29.69 379 PRO C C 1
ATOM 3196 O O . PRO C 3 328 ? 0.220 -10.614 0.797 1.00 32.39 379 PRO C O 1
ATOM 3200 N N . VAL C 3 329 ? 0.702 -9.730 -1.222 1.00 27.62 380 VAL C N 1
ATOM 3201 C CA . VAL C 3 329 ? -0.684 -9.421 -1.554 1.00 29.82 380 VAL C CA 1
ATOM 3202 C C . VAL C 3 329 ? -1.364 -10.667 -2.114 1.00 28.54 380 VAL C C 1
ATOM 3203 O O . VAL C 3 329 ? -0.899 -11.224 -3.114 1.00 27.20 380 VAL C O 1
ATOM 3207 N N . PRO C 3 330 ? -2.457 -11.140 -1.521 1.00 29.38 381 PRO C N 1
ATOM 3208 C CA . PRO C 3 330 ? -3.151 -12.295 -2.102 1.00 28.65 381 PRO C CA 1
ATOM 3209 C C . PRO C 3 330 ? -3.722 -11.983 -3.478 1.00 27.64 381 PRO C C 1
ATOM 3210 O O . PRO C 3 330 ? -4.181 -10.875 -3.750 1.00 31.45 381 PRO C O 1
ATOM 3214 N N . VAL C 3 331 ? -3.711 -12.989 -4.343 1.00 29.96 382 VAL C N 1
ATOM 3215 C CA . VAL C 3 331 ? -4.238 -12.885 -5.697 1.00 32.86 382 VAL C CA 1
ATOM 3216 C C . VAL C 3 331 ? -5.168 -14.072 -5.888 1.00 35.37 382 VAL C C 1
ATOM 3217 O O . VAL C 3 331 ? -4.745 -15.218 -5.702 1.00 36.42 382 VAL C O 1
ATOM 3221 N N . VAL C 3 332 ? -6.436 -13.807 -6.208 1.00 33.80 383 VAL C N 1
ATOM 3222 C CA . VAL C 3 332 ? -7.409 -14.872 -6.451 1.00 35.80 383 VAL C CA 1
ATOM 3223 C C . VAL C 3 332 ? -7.512 -15.075 -7.952 1.00 38.67 383 VAL C C 1
ATOM 3224 O O . VAL C 3 332 ? -7.792 -14.130 -8.697 1.00 36.75 383 VAL C O 1
ATOM 3228 N N . GLU C 3 333 ? -7.263 -16.304 -8.391 1.00 38.42 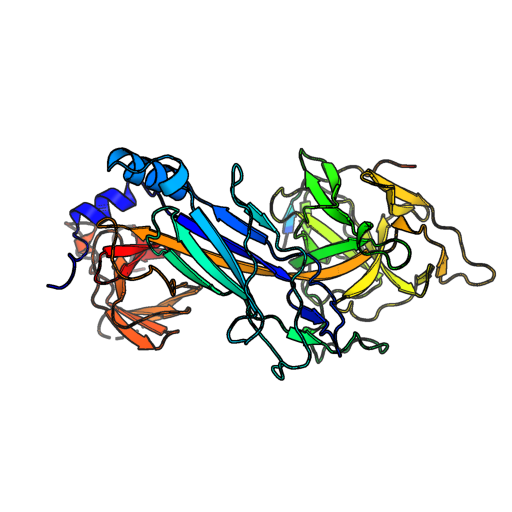384 GLU C N 1
ATOM 3229 C CA . GLU C 3 333 ? -7.353 -16.674 -9.797 1.00 40.77 384 GLU C CA 1
ATOM 3230 C C . GLU C 3 333 ? -8.725 -17.232 -10.150 1.00 40.67 384 GLU C C 1
ATOM 3231 O O . GLU C 3 333 ? -9.234 -16.950 -11.237 1.00 41.95 384 GLU C O 1
ATOM 3237 N N . SER C 3 334 ? -9.352 -17.998 -9.252 1.00 39.47 385 SER C N 1
ATOM 3238 C CA . SER C 3 334 ? -10.638 -18.600 -9.582 1.00 41.41 385 SER C CA 1
ATOM 3239 C C . SER C 3 334 ? -11.428 -18.909 -8.315 1.00 41.33 385 SER C C 1
ATOM 3240 O O . SER C 3 334 ? -10.869 -19.068 -7.227 1.00 41.08 385 SER C O 1
ATOM 3243 N N . LEU C 3 335 ? -12.743 -19.000 -8.485 1.00 41.23 386 LEU C N 1
ATOM 3244 C CA . LEU C 3 335 ? -13.673 -19.431 -7.452 1.00 43.02 386 LEU C CA 1
ATOM 3245 C C . LEU C 3 335 ? -14.370 -20.701 -7.913 1.00 44.81 386 LEU C C 1
ATOM 3246 O O . LEU C 3 335 ? -14.770 -20.801 -9.071 1.00 47.29 386 LEU C O 1
ATOM 3251 N N . GLN C 3 336 ? -14.536 -21.662 -7.009 1.00 45.82 387 GLN C N 1
ATOM 3252 C CA . GLN C 3 336 ? -15.199 -22.915 -7.345 1.00 48.29 387 GLN C CA 1
ATOM 3253 C C . GLN C 3 336 ? -16.217 -23.257 -6.270 1.00 48.78 387 GLN C C 1
ATOM 3254 O O . GLN C 3 336 ? -15.909 -23.196 -5.076 1.00 48.12 387 GLN C O 1
ATOM 3256 N N . LEU C 3 337 ? -17.431 -23.597 -6.694 1.00 51.63 388 LEU C N 1
ATOM 3257 C CA . LEU C 3 337 ? -18.473 -24.020 -5.769 1.00 52.58 388 LEU C CA 1
ATOM 3258 C C . LEU C 3 337 ? -18.300 -25.497 -5.448 1.00 58.63 388 LEU C C 1
ATOM 3259 O O . LEU C 3 337 ? -17.928 -26.287 -6.319 1.00 62.01 388 LEU C O 1
ATOM 3264 N N . ASN C 3 338 ? -18.548 -25.864 -4.192 1.00 60.69 389 ASN C N 1
ATOM 3265 C CA . ASN C 3 338 ? -18.407 -27.259 -3.746 1.00 67.58 389 ASN C CA 1
ATOM 3266 C C . ASN C 3 338 ? -18.957 -27.487 -2.338 1.00 81.12 389 ASN C C 1
ATOM 3267 O O . ASN C 3 338 ? -20.143 -27.298 -2.084 1.00 84.97 389 ASN C O 1
ATOM 3272 N N . ASP C 3 342 ? -23.434 -31.099 2.441 1.00 83.51 393 ASP C N 1
ATOM 3273 C CA . ASP C 3 342 ? -23.457 -30.343 3.688 1.00 84.13 393 ASP C CA 1
ATOM 3274 C C . ASP C 3 342 ? -23.863 -28.892 3.428 1.00 83.73 393 ASP C C 1
ATOM 3275 O O . ASP C 3 342 ? -24.797 -28.632 2.670 1.00 83.06 393 ASP C O 1
ATOM 3280 N N . VAL C 3 343 ? -23.169 -27.947 4.068 1.00 81.52 394 VAL C N 1
ATOM 3281 C CA . VAL C 3 343 ? -23.373 -26.527 3.795 1.00 74.69 394 VAL C CA 1
ATOM 3282 C C . VAL C 3 343 ? -22.591 -26.135 2.547 1.00 65.78 394 VAL C C 1
ATOM 3283 O O . VAL C 3 343 ? -21.559 -26.728 2.215 1.00 65.83 394 VAL C O 1
ATOM 3285 N N . ALA C 3 344 ? -23.096 -25.131 1.839 1.00 63.17 395 ALA C N 1
ATOM 3286 C CA . ALA C 3 344 ? -22.458 -24.676 0.610 1.00 57.77 395 ALA C CA 1
ATOM 3287 C C . ALA C 3 344 ? -21.127 -24.006 0.930 1.00 54.20 395 ALA C C 1
ATOM 3288 O O . ALA C 3 344 ? -21.068 -23.075 1.740 1.00 47.60 395 ALA C O 1
ATOM 3290 N N . MET C 3 345 ? -20.061 -24.480 0.303 1.00 50.48 396 MET C N 1
ATOM 3291 C CA . MET C 3 345 ? -18.745 -23.902 0.487 1.00 50.14 396 MET C CA 1
ATOM 3292 C C . MET C 3 345 ? -18.260 -23.345 -0.836 1.00 49.52 396 MET C C 1
ATOM 3293 O O . MET C 3 345 ? -18.624 -23.841 -1.906 1.00 51.23 396 MET C O 1
ATOM 3298 N N . LEU C 3 346 ? -17.428 -22.311 -0.751 1.00 45.85 397 LEU C N 1
ATOM 3299 C CA . LEU C 3 346 ? -16.809 -21.698 -1.915 1.00 43.60 397 LEU C CA 1
ATOM 3300 C C . LEU C 3 346 ? -15.301 -21.850 -1.787 1.00 43.65 397 LEU C C 1
ATOM 3301 O O . LEU C 3 346 ? -14.729 -21.503 -0.749 1.00 43.19 397 LEU C O 1
ATOM 3306 N N . GLU C 3 347 ? -14.665 -22.389 -2.822 1.00 44.30 398 GLU C N 1
ATOM 3307 C CA . GLU C 3 347 ? -13.224 -22.610 -2.811 1.00 43.74 398 GLU C CA 1
ATOM 3308 C C . GLU C 3 347 ? -12.519 -21.518 -3.607 1.00 41.55 398 GLU C C 1
ATOM 3309 O O . GLU C 3 347 ? -12.882 -21.243 -4.754 1.00 42.55 398 GLU C O 1
ATOM 3315 N N . LEU C 3 348 ? -11.521 -20.893 -2.991 1.00 40.54 399 LEU C N 1
ATOM 3316 C CA . LEU C 3 348 ? -10.697 -19.890 -3.654 1.00 41.71 399 LEU C CA 1
ATOM 3317 C C . LEU C 3 348 ? -9.372 -20.527 -4.030 1.00 38.72 399 LEU C C 1
ATOM 3318 O O . LEU C 3 348 ? -8.766 -21.220 -3.210 1.00 39.27 399 LEU C O 1
ATOM 3323 N N . THR C 3 349 ? -8.949 -20.324 -5.276 1.00 37.40 400 THR C N 1
ATOM 3324 C CA . THR C 3 349 ? -7.632 -20.731 -5.750 1.00 40.13 400 THR C CA 1
ATOM 3325 C C . THR C 3 349 ? -6.834 -19.494 -6.137 1.00 40.09 400 THR C C 1
ATOM 3326 O O . THR C 3 349 ? -7.363 -18.590 -6.796 1.00 38.92 400 THR C O 1
ATOM 3330 N N . GLY C 3 350 ? -5.560 -19.460 -5.732 1.00 39.33 401 GLY C N 1
ATOM 3331 C CA . GLY C 3 350 ? -4.689 -18.342 -6.063 1.00 38.34 401 GLY C CA 1
ATOM 3332 C C . GLY C 3 350 ? -3.318 -18.412 -5.417 1.00 41.42 401 GLY C C 1
ATOM 3333 O O . GLY C 3 350 ? -2.746 -19.502 -5.297 1.00 40.65 401 GLY C O 1
ATOM 3334 N N . GLN C 3 351 ? -2.779 -17.265 -4.983 1.00 38.15 402 GLN C N 1
ATOM 3335 C CA . GLN C 3 351 ? -1.460 -17.218 -4.370 1.00 35.46 402 GLN C CA 1
ATOM 3336 C C . GLN C 3 351 ? -1.476 -16.274 -3.179 1.00 32.66 402 GLN C C 1
ATOM 3337 O O . GLN C 3 351 ? -2.303 -15.363 -3.096 1.00 32.04 402 GLN C O 1
ATOM 3343 N N . ASN C 3 352 ? -0.518 -16.489 -2.274 1.00 32.41 403 ASN C N 1
ATOM 3344 C CA . ASN C 3 352 ? -0.222 -15.606 -1.147 1.00 33.81 403 ASN C CA 1
ATOM 3345 C C . ASN C 3 352 ? -1.330 -15.570 -0.103 1.00 32.92 403 ASN C C 1
ATOM 3346 O O . ASN C 3 352 ? -1.452 -14.584 0.634 1.00 33.62 403 ASN C O 1
ATOM 3351 N N . PHE C 3 353 ? -2.151 -16.614 -0.020 1.00 35.29 404 PHE C N 1
ATOM 3352 C CA . PHE C 3 353 ? -3.142 -16.691 1.044 1.00 36.14 404 PHE C CA 1
ATOM 3353 C C . PHE C 3 353 ? -2.440 -16.942 2.372 1.00 38.10 404 PHE C C 1
ATOM 3354 O O . PHE C 3 353 ? -1.384 -17.571 2.418 1.00 34.68 404 PHE C O 1
ATOM 3362 N N . THR C 3 354 ? -3.051 -16.480 3.458 1.00 37.51 405 THR C N 1
ATOM 3363 C CA . THR C 3 354 ? -2.503 -16.649 4.796 1.00 38.12 405 THR C CA 1
ATOM 3364 C C . THR C 3 354 ? -3.634 -16.917 5.779 1.00 39.61 405 THR C C 1
ATOM 3365 O O . THR C 3 354 ? -4.805 -16.678 5.468 1.00 37.04 405 THR C O 1
ATOM 3369 N N . PRO C 3 355 ? -3.310 -17.419 6.976 1.00 40.54 406 PRO C N 1
ATOM 3370 C CA . PRO C 3 355 ? -4.366 -17.668 7.973 1.00 40.28 406 PRO C CA 1
ATOM 3371 C C . PRO C 3 355 ? -4.966 -16.405 8.566 1.00 39.70 406 PRO C C 1
ATOM 3372 O O . PRO C 3 355 ? -5.962 -16.493 9.288 1.00 40.45 406 PRO C O 1
ATOM 3376 N N . ASN C 3 356 ? -4.406 -15.237 8.310 1.00 39.18 407 ASN C N 1
ATOM 3377 C CA . ASN C 3 356 ? -5.010 -14.022 8.832 1.00 36.94 407 ASN C CA 1
ATOM 3378 C C . ASN C 3 356 ? -6.007 -13.392 7.860 1.00 36.76 407 ASN C C 1
ATOM 3379 O O . ASN C 3 356 ? -6.417 -12.248 8.079 1.00 35.97 407 ASN C O 1
ATOM 3384 N N . LEU C 3 357 ? -6.426 -14.107 6.815 1.00 34.04 408 LEU C N 1
ATOM 3385 C CA . LEU C 3 357 ? -7.381 -13.569 5.849 1.00 35.31 408 LEU C CA 1
ATOM 3386 C C . LEU C 3 357 ? -8.794 -14.091 6.103 1.00 33.98 408 LEU C C 1
ATOM 3387 O O . LEU C 3 357 ? -8.989 -15.226 6.544 1.00 33.94 408 LEU C O 1
ATOM 3392 N N . ARG C 3 358 ? -9.786 -13.253 5.808 1.00 33.05 409 ARG C N 1
ATOM 3393 C CA . ARG C 3 358 ? -11.181 -13.682 5.802 1.00 34.08 409 ARG C CA 1
ATOM 3394 C C . ARG C 3 358 ? -11.802 -13.307 4.468 1.00 33.23 409 ARG C C 1
ATOM 3395 O O . ARG C 3 358 ? -11.518 -12.230 3.928 1.00 31.43 409 ARG C O 1
ATOM 3403 N N . VAL C 3 359 ? -12.645 -14.192 3.938 1.00 30.62 410 VAL C N 1
ATOM 3404 C CA . VAL C 3 359 ? -13.424 -13.856 2.750 1.00 31.93 410 VAL C CA 1
ATOM 3405 C C . VAL C 3 359 ? -14.646 -13.069 3.179 1.00 34.13 410 VAL C C 1
ATOM 3406 O O . VAL C 3 359 ? -15.354 -13.463 4.110 1.00 32.14 410 VAL C O 1
ATOM 3410 N N . TRP C 3 360 ? -14.887 -11.950 2.518 1.00 33.66 411 TRP C N 1
ATOM 3411 C CA . TRP C 3 360 ? -16.140 -11.227 2.653 1.00 35.49 411 TRP C CA 1
ATOM 3412 C C . TRP C 3 360 ? -16.945 -11.368 1.364 1.00 35.44 411 TRP C C 1
ATOM 3413 O O . TRP C 3 360 ? -16.387 -11.255 0.267 1.00 34.10 411 TRP C O 1
ATOM 3424 N N . PHE C 3 361 ? -18.251 -11.631 1.504 1.00 33.11 412 PHE C N 1
ATOM 3425 C CA . PHE C 3 361 ? -19.217 -11.517 0.410 1.00 36.57 412 PHE C CA 1
ATOM 3426 C C . PHE C 3 361 ? -19.959 -10.208 0.627 1.00 36.77 412 PHE C C 1
ATOM 3427 O O . PHE C 3 361 ? -20.727 -10.089 1.585 1.00 37.11 412 PHE C O 1
ATOM 3435 N N . GLY C 3 362 ? -19.746 -9.231 -0.248 1.00 36.09 413 GLY C N 1
ATOM 3436 C CA . GLY C 3 362 ? -20.350 -7.932 0.020 1.00 36.12 413 GLY C CA 1
ATOM 3437 C C . GLY C 3 362 ? -19.847 -7.445 1.364 1.00 37.32 413 GLY C C 1
ATOM 3438 O O . GLY C 3 362 ? -18.660 -7.575 1.672 1.00 31.61 413 GLY C O 1
ATOM 3439 N N . ASP C 3 363 ? -20.743 -6.926 2.213 1.00 35.87 414 ASP C N 1
ATOM 3440 C CA . ASP C 3 363 ? -20.338 -6.505 3.548 1.00 36.67 414 ASP C CA 1
ATOM 3441 C C . ASP C 3 363 ? -20.543 -7.591 4.612 1.00 38.38 414 ASP C C 1
ATOM 3442 O O . ASP C 3 363 ? -20.618 -7.273 5.807 1.00 38.24 414 ASP C O 1
ATOM 3447 N N . VAL C 3 364 ? -20.612 -8.855 4.214 1.00 35.35 415 VAL C N 1
ATOM 3448 C CA . VAL C 3 364 ? -20.792 -9.964 5.144 1.00 36.54 415 VAL C CA 1
ATOM 3449 C C . VAL C 3 364 ? -19.497 -10.772 5.196 1.00 37.76 415 VAL C C 1
ATOM 3450 O O . VAL C 3 364 ? -19.060 -11.338 4.184 1.00 36.86 415 VAL C O 1
ATOM 3454 N N . GLU C 3 365 ? -18.888 -10.825 6.375 1.00 34.75 416 GLU C N 1
ATOM 3455 C CA . GLU C 3 365 ? -17.687 -11.616 6.593 1.00 35.93 416 GLU C CA 1
ATOM 3456 C C . GLU C 3 365 ? -18.068 -13.086 6.744 1.00 36.77 416 GLU C C 1
ATOM 3457 O O . GLU C 3 365 ? -18.993 -13.418 7.482 1.00 35.67 416 GLU C O 1
ATOM 3463 N N . ALA C 3 366 ? -17.380 -13.968 6.024 1.00 33.63 417 ALA C N 1
ATOM 3464 C CA . ALA C 3 366 ? -17.737 -15.380 6.019 1.00 37.73 417 ALA C CA 1
ATOM 3465 C C . ALA C 3 366 ? -16.723 -16.190 6.815 1.00 38.95 417 ALA C C 1
ATOM 3466 O O . ALA C 3 366 ? -15.541 -15.842 6.898 1.00 39.89 417 ALA C O 1
ATOM 3468 N N . GLU C 3 367 ? -17.206 -17.268 7.411 1.00 37.27 418 GLU C N 1
ATOM 3469 C CA . GLU C 3 367 ? -16.329 -18.239 8.042 1.00 40.12 418 GLU C CA 1
ATOM 3470 C C . GLU C 3 367 ? -15.360 -18.786 7.005 1.00 39.21 418 GLU C C 1
ATOM 3471 O O . GLU C 3 367 ? -15.777 -19.268 5.949 1.00 38.29 418 GLU C O 1
ATOM 3477 N N . THR C 3 368 ? -14.069 -18.701 7.304 1.00 39.38 419 THR C N 1
ATOM 3478 C CA . THR C 3 368 ? -13.015 -18.967 6.333 1.00 38.33 419 THR C CA 1
ATOM 3479 C C . THR C 3 368 ? -12.061 -20.005 6.892 1.00 39.43 419 THR C C 1
ATOM 3480 O O . THR C 3 368 ? -11.685 -19.946 8.067 1.00 42.15 419 THR C O 1
ATOM 3484 N N . MET C 3 369 ? -11.668 -20.950 6.047 1.00 37.94 420 MET C N 1
ATOM 3485 C CA . MET C 3 369 ? -10.776 -22.034 6.443 1.00 42.55 420 MET C CA 1
ATOM 3486 C C . MET C 3 369 ? -9.539 -21.997 5.555 1.00 40.49 420 MET C C 1
ATOM 3487 O O . MET C 3 369 ? -9.622 -22.266 4.356 1.00 40.34 420 MET C O 1
ATOM 3492 N N . TYR C 3 370 ? -8.399 -21.666 6.145 1.00 42.83 421 TYR C N 1
ATOM 3493 C CA . TYR C 3 370 ? -7.148 -21.619 5.409 1.00 41.48 421 TYR C CA 1
ATOM 3494 C C . TYR C 3 370 ? -6.583 -23.029 5.273 1.00 44.27 421 TYR C C 1
ATOM 3495 O O . TYR C 3 370 ? -6.516 -23.777 6.254 1.00 45.49 421 TYR C O 1
ATOM 3504 N N . ARG C 3 371 ? -6.170 -23.389 4.061 1.00 43.57 422 ARG C N 1
ATOM 3505 C CA . ARG C 3 371 ? -5.554 -24.682 3.806 1.00 45.03 422 ARG C CA 1
ATOM 3506 C C . ARG C 3 371 ? -4.089 -24.552 3.417 1.00 46.00 422 ARG C C 1
ATOM 3507 O O . ARG C 3 371 ? -3.232 -25.243 3.982 1.00 46.82 422 ARG C O 1
ATOM 3515 N N . CYS C 3 372 ? -3.769 -23.659 2.485 1.00 43.53 423 CYS C N 1
ATOM 3516 C CA . CYS C 3 372 ? -2.378 -23.348 2.176 1.00 43.46 423 CYS C CA 1
ATOM 3517 C C . CYS C 3 372 ? -2.332 -22.018 1.426 1.00 42.33 423 CYS C C 1
ATOM 3518 O O . CYS C 3 372 ? -3.352 -21.342 1.248 1.00 37.99 423 CYS C O 1
ATOM 3521 N N . GLY C 3 373 ? -1.129 -21.658 0.970 1.00 41.52 424 GLY C N 1
ATOM 3522 C CA . GLY C 3 373 ? -0.928 -20.400 0.271 1.00 39.14 424 GLY C CA 1
ATOM 3523 C C . GLY C 3 373 ? -1.705 -20.274 -1.024 1.00 40.27 424 GLY C C 1
ATOM 3524 O O . GLY C 3 373 ? -1.883 -19.153 -1.520 1.00 40.13 424 GLY C O 1
ATOM 3525 N N . GLU C 3 374 ? -2.187 -21.391 -1.578 1.00 39.14 425 GLU C N 1
ATOM 3526 C CA . GLU C 3 374 ? -2.880 -21.399 -2.859 1.00 38.69 425 GLU C CA 1
ATOM 3527 C C . GLU C 3 374 ? -4.351 -21.788 -2.766 1.00 40.05 425 GLU C C 1
ATOM 3528 O O . GLU C 3 374 ? -5.049 -21.752 -3.791 1.00 40.03 425 GLU C O 1
ATOM 3534 N N . SER C 3 375 ? -4.852 -22.159 -1.589 1.00 39.57 426 SER C N 1
ATOM 3535 C CA . SER C 3 375 ? -6.225 -22.644 -1.505 1.00 41.77 426 SER C CA 1
ATOM 3536 C C . SER C 3 375 ? -6.869 -22.244 -0.185 1.00 39.21 426 SER C C 1
ATOM 3537 O O . SER C 3 375 ? -6.283 -22.448 0.881 1.00 41.06 426 SER C O 1
ATOM 3540 N N . MET C 3 376 ? -8.094 -21.718 -0.264 1.00 37.39 427 MET C N 1
ATOM 3541 C CA . MET C 3 376 ? -8.893 -21.351 0.898 1.00 40.07 427 MET C CA 1
ATOM 3542 C C . MET C 3 376 ? -10.335 -21.803 0.687 1.00 40.62 427 MET C C 1
ATOM 3543 O O . MET C 3 376 ? -10.827 -21.854 -0.444 1.00 38.58 427 MET C O 1
ATOM 3548 N N . LEU C 3 377 ? -11.006 -22.135 1.792 1.00 39.68 428 LEU C N 1
ATOM 3549 C CA . LEU C 3 377 ? -12.405 -22.548 1.790 1.00 39.44 428 LEU C CA 1
ATOM 3550 C C . LEU C 3 377 ? -13.197 -21.573 2.639 1.00 40.81 428 LEU C C 1
ATOM 3551 O O . LEU C 3 377 ? -12.745 -21.173 3.719 1.00 42.76 428 LEU C O 1
ATOM 3556 N N . CYS C 3 378 ? -14.373 -21.188 2.168 1.00 37.28 429 CYS C N 1
ATOM 3557 C CA . CYS C 3 378 ? -15.229 -20.353 2.993 1.00 38.26 429 CYS C CA 1
ATOM 3558 C C . CYS C 3 378 ? -16.672 -20.812 2.865 1.00 41.92 429 CYS C C 1
ATOM 3559 O O . CYS C 3 378 ? -17.061 -21.458 1.889 1.00 41.75 429 CYS C O 1
ATOM 3562 N N . VAL C 3 379 ? -17.460 -20.469 3.879 1.00 40.19 430 VAL C N 1
ATOM 3563 C CA . VAL C 3 379 ? -18.861 -20.856 3.947 1.00 42.11 430 VAL C CA 1
ATOM 3564 C C . VAL C 3 379 ? -19.706 -19.742 3.343 1.00 39.90 430 VAL C C 1
ATOM 3565 O O . VAL C 3 379 ? -19.651 -18.594 3.794 1.00 36.62 430 VAL C O 1
ATOM 3569 N N . VAL C 3 380 ? -20.515 -20.089 2.351 1.00 41.10 431 VAL C N 1
ATOM 3570 C CA . VAL C 3 380 ? -21.347 -19.098 1.656 1.00 39.33 431 VAL C CA 1
ATOM 3571 C C . VAL C 3 380 ? -22.443 -18.608 2.595 1.00 38.81 431 VAL C C 1
ATOM 3572 O O . VAL C 3 380 ? -23.163 -19.433 3.181 1.00 39.74 431 VAL C O 1
ATOM 3576 N N . PRO C 3 381 ? -22.608 -17.303 2.773 1.00 37.64 432 PRO C N 1
ATOM 3577 C CA . PRO C 3 381 ? -23.658 -16.817 3.672 1.00 38.57 432 PRO C CA 1
ATOM 3578 C C . PRO C 3 381 ? -25.032 -17.156 3.125 1.00 40.93 432 PRO C C 1
ATOM 3579 O O . PRO C 3 381 ? -25.253 -17.238 1.913 1.00 40.25 432 PRO C O 1
ATOM 3583 N N . ASP C 3 382 ? -25.959 -17.368 4.038 1.00 37.21 433 ASP C N 1
ATOM 3584 C CA . ASP C 3 382 ? -27.329 -17.573 3.604 1.00 44.30 433 ASP C CA 1
ATOM 3585 C C . ASP C 3 382 ? -27.804 -16.355 2.815 1.00 45.28 433 ASP C C 1
ATOM 3586 O O . ASP C 3 382 ? -27.340 -15.230 3.031 1.00 42.70 433 ASP C O 1
ATOM 3591 N N . ILE C 3 383 ? -28.716 -16.590 1.865 1.00 44.86 434 ILE C N 1
ATOM 3592 C CA . ILE C 3 383 ? -29.227 -15.503 1.036 1.00 44.85 434 ILE C CA 1
ATOM 3593 C C . ILE C 3 383 ? -29.878 -14.414 1.874 1.00 46.34 434 ILE C C 1
ATOM 3594 O O . ILE C 3 383 ? -29.969 -13.261 1.439 1.00 45.22 434 ILE C O 1
ATOM 3599 N N . SER C 3 384 ? -30.324 -14.745 3.082 1.00 45.31 435 SER C N 1
ATOM 3600 C CA . SER C 3 384 ? -31.051 -13.763 3.875 1.00 45.95 435 SER C CA 1
ATOM 3601 C C . SER C 3 384 ? -30.150 -12.646 4.383 1.00 48.05 435 SER C C 1
ATOM 3602 O O . SER C 3 384 ? -30.658 -11.607 4.821 1.00 50.36 435 SER C O 1
ATOM 3605 N N . ALA C 3 385 ? -28.827 -12.825 4.322 1.00 45.95 436 ALA C N 1
ATOM 3606 C CA . ALA C 3 385 ? -27.911 -11.755 4.709 1.00 45.58 436 ALA C CA 1
ATOM 3607 C C . ALA C 3 385 ? -27.859 -10.638 3.681 1.00 43.31 436 ALA C C 1
ATOM 3608 O O . ALA C 3 385 ? -27.284 -9.585 3.965 1.00 46.10 436 ALA C O 1
ATOM 3610 N N . PHE C 3 386 ? -28.426 -10.851 2.496 1.00 44.00 437 PHE C N 1
ATOM 3611 C CA . PHE C 3 386 ? -28.479 -9.839 1.455 1.00 44.22 437 PHE C CA 1
ATOM 3612 C C . PHE C 3 386 ? -29.894 -9.448 1.046 1.00 49.80 437 PHE C C 1
ATOM 3613 O O . PHE C 3 386 ? -30.070 -8.358 0.485 1.00 45.86 437 PHE C O 1
ATOM 3621 N N . ARG C 3 387 ? -30.897 -10.298 1.312 1.00 46.71 438 ARG C N 1
ATOM 3622 C CA . ARG C 3 387 ? -32.309 -10.006 1.044 1.00 55.79 438 ARG C CA 1
ATOM 3623 C C . ARG C 3 387 ? -33.105 -10.493 2.254 1.00 55.70 438 ARG C C 1
ATOM 3624 O O . ARG C 3 387 ? -33.335 -11.697 2.398 1.00 51.63 438 ARG C O 1
ATOM 3632 N N . GLU C 3 388 ? -33.532 -9.556 3.109 1.00 59.31 439 GLU C N 1
ATOM 3633 C CA . GLU C 3 388 ? -34.006 -9.892 4.452 1.00 61.34 439 GLU C CA 1
ATOM 3634 C C . GLU C 3 388 ? -35.237 -10.794 4.460 1.00 61.42 439 GLU C C 1
ATOM 3635 O O . GLU C 3 388 ? -35.488 -11.468 5.467 1.00 60.28 439 GLU C O 1
ATOM 3641 N N . GLY C 3 389 ? -36.003 -10.840 3.378 1.00 57.24 440 GLY C N 1
ATOM 3642 C CA . GLY C 3 389 ? -37.208 -11.649 3.415 1.00 64.00 440 GLY C CA 1
ATOM 3643 C C . GLY C 3 389 ? -37.031 -13.043 2.858 1.00 63.63 440 GLY C C 1
ATOM 3644 O O . GLY C 3 389 ? -37.855 -13.933 3.091 1.00 65.03 440 GLY C O 1
ATOM 3645 N N . TRP C 3 390 ? -35.944 -13.252 2.129 1.00 61.74 441 TRP C N 1
ATOM 3646 C CA . TRP C 3 390 ? -35.819 -14.431 1.292 1.00 60.77 441 TRP C CA 1
ATOM 3647 C C . TRP C 3 390 ? -35.464 -15.655 2.129 1.00 63.62 441 TRP C C 1
ATOM 3648 O O . TRP C 3 390 ? -34.494 -15.642 2.893 1.00 58.59 441 TRP C O 1
ATOM 3659 N N . ARG C 3 391 ? -36.277 -16.705 2.008 1.00 64.10 442 ARG C N 1
ATOM 3660 C CA . ARG C 3 391 ? -35.942 -18.016 2.541 1.00 61.55 442 ARG C CA 1
ATOM 3661 C C . ARG C 3 391 ? -35.373 -18.924 1.461 1.00 58.08 442 ARG C C 1
ATOM 3662 O O . ARG C 3 391 ? -35.010 -20.066 1.749 1.00 55.70 442 ARG C O 1
ATOM 3670 N N . TRP C 3 392 ? -35.287 -18.427 0.230 1.00 58.01 443 TRP C N 1
ATOM 3671 C CA . TRP C 3 392 ? -34.645 -19.091 -0.896 1.00 55.28 443 TRP C CA 1
ATOM 3672 C C . TRP C 3 392 ? -34.373 -18.015 -1.937 1.00 56.58 443 TRP C C 1
ATOM 3673 O O . TRP C 3 392 ? -34.840 -16.880 -1.813 1.00 57.67 443 TRP C O 1
ATOM 3684 N N . VAL C 3 393 ? -33.616 -18.376 -2.969 1.00 56.15 444 VAL C N 1
ATOM 3685 C CA . VAL C 3 393 ? -33.147 -17.404 -3.953 1.00 55.78 444 VAL C CA 1
ATOM 3686 C C . VAL C 3 393 ? -34.238 -17.227 -5.007 1.00 58.03 444 VAL C C 1
ATOM 3687 O O . VAL C 3 393 ? -34.408 -18.068 -5.887 1.00 60.26 444 VAL C O 1
ATOM 3691 N N . ARG C 3 394 ? -34.958 -16.099 -4.937 1.00 57.83 445 ARG C N 1
ATOM 3692 C CA . ARG C 3 394 ? -36.087 -15.849 -5.836 1.00 57.94 445 ARG C CA 1
ATOM 3693 C C . ARG C 3 394 ? -35.640 -15.268 -7.175 1.00 60.10 445 ARG C C 1
ATOM 3694 O O . ARG C 3 394 ? -36.213 -15.597 -8.223 1.00 55.83 445 ARG C O 1
ATOM 3702 N N . GLN C 3 395 ? -34.644 -14.392 -7.154 1.00 57.75 446 GLN C N 1
ATOM 3703 C CA . GLN C 3 395 ? -34.023 -13.826 -8.340 1.00 59.63 446 GLN C CA 1
ATOM 3704 C C . GLN C 3 395 ? -32.514 -13.852 -8.144 1.00 59.64 446 GLN C C 1
ATOM 3705 O O . GLN C 3 395 ? -32.034 -13.915 -7.008 1.00 58.55 446 GLN C O 1
ATOM 3707 N N . PRO C 3 396 ? -31.736 -13.842 -9.226 1.00 58.87 447 PRO C N 1
ATOM 3708 C CA . PRO C 3 396 ? -30.272 -13.851 -9.073 1.00 56.10 447 PRO C CA 1
ATOM 3709 C C . PRO C 3 396 ? -29.789 -12.648 -8.280 1.00 53.22 447 PRO C C 1
ATOM 3710 O O . PRO C 3 396 ? -30.294 -11.537 -8.439 1.00 57.21 447 PRO C O 1
ATOM 3714 N N . VAL C 3 397 ? -28.803 -12.878 -7.413 1.00 54.59 448 VAL C N 1
ATOM 3715 C CA . VAL C 3 397 ? -28.204 -11.823 -6.599 1.00 49.58 448 VAL C CA 1
ATOM 3716 C C . VAL C 3 397 ? -26.691 -11.966 -6.659 1.00 48.68 448 VAL C C 1
ATOM 3717 O O . VAL C 3 397 ? -26.143 -13.012 -6.283 1.00 47.83 448 VAL C O 1
ATOM 3721 N N . GLN C 3 398 ? -26.022 -10.914 -7.114 1.00 46.53 449 GLN C N 1
ATOM 3722 C CA . GLN C 3 398 ? -24.591 -10.914 -7.356 1.00 43.37 449 GLN C CA 1
ATOM 3723 C C . GLN C 3 398 ? -23.913 -10.048 -6.303 1.00 44.04 449 GLN C C 1
ATOM 3724 O O . GLN C 3 398 ? -24.383 -8.942 -6.015 1.00 45.88 449 GLN C O 1
ATOM 3730 N N . VAL C 3 399 ? -22.835 -10.557 -5.708 1.00 42.46 450 VAL C N 1
ATOM 3731 C CA . VAL C 3 399 ? -22.130 -9.815 -4.659 1.00 40.04 450 VAL C CA 1
ATOM 3732 C C . VAL C 3 399 ? -20.631 -9.882 -4.923 1.00 38.96 450 VAL C C 1
ATOM 3733 O O . VAL C 3 399 ? -20.135 -10.885 -5.469 1.00 39.08 450 VAL C O 1
ATOM 3737 N N . PRO C 3 400 ? -19.878 -8.856 -4.545 1.00 36.46 451 PRO C N 1
ATOM 3738 C CA . PRO C 3 400 ? -18.423 -8.911 -4.718 1.00 36.83 451 PRO C CA 1
ATOM 3739 C C . PRO C 3 400 ? -17.788 -9.856 -3.709 1.00 38.34 451 PRO C C 1
ATOM 3740 O O . PRO C 3 400 ? -18.307 -10.070 -2.608 1.00 36.73 451 PRO C O 1
ATOM 3744 N N . VAL C 3 401 ? -16.659 -10.432 -4.113 1.00 35.26 452 VAL C N 1
ATOM 3745 C CA . VAL C 3 401 ? -15.841 -11.290 -3.265 1.00 35.80 452 VAL C CA 1
ATOM 3746 C C . VAL C 3 401 ? -14.526 -10.566 -2.991 1.00 36.32 452 VAL C C 1
ATOM 3747 O O . VAL C 3 401 ? -13.849 -10.120 -3.927 1.00 34.71 452 VAL C O 1
ATOM 3751 N N . THR C 3 402 ? -14.164 -10.466 -1.711 1.00 34.74 453 THR C N 1
ATOM 3752 C CA . THR C 3 402 ? -13.058 -9.638 -1.246 1.00 31.96 453 THR C CA 1
ATOM 3753 C C . THR C 3 402 ? -12.305 -10.362 -0.142 1.00 32.30 453 THR C C 1
ATOM 3754 O O . THR C 3 402 ? -12.925 -11.023 0.697 1.00 33.04 453 THR C O 1
ATOM 3758 N N . LEU C 3 403 ? -10.972 -10.253 -0.139 1.00 30.25 454 LEU C N 1
ATOM 3759 C CA . LEU C 3 403 ? -10.162 -10.782 0.953 1.00 31.73 454 LEU C CA 1
ATOM 3760 C C . LEU C 3 403 ? -9.792 -9.648 1.904 1.00 31.28 454 LEU C C 1
ATOM 3761 O O . LEU C 3 403 ? -9.470 -8.536 1.472 1.00 31.91 454 LEU C O 1
ATOM 3766 N N . VAL C 3 404 ? -9.872 -9.922 3.201 1.00 27.91 455 VAL C N 1
ATOM 3767 C CA . VAL C 3 404 ? -9.607 -8.921 4.226 1.00 29.57 455 VAL C CA 1
ATOM 3768 C C . VAL C 3 404 ? -8.639 -9.513 5.241 1.00 30.89 455 VAL C C 1
ATOM 3769 O O . VAL C 3 404 ? -8.837 -10.642 5.706 1.00 30.44 455 VAL C O 1
ATOM 3773 N N . ARG C 3 405 ? -7.608 -8.750 5.591 1.00 27.64 456 ARG C N 1
ATOM 3774 C CA . ARG C 3 405 ? -6.647 -9.142 6.609 1.00 30.07 456 ARG C CA 1
ATOM 3775 C C . ARG C 3 405 ? -7.098 -8.655 7.990 1.00 33.37 456 ARG C C 1
ATOM 3776 O O . ARG C 3 4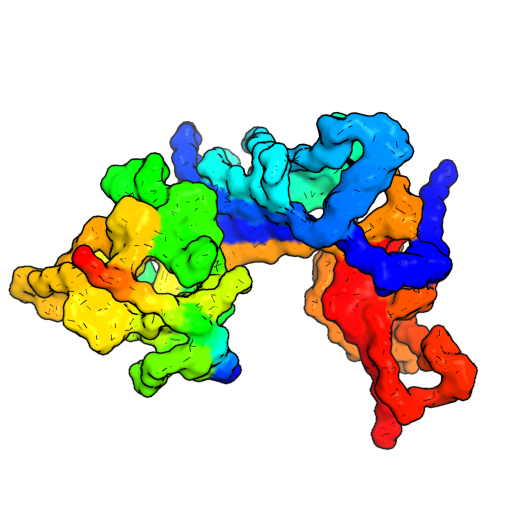05 ? -7.862 -7.696 8.119 1.00 29.94 456 ARG C O 1
ATOM 3784 N N . ASN C 3 406 ? -6.598 -9.329 9.033 1.00 34.20 457 ASN C N 1
ATOM 3785 C CA . ASN C 3 406 ? -7.009 -9.043 10.407 1.00 35.64 457 ASN C CA 1
ATOM 3786 C C . ASN C 3 406 ? -6.672 -7.633 10.875 1.00 35.66 457 ASN C C 1
ATOM 3787 O O . ASN C 3 406 ? -7.210 -7.207 11.898 1.00 38.35 457 ASN C O 1
ATOM 3792 N N . ASP C 3 407 ? -5.792 -6.903 10.180 1.00 35.08 458 ASP C N 1
ATOM 3793 C CA . ASP C 3 407 ? -5.550 -5.500 10.496 1.00 35.17 458 ASP C CA 1
ATOM 3794 C C . ASP C 3 407 ? -6.266 -4.548 9.529 1.00 33.23 458 ASP C C 1
ATOM 3795 O O . ASP C 3 407 ? -5.897 -3.374 9.429 1.00 31.33 458 ASP C O 1
ATOM 3800 N N . GLY C 3 408 ? -7.291 -5.021 8.827 1.00 33.76 459 GLY C N 1
ATOM 3801 C CA . GLY C 3 408 ? -8.125 -4.139 8.031 1.00 31.51 459 GLY C CA 1
ATOM 3802 C C . GLY C 3 408 ? -7.681 -3.893 6.593 1.00 33.19 459 GLY C C 1
ATOM 3803 O O . GLY C 3 408 ? -8.408 -3.210 5.848 1.00 31.69 459 GLY C O 1
ATOM 3804 N N . VAL C 3 409 ? -6.521 -4.403 6.162 1.00 27.10 460 VAL C N 1
ATOM 3805 C CA . VAL C 3 409 ? -6.166 -4.261 4.752 1.00 28.87 460 VAL C CA 1
ATOM 3806 C C . VAL C 3 409 ? -7.162 -5.053 3.909 1.00 28.96 460 VAL C C 1
ATOM 3807 O O . VAL C 3 409 ? -7.502 -6.201 4.228 1.00 26.76 460 VAL C O 1
ATOM 3811 N N . ILE C 3 410 ? -7.650 -4.429 2.841 1.00 27.48 461 ILE C N 1
ATOM 3812 C CA . ILE C 3 410 ? -8.649 -5.003 1.943 1.00 27.43 461 ILE C CA 1
ATOM 3813 C C . ILE C 3 410 ? -7.986 -5.332 0.607 1.00 26.74 461 ILE C C 1
ATOM 3814 O O . ILE C 3 410 ? -7.325 -4.479 0.007 1.00 26.12 461 ILE C O 1
ATOM 3819 N N . TYR C 3 411 ? -8.175 -6.556 0.133 1.00 28.38 462 TYR C N 1
ATOM 3820 C CA . TYR C 3 411 ? -7.565 -7.025 -1.113 1.00 28.89 462 TYR C CA 1
ATOM 3821 C C . TYR C 3 411 ? -8.679 -7.385 -2.086 1.00 30.88 462 TYR C C 1
ATOM 3822 O O . TYR C 3 411 ? -9.225 -8.488 -2.020 1.00 28.99 462 TYR C O 1
ATOM 3831 N N . SER C 3 412 ? -9.038 -6.467 -2.974 1.00 31.11 463 SER C N 1
ATOM 3832 C CA . SER C 3 412 ? -10.171 -6.736 -3.849 1.00 32.71 463 SER C CA 1
ATOM 3833 C C . SER C 3 412 ? -9.791 -7.759 -4.900 1.00 34.13 463 SER C C 1
ATOM 3834 O O . SER C 3 412 ? -8.640 -7.851 -5.313 1.00 33.42 463 SER C O 1
ATOM 3837 N N . THR C 3 413 ? -10.771 -8.558 -5.302 1.00 37.93 464 THR C N 1
ATOM 3838 C CA . THR C 3 413 ? -10.676 -9.414 -6.474 1.00 39.24 464 THR C CA 1
ATOM 3839 C C . THR C 3 413 ? -11.519 -8.795 -7.577 1.00 42.37 464 THR C C 1
ATOM 3840 O O . THR C 3 413 ? -12.302 -7.871 -7.356 1.00 46.21 464 THR C O 1
ATOM 3844 N N . SER C 3 414 ? -11.356 -9.296 -8.777 1.00 46.15 465 SER C N 1
ATOM 3845 C CA . SER C 3 414 ? -12.283 -8.915 -9.828 1.00 50.58 465 SER C CA 1
ATOM 3846 C C . SER C 3 414 ? -13.507 -9.818 -9.861 1.00 51.37 465 SER C C 1
ATOM 3847 O O . SER C 3 414 ? -14.339 -9.692 -10.764 1.00 54.65 465 SER C O 1
ATOM 3850 N N . LEU C 3 415 ? -13.636 -10.727 -8.906 1.00 46.84 466 LEU C N 1
ATOM 3851 C CA . LEU C 3 415 ? -14.582 -11.819 -9.023 1.00 43.51 466 LEU C CA 1
ATOM 3852 C C . LEU C 3 415 ? -15.798 -11.569 -8.152 1.00 45.65 466 LEU C C 1
ATOM 3853 O O . LEU C 3 415 ? -15.724 -10.920 -7.102 1.00 42.92 466 LEU C O 1
ATOM 3858 N N . THR C 3 416 ? -16.922 -12.096 -8.614 1.00 42.48 467 THR C N 1
ATOM 3859 C CA . THR C 3 416 ? -18.192 -11.962 -7.942 1.00 42.88 467 THR C CA 1
ATOM 3860 C C . THR C 3 416 ? -18.766 -13.350 -7.735 1.00 42.46 467 THR C C 1
ATOM 3861 O O . THR C 3 416 ? -18.414 -14.302 -8.431 1.00 41.60 467 THR C O 1
ATOM 3865 N N . PHE C 3 417 ? -19.628 -13.457 -6.740 1.00 40.82 468 PHE C N 1
ATOM 3866 C CA . PHE C 3 417 ? -20.412 -14.653 -6.505 1.00 41.68 468 PHE C CA 1
ATOM 3867 C C . PHE C 3 417 ? -21.858 -14.309 -6.805 1.00 42.40 468 PHE C C 1
ATOM 3868 O O . PHE C 3 417 ? -22.328 -13.227 -6.446 1.00 44.45 468 PHE C O 1
ATOM 3876 N N . THR C 3 418 ? -22.562 -15.215 -7.472 1.00 44.03 469 THR C N 1
ATOM 3877 C CA . THR C 3 418 ? -23.956 -14.985 -7.822 1.00 47.21 469 THR C CA 1
ATOM 3878 C C . THR C 3 418 ? -24.815 -16.090 -7.224 1.00 46.79 469 THR C C 1
ATOM 3879 O O . THR C 3 418 ? -24.590 -17.273 -7.496 1.00 46.28 469 THR C O 1
ATOM 3883 N N . TYR C 3 419 ? -25.765 -15.696 -6.380 1.00 45.09 470 TYR C N 1
ATOM 3884 C CA . TYR C 3 419 ? -26.777 -16.615 -5.881 1.00 47.64 470 TYR C CA 1
ATOM 3885 C C . TYR C 3 419 ? -27.769 -16.911 -7.000 1.00 51.33 470 TYR C C 1
ATOM 3886 O O . TYR C 3 419 ? -28.369 -15.986 -7.557 1.00 52.50 470 TYR C O 1
ATOM 3895 N N . THR C 3 420 ? -27.945 -18.195 -7.331 1.00 52.86 471 THR C N 1
ATOM 3896 C CA . THR C 3 420 ? -28.785 -18.565 -8.461 1.00 55.85 471 THR C CA 1
ATOM 3897 C C . THR C 3 420 ? -30.062 -19.242 -7.980 1.00 56.90 471 THR C C 1
ATOM 3898 O O . THR C 3 420 ? -30.010 -20.099 -7.091 1.00 54.89 471 THR C O 1
ATOM 3902 N N . PRO C 3 421 ? -31.216 -18.876 -8.541 1.00 60.58 472 PRO C N 1
ATOM 3903 C CA . PRO C 3 421 ? -32.476 -19.477 -8.091 1.00 62.35 472 PRO C CA 1
ATOM 3904 C C . PRO C 3 421 ? -32.505 -20.966 -8.383 1.00 64.15 472 PRO C C 1
ATOM 3905 O O . PRO C 3 421 ? -31.817 -21.455 -9.280 1.00 65.77 472 PRO C O 1
ATOM 3909 N N . GLU C 3 422 ? -33.309 -21.688 -7.609 1.00 67.56 473 GLU C N 1
ATOM 3910 C CA . GLU C 3 422 ? -33.395 -23.137 -7.761 1.00 74.71 473 GLU C CA 1
ATOM 3911 C C . GLU C 3 422 ? -34.284 -23.482 -8.952 1.00 77.37 473 GLU C C 1
ATOM 3912 O O . GLU C 3 422 ? -35.475 -23.147 -8.939 1.00 81.04 473 GLU C O 1
ATOM 3914 N N . PRO C 3 423 ? -33.751 -24.128 -10.004 1.00 81.82 474 PRO C N 1
ATOM 3915 C CA . PRO C 3 423 ? -34.576 -24.534 -11.148 1.00 81.50 474 PRO C CA 1
ATOM 3916 C C . PRO C 3 423 ? -35.193 -25.931 -10.981 1.00 80.42 474 PRO C C 1
ATOM 3917 O O . PRO C 3 423 ? -36.057 -26.133 -10.119 1.00 73.58 474 PRO C O 1
ATOM 3921 N N . LYS D 4 1 ? -12.827 -16.719 -30.335 1.00 68.26 56 LYS D N 1
ATOM 3922 C CA . LYS D 4 1 ? -12.977 -16.963 -31.767 1.00 69.64 56 LYS D CA 1
ATOM 3923 C C . LYS D 4 1 ? -12.672 -15.709 -32.596 1.00 67.92 56 LYS D C 1
ATOM 3924 O O . LYS D 4 1 ? -11.979 -15.789 -33.604 1.00 65.27 56 LYS D O 1
ATOM 3930 N N . LYS D 4 2 ? -13.182 -14.553 -32.174 1.00 70.30 57 LYS D N 1
ATOM 3931 C CA . LYS D 4 2 ? -13.058 -13.328 -32.954 1.00 71.68 57 LYS D CA 1
ATOM 3932 C C . LYS D 4 2 ? -12.468 -12.213 -32.097 1.00 71.31 57 LYS D C 1
ATOM 3933 O O . LYS D 4 2 ? -12.705 -12.143 -30.888 1.00 73.89 57 LYS D O 1
ATOM 3939 N N . ALA D 4 3 ? -11.681 -11.349 -32.733 1.00 61.88 58 ALA D N 1
ATOM 3940 C CA . ALA D 4 3 ? -11.084 -10.196 -32.074 1.00 62.87 58 ALA D CA 1
ATOM 3941 C C . ALA D 4 3 ? -11.358 -8.946 -32.900 1.00 63.41 58 ALA D C 1
ATOM 3942 O O . ALA D 4 3 ? -11.726 -9.016 -34.075 1.00 63.31 58 ALA D O 1
ATOM 3944 N N . THR D 4 4 ? -11.169 -7.784 -32.281 1.00 64.88 59 THR D N 1
ATOM 3945 C CA . THR D 4 4 ? -11.383 -6.520 -32.970 1.00 66.29 59 THR D CA 1
ATOM 3946 C C . THR D 4 4 ? -10.320 -5.505 -32.554 1.00 65.66 59 THR D C 1
ATOM 3947 O O . THR D 4 4 ? -9.836 -5.521 -31.417 1.00 63.43 59 THR D O 1
ATOM 3951 N N . ALA D 4 5 ? -9.957 -4.625 -33.495 1.00 62.00 60 ALA D N 1
ATOM 3952 C CA . ALA D 4 5 ? -8.868 -3.673 -33.300 1.00 58.93 60 ALA D CA 1
ATOM 3953 C C . ALA D 4 5 ? -8.837 -2.681 -34.456 1.00 59.72 60 ALA D C 1
ATOM 3954 O O . ALA D 4 5 ? -8.980 -3.070 -35.618 1.00 58.78 60 ALA D O 1
ATOM 3956 N N . THR D 4 6 ? -8.636 -1.405 -34.127 1.00 55.40 61 THR D N 1
ATOM 3957 C CA . THR D 4 6 ? -8.476 -0.373 -35.144 1.00 54.23 61 THR D CA 1
ATOM 3958 C C . THR D 4 6 ? -7.108 -0.494 -35.804 1.00 50.06 61 THR D C 1
ATOM 3959 O O . THR D 4 6 ? -6.083 -0.552 -35.121 1.00 45.90 61 THR D O 1
ATOM 3963 N N . THR D 4 7 ? -7.086 -0.518 -37.129 1.00 49.20 63 THR D N 1
ATOM 3964 C CA . THR D 4 7 ? -5.862 -0.797 -37.867 1.00 48.65 63 THR D CA 1
ATOM 3965 C C . THR D 4 7 ? -5.147 0.508 -38.208 1.00 47.90 63 THR D C 1
ATOM 3966 O O . THR D 4 7 ? -5.724 1.401 -38.841 1.00 45.75 63 THR D O 1
ATOM 3970 N N . TRP D 4 8 ? -3.890 0.616 -37.794 1.00 40.77 64 TRP D N 1
ATOM 3971 C CA . TRP D 4 8 ? -3.081 1.786 -38.095 1.00 43.73 64 TRP D CA 1
ATOM 3972 C C . TRP D 4 8 ? -2.429 1.636 -39.467 1.00 46.95 64 TRP D C 1
ATOM 3973 O O . TRP D 4 8 ? -1.901 0.573 -39.808 1.00 44.52 64 TRP D O 1
ATOM 3984 N N . MET D 4 9 ? -2.466 2.708 -40.254 1.00 45.69 65 MET D N 1
ATOM 3985 C CA . MET D 4 9 ? -1.858 2.690 -41.575 1.00 46.09 65 MET D CA 1
ATOM 3986 C C . MET D 4 9 ? -0.356 2.908 -41.469 1.00 45.12 65 MET D C 1
ATOM 3987 O O . MET D 4 9 ? 0.105 3.839 -40.805 1.00 47.28 65 MET D O 1
ATOM 3992 N N . VAL D 4 10 ? 0.407 2.054 -42.142 1.00 45.20 66 VAL D N 1
ATOM 3993 C CA . VAL D 4 10 ? 1.865 2.111 -42.108 1.00 46.32 66 VAL D CA 1
ATOM 3994 C C . VAL D 4 10 ? 2.325 3.007 -43.258 1.00 45.39 66 VAL D C 1
ATOM 3995 O O . VAL D 4 10 ? 2.159 2.626 -44.422 1.00 41.69 66 VAL D O 1
ATOM 3999 N N . PRO D 4 11 ? 2.918 4.167 -42.985 1.00 47.45 67 PRO D N 1
ATOM 4000 C CA . PRO D 4 11 ? 3.417 5.018 -44.078 1.00 51.35 67 PRO D CA 1
ATOM 4001 C C . PRO D 4 11 ? 4.585 4.370 -44.805 1.00 49.53 67 PRO D C 1
ATOM 4002 O O . PRO D 4 11 ? 5.293 3.516 -44.271 1.00 42.57 67 PRO D O 1
ATOM 4006 N N . THR D 4 12 ? 4.799 4.804 -46.041 1.00 51.33 68 THR D N 1
ATOM 4007 C CA . THR D 4 12 ? 5.920 4.314 -46.829 1.00 53.74 68 THR D CA 1
ATOM 4008 C C . THR D 4 12 ? 7.097 5.285 -46.779 1.00 58.49 68 THR D C 1
ATOM 4009 O O . THR D 4 12 ? 6.938 6.474 -46.492 1.00 60.61 68 THR D O 1
ATOM 4013 N N . ALA D 4 13 ? 8.294 4.736 -47.021 1.00 62.75 69 ALA D N 1
ATOM 4014 C CA . ALA D 4 13 ? 9.540 5.491 -47.188 1.00 62.45 69 ALA D CA 1
ATOM 4015 C C . ALA D 4 13 ? 9.344 6.801 -47.960 1.00 73.77 69 ALA D C 1
ATOM 4016 O O . ALA D 4 13 ? 9.464 7.898 -47.407 1.00 78.20 69 ALA D O 1
#

Secondary structure (DSSP, 8-state):
-PPPPPPHHHHHHHHHS---EEEEEEEESEEE-B-TT-----SSPPEEEEESTHHHHHHHHHHHTT--HHHHSEEEEEEETTSSSPPEE---TTSSEEE--S---BTT---SEE-EEEEEEETT--EEEEEE---EEEESS--SSPPPTT-GGGS-BTT-EEEEEE-STT-GGG-EEEEEETTEEEEESS----EEEEEE-TTPPS-SEEEEE-SB-BTT-EEEEEETTT-EEPPPEEEEEEETTEE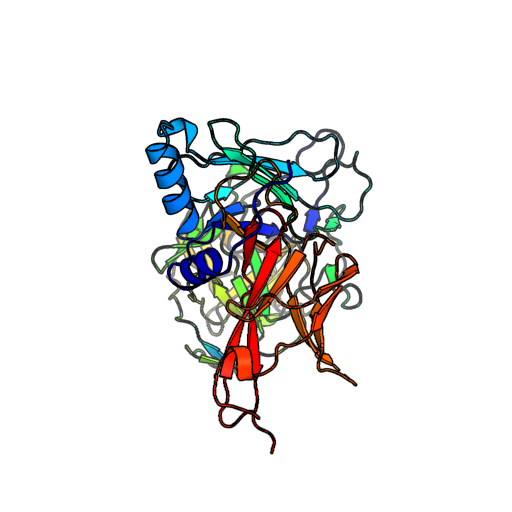ESS--SBP-TT-EEEEEETTSSSEEEEEETTEEEEEE-EEPTT-SSEEE--GGG-EEEEEEEEEEEEEEETTS--SS--PSPPEEEEEEE----EEEEEEE---TTEEEEETTEE--EEEEETTEEEEEPPPGGGTSTT-SS-SS-EEEEEEEEETTSEEEEEEEEEEE----/-EEE-EEPP--B-

Radius of gyration: 24.97 Å; Cα contacts (8 Å, |Δi|>4): 1040; chains: 2; bounding box: 70×48×79 Å

GO terms:
  GO:0005515 protein binding (F, IPI)
  GO:0005634 nucleus (C, IDA)
  GO:0000978 RNA polymerase II cis-regulatory region sequence-specific DNA binding (F, IDA)
  GO:0003677 DNA binding (F, IDA)
  GO:0003682 chromatin binding (F, IDA)
  GO:0045892 negative regulation of DNA-templated transcription (P, IDA)
  GO:0043565 sequence-specific DNA binding (F, IDA)
  GO:0005667 transcription regulator complex (C, IDA)
  GO:0003139 secondary heart field specification (P, IGI)
  GO:0005634 nucleus (C, IC)
  GO:0042127 regulation of cell population proliferation (P, IGI)
  GO:0006357 regulation of transcription by RNA polymerase II (P, IGI)
  GO:0007219 Notch signaling pathway (P, IGI)
  GO:0007221 positive regulation of transcription of Notch receptor target (P, IGI)
  GO:0008284 positive regulation of cell population proliferation (P, IGI)
  GO:0001525 angiogenesis (P, IMP)
  GO:0001756 somitogenesis (P, IMP)
  GO:0001837 epithelial to mesenchymal transition (P, IMP)
  GO:0002437 inflammatory response to antigenic stimulus (P, IMP)
  GO:0003139 secondary heart field specification (P, IMP)

Sequence (433 aa):
SPPKRLTREAMRNYLKERGDQTVLILHAKVAQKSYGNEKRFFCPPPCVYLMGSGWKKKKEQMERDGCSEQESQPCAFIGIGNSDQEMQQLNLEGKNYCTAKTLYISDSDKRKHFMLSVKMFYGNSDDIGVFLSKRIKVISKPSKKKQSLKNADLCIASGTKVALFNRLRSQTVSTRYLHVEGGNFHASSQQWGAFYIHLLDDDESEGEEFTVRDGYIHYGQTVKLVCSVTGMALPRLIIRKVDKQTALLDADDPVSQLHKCAFYLKDTERMYLCLSQERIIQFQATPCPKEQNKEMINDGASWTIISTDKAEYTFYEGMGPVLAPVTPVPVVESLQLNDVAMLELTGQNFTPNLRVWFGDVEAETMYRCGESMLCVVPDISAFREGWRWVRQPVQVPVTLVRNDGVIYSTSLTFTYTPEPKKATATTWMVPTA

Organism: Mus musculus (NCBI:txid10090)

Nearest PDB structures (foldseek):
  7rti-assembly1_C  TM=1.002E+00  e=1.278E-86  Mus musculus
  6wqu-assembly1_C  TM=9.997E-01  e=4.430E-80  Mus musculus
  5eg6-assembly1_C  TM=9.609E-01  e=1.119E-77  Mus musculus
  3brg-assembly1_C  TM=9.733E-01  e=1.121E-76  Mus musculus
  3brd-assembly1_A  TM=9.117E-01  e=1.119E-54  Caenorhabditis elegans

Foldseek 3Di:
DDFAFFDLVLLQVCVVPVFKWKKKKKFFQAAEADEDPDFDWGPPFIKIFTDGNNLVVQLVVVVVVPDDNQQSAKWKWKAWPPDPDDIHTFDCPPHRMGTDTGYHHYVVDPDQKTWMWMFMDGSVRQGAGIETWPIHGYDNDDDPDFDDVVPVSFFAKQFFWKKKWAAFPPDLQRIWTFDDDPHDTWTHSGDYFIWGKFFADPPWDWDLDGDGDTDTDWQQTWIWTAGPPPRDIDTIWGKFADDPQKTFNPGTGTDTAFGKIWTARPPDQQWTFFHDRTDTDTDHWAADPPDRRMTGDDSRRIMTMTGMDMDMFMKDQSPDDDRDHCPPGWAWDDWDWDVATKIKTFTAQDDPQKFKDWASRTWAKADDDRGMIMTGDDDCCVPPVPDPFPPAKDKTFIWMAGRNGMITGYPDIDIRHGDD/DDDDDDDDDDDDD

B-factor: mean 42.34, std 12.83, range [23.49, 122.27]

Solvent-accessible surface area: 21575 Å² total; per-residue (Å²): 156,126,80,158,105,10,66,122,130,20,0,114,88,1,49,176,112,97,6,23,5,15,0,18,0,28,0,8,81,6,8,48,41,1,99,66,148,63,116,113,68,12,28,0,7,2,4,0,56,14,79,49,78,1,27,146,74,14,76,80,37,6,64,178,106,66,26,52,114,129,68,1,52,19,28,0,54,0,1,10,9,152,42,114,48,82,74,56,117,8,82,7,128,89,85,70,59,9,13,6,104,67,3,52,3,19,39,92,26,158,85,148,52,6,72,0,16,0,83,0,49,8,37,48,92,66,67,4,2,64,4,80,2,67,144,4,49,21,21,62,126,46,76,178,168,158,21,61,84,103,76,50,82,40,8,2,35,17,31,50,53,0,0,1,9,11,90,64,179,106,102,95,133,28,13,39,10,0,22,9,99,80,38,80,6,26,0,7,55,91,49,22,6,11,0,75,0,25,18,4,28,110,132,33,77,76,26,96,99,1,17,34,114,136,38,76,0,47,5,36,48,2,0,1,0,11,8,41,131,68,31,29,0,0,25,22,0,25,0,31,33,6,56,170,85,22,0,30,56,98,20,107,12,14,0,19,10,36,48,92,0,0,0,27,6,36,111,47,64,77,24,1,0,2,13,46,140,89,127,5,7,25,77,87,3,76,76,16,110,108,77,161,59,44,16,88,9,51,67,7,1,15,0,21,0,2,8,5,35,79,2,82,19,24,3,36,33,13,60,24,82,33,170,44,52,5,14,90,3,10,37,20,106,52,46,42,120,106,175,58,55,37,4,41,0,51,3,57,49,5,44,91,57,5,74,0,6,0,7,30,22,69,5,107,26,81,93,122,50,18,99,19,0,22,1,36,18,17,99,9,52,50,36,99,176,48,40,200,145,25,135,48,92,6,123,10,38,2,1,0,6,27,52,15,0,0,0,2,25,24,110,46,64,24,54,16,97,52,95,181,191,129,24,104,8,78,28,28,151,13,66,83,88

InterPro domains:
  IPR008967 p53-like transcription factor, DNA-binding domain superfamily [SSF49417] (56-204)
  IPR013783 Immunoglobulin-like fold [G3DSA:2.60.40.10] (381-474)
  IPR014756 Immunoglobulin E-set [SSF81296] (360-472)
  IPR015350 Beta-trefoil DNA-binding domain [PF09270] (232-354)
  IPR015350 Beta-trefoil DNA-binding domain [SM01268] (205-354)
  IPR015351 RBP-J/Cbf11/Cbf12, DNA binding [PF09271] (74-204)
  IPR015351 RBP-J/Cbf11/Cbf12, DNA binding [SM01267] (73-204)
  IPR036358 Beta-trefoil domain superfamily [SSF110217] (202-359)
  IPR037095 RBP-J/Cbf11, DNA binding domain superfamily [G3DSA:2.60.40.1450] (58-379)
  IPR038007 RBP-Jkappa, IPT domain [PF20144] (380-470)
  IPR038007 RBP-Jkappa, IPT domain [cd01176] (376-472)
  IPR040159 Suppressor of hairless-like [PTHR10665] (43-496)